Protein 7Y5I (pdb70)

Sequence (679 aa):
MTAIREIRLSEPESAQAALLALECAQRYAEPDSADFLADAAVLAHDLPRAVRREVERARLDDRLHALVVRGNDVDQDALGPTPPHWRQARTAASRRYGFLLVLYASLLGDVVGWATQQDGRVVTDVLPIEGQEDSLVSSSSSVELGWHTEDAFSPYRADYVGLFSLRNPDSVATTVAGLDPDLVGPAVVDVLFGERFHIRPDNSHLPTHNSGGRLSDYFAGIVEAVENPRAVSILRGHRDAPQLCVDSDFTTAVDGDAEAAGALDTLIKHLGGALYEVVLGPGDVAFLDNRNVVHGRRPFRARFDGTDRWLKRINVTADLRKSRAARRDAQARVLGEAHHHSSGLVPRGSHMTAIREIRLSEPESAQAALLALECAQRYAEPDSADFLADAAVLAHDLPRAVRREVERARLDDRLHALVVRGNDVDQDALGPTPPHWRQARTAASRRYGFLLVLYASLLGDVVGWATQQDGRVVTDVLPIEGQEDSLVSSSSSVELGWHTEDAFSPYRADYVGLFSLRNPDSVATTVAGLDPDLVGPAVVDVLFGERFHIRPDNSHSDYFAGIVEAVENPRAVSILRGHRDAPQLCVDSDFTTAVDGDAEAAGALDTLIKHLGGALYEVVLGPGDVAFLDNRNVVHGRRPFRARFDGTDRWLKRINVTADLRKSRAARRDAQARVLGEA

InterPro domains:
  IPR003819 TauD/TfdA-like domain [PF02668] (242-314)
  IPR014503 Clavaminate synthase-like [PIRSF019543] (3-334)
  IPR023966 Arginine beta-hydroxylase, Fe2/alpha-ketoglutarate-dependent [TIGR03946] (7-335)
  IPR042098 Glutarate 2-hydroxylase superfamily [G3DSA:3.60.130.10] (2-338)
  IPR053447 Alpha-ketoglutarate-dependent hydroxylase [NF041363] (5-335)

B-factor: mean 19.37, std 11.41, range [5.86, 78.71]

Solvent-accessible surface area: 25901 Å² total

Organism: Saccharothrix mutabilis subsp. capreolus (NCBI:txid66854)

Radius of gyration: 25.68 Å; Cα contacts (8 Å, |Δi|>4): 1544; chains: 2; bounding box: 81×54×58 Å

Structure (mmCIF, N/CA/C/O backbone):
data_7Y5I
#
_entry.id   7Y5I
#
_cell.length_a   93.223
_cell.length_b   127.172
_cell.length_c   139.588
_cell.angle_alpha   90.000
_cell.angle_beta   90.000
_cell.angle_gamma   90.000
#
_symmetry.space_group_name_H-M   'I 2 2 2'
#
loop_
_entity.id
_entity.type
_entity.pdbx_description
1 polymer CmnC
2 non-polymer 'FE (III) ION'
3 non-polymer ARGININE
4 non-polymer 'L(+)-TARTARIC ACID'
5 water water
#
loop_
_atom_site.group_PDB
_atom_site.id
_atom_site.type_symbol
_atom_site.label_atom_id
_atom_site.label_alt_id
_atom_site.label_comp_id
_atom_site.label_asym_id
_atom_site.label_entity_id
_atom_site.label_seq_id
_atom_site.pdbx_PDB_ins_code
_atom_site.Cartn_x
_atom_site.Cartn_y
_atom_site.Cartn_z
_atom_site.occupancy
_atom_site.B_iso_or_equiv
_atom_site.auth_seq_id
_atom_site.auth_comp_id
_atom_site.auth_asym_id
_atom_site.auth_atom_id
_atom_site.pdbx_PDB_model_num
ATOM 1 N N . MET A 1 21 ? -10.269 -40.092 -35.599 1.00 42.32 1 MET A N 1
ATOM 2 C CA . MET A 1 21 ? -11.461 -39.230 -35.362 1.00 42.44 1 MET A CA 1
ATOM 3 C C . MET A 1 21 ? -11.011 -37.766 -35.310 1.00 38.20 1 MET A C 1
ATOM 4 O O . MET A 1 21 ? -9.814 -37.510 -35.536 1.00 36.99 1 MET A O 1
ATOM 9 N N . THR A 1 22 ? -11.939 -36.848 -35.027 1.00 34.60 2 THR A N 1
ATOM 10 C CA . THR A 1 22 ? -11.734 -35.379 -35.128 1.00 32.30 2 THR A CA 1
ATOM 11 C C . THR A 1 22 ? -11.482 -34.763 -33.747 1.00 27.07 2 THR A C 1
ATOM 12 O O . THR A 1 22 ? -11.707 -33.553 -33.621 1.00 29.21 2 THR A O 1
ATOM 16 N N . ALA A 1 23 ? -10.996 -35.522 -32.758 1.00 21.94 3 ALA A N 1
ATOM 17 C CA . ALA A 1 23 ? -10.649 -34.951 -31.436 1.00 18.07 3 ALA A CA 1
ATOM 18 C C . ALA A 1 23 ? -9.592 -33.865 -31.633 1.00 16.62 3 ALA A C 1
ATOM 19 O O . ALA A 1 23 ? -9.664 -32.847 -30.938 1.00 13.89 3 ALA A O 1
ATOM 21 N N . ILE A 1 24 ? -8.628 -34.076 -32.534 1.00 14.81 4 ILE A N 1
ATOM 22 C CA . ILE A 1 24 ? -7.701 -33.007 -33.001 1.00 14.91 4 ILE A CA 1
ATOM 23 C C . ILE A 1 24 ? -8.190 -32.539 -34.369 1.00 15.80 4 ILE A C 1
ATOM 24 O O . ILE A 1 24 ? -8.145 -33.340 -35.336 1.00 18.30 4 ILE A O 1
ATOM 29 N N . ARG A 1 25 ? -8.712 -31.316 -34.432 1.00 15.32 5 ARG A N 1
ATOM 30 C CA . ARG A 1 25 ? -9.184 -30.683 -35.684 1.00 16.47 5 ARG A CA 1
ATOM 31 C C . ARG A 1 25 ? -8.091 -29.737 -36.158 1.00 17.43 5 ARG A C 1
ATOM 32 O O . ARG A 1 25 ? -7.807 -28.765 -35.431 1.00 17.90 5 ARG A O 1
ATOM 40 N N . GLU A 1 26 ? -7.502 -30.004 -37.320 1.00 17.50 6 GLU A N 1
ATOM 41 C CA . GLU A 1 26 ? -6.417 -29.154 -37.857 1.00 18.95 6 GLU A CA 1
ATOM 42 C C . GLU A 1 26 ? -6.899 -28.370 -39.074 1.00 19.34 6 GLU A C 1
ATOM 43 O O . GLU A 1 26 ? -7.580 -28.940 -39.953 1.00 19.80 6 GLU A O 1
ATOM 49 N N . ILE A 1 27 ? -6.543 -27.090 -39.091 1.00 19.33 7 ILE A N 1
ATOM 50 C CA . ILE A 1 27 ? -6.654 -26.171 -40.252 1.00 20.58 7 ILE A CA 1
ATOM 51 C C . ILE A 1 27 ? -5.220 -25.789 -40.615 1.00 19.83 7 ILE A C 1
ATOM 52 O O . ILE A 1 27 ? -4.582 -25.152 -39.769 1.00 19.08 7 ILE A O 1
ATOM 57 N N . ARG A 1 28 ? -4.714 -26.161 -41.794 1.00 19.29 8 ARG A N 1
ATOM 58 C CA . ARG A 1 28 ? -3.430 -25.601 -42.289 1.00 20.42 8 ARG A CA 1
ATOM 59 C C . ARG A 1 28 ? -3.761 -24.410 -43.183 1.00 18.27 8 ARG A C 1
ATOM 60 O O . ARG A 1 28 ? -4.388 -24.608 -44.238 1.00 18.89 8 ARG A O 1
ATOM 68 N N . LEU A 1 29 ? -3.368 -23.207 -42.774 1.00 16.51 9 LEU A N 1
ATOM 69 C CA . LEU A 1 29 ? -3.669 -21.982 -43.551 1.00 16.25 9 LEU A CA 1
ATOM 70 C C . LEU A 1 29 ? -2.943 -22.050 -44.896 1.00 16.36 9 LEU A C 1
ATOM 71 O O . LEU A 1 29 ? -1.754 -22.415 -44.900 1.00 16.47 9 LEU A O 1
ATOM 76 N N . SER A 1 30 ? -3.633 -21.677 -45.975 1.00 16.82 10 SER A N 1
ATOM 77 C CA . SER A 1 30 ? -3.004 -21.326 -47.274 1.00 17.84 10 SER A CA 1
ATOM 78 C C . SER A 1 30 ? -2.177 -20.047 -47.082 1.00 18.68 10 SER A C 1
ATOM 79 O O . SER A 1 30 ? -2.428 -19.320 -46.102 1.00 16.92 10 SER A O 1
ATOM 82 N N . GLU A 1 31 ? -1.253 -19.735 -47.996 1.00 19.71 11 GLU A N 1
ATOM 83 C CA . GLU A 1 31 ? -0.485 -18.462 -47.936 1.00 22.23 11 GLU A CA 1
ATOM 84 C C . GLU A 1 31 ? -1.460 -17.283 -47.900 1.00 20.10 11 GLU A C 1
ATOM 85 O O . GLU A 1 31 ? -1.323 -16.403 -47.054 1.00 19.19 11 GLU A O 1
ATOM 91 N N . PRO A 1 32 ? -2.468 -17.200 -48.799 1.00 20.38 12 PRO A N 1
ATOM 92 C CA . PRO A 1 32 ? -3.443 -16.107 -48.734 1.00 20.05 12 PRO A CA 1
ATOM 93 C C . PRO A 1 32 ? -4.161 -16.005 -47.377 1.00 18.26 12 PRO A C 1
ATOM 94 O O . PRO A 1 32 ? -4.338 -14.891 -46.877 1.00 18.60 12 PRO A O 1
ATOM 98 N N . GLU A 1 33 ? -4.573 -17.135 -46.802 1.00 16.43 13 GLU A N 1
ATOM 99 C CA . GLU A 1 33 ? -5.278 -17.127 -45.493 1.00 15.87 13 GLU A CA 1
ATOM 100 C C . GLU A 1 33 ? -4.318 -16.622 -44.416 1.00 15.19 13 GLU A C 1
ATOM 101 O O . GLU A 1 33 ? -4.765 -15.836 -43.573 1.00 14.69 13 GLU A O 1
ATOM 107 N N . SER A 1 34 ? -3.071 -17.095 -44.407 1.00 14.76 14 SER A N 1
ATOM 108 C CA . SER A 1 34 ? -2.038 -16.643 -43.442 1.00 15.66 14 SER A CA 1
ATOM 109 C C . SER A 1 34 ? -1.837 -15.131 -43.587 1.00 15.98 14 SER A C 1
ATOM 110 O O . SER A 1 34 ? -1.757 -14.428 -42.564 1.00 14.44 14 SER A O 1
ATOM 113 N N . ALA A 1 35 ? -1.721 -14.644 -44.824 1.00 16.29 15 ALA A N 1
ATOM 114 C CA . ALA A 1 35 ? -1.491 -13.216 -45.135 1.00 17.13 15 ALA A CA 1
ATOM 115 C C . ALA A 1 35 ? -2.698 -12.382 -44.682 1.00 17.01 15 ALA A C 1
ATOM 116 O O . ALA A 1 35 ? -2.483 -11.293 -44.134 1.00 17.27 15 ALA A O 1
ATOM 118 N N . GLN A 1 36 ? -3.919 -12.876 -44.911 1.00 16.70 16 GLN A N 1
ATOM 119 C CA . GLN A 1 36 ? -5.172 -12.171 -44.530 1.00 17.37 16 GLN A CA 1
ATOM 120 C C . GLN A 1 36 ? -5.204 -12.020 -43.003 1.00 15.48 16 GLN A C 1
ATOM 121 O O . GLN A 1 36 ? -5.515 -10.924 -42.507 1.00 14.53 16 GLN A O 1
ATOM 127 N N . ALA A 1 37 ? -4.923 -13.091 -42.264 1.00 14.70 17 ALA A N 1
ATOM 128 C CA . ALA A 1 37 ? -4.966 -13.053 -40.786 1.00 13.78 17 ALA A CA 1
ATOM 129 C C . ALA A 1 37 ? -3.874 -12.107 -40.274 1.00 13.63 17 ALA A C 1
ATOM 130 O O . ALA A 1 37 ? -4.143 -11.350 -39.332 1.00 13.42 17 ALA A O 1
ATOM 132 N N . ALA A 1 38 ? -2.689 -12.127 -40.886 1.00 13.69 18 ALA A N 1
ATOM 133 C CA . ALA A 1 38 ? -1.565 -11.239 -40.504 1.00 13.71 18 ALA A CA 1
ATOM 134 C C . ALA A 1 38 ? -1.949 -9.776 -40.741 1.00 13.88 18 ALA A C 1
ATOM 135 O O . ALA A 1 38 ? -1.733 -8.963 -39.841 1.00 13.51 18 ALA A O 1
ATOM 137 N N . LEU A 1 39 ? -2.527 -9.464 -41.901 1.00 14.65 19 LEU A N 1
ATOM 138 C CA . LEU A 1 39 ? -2.976 -8.094 -42.257 1.00 15.48 19 LEU A CA 1
ATOM 139 C C . LEU A 1 39 ? -3.967 -7.595 -41.199 1.00 14.16 19 LEU A C 1
ATOM 140 O O . LEU A 1 39 ? -3.827 -6.458 -40.737 1.00 14.10 19 LEU A O 1
ATOM 145 N N . LEU A 1 40 ? -4.934 -8.424 -40.815 1.00 13.49 20 LEU A N 1
ATOM 146 C CA . LEU A 1 40 ? -5.953 -8.051 -39.803 1.00 12.34 20 LEU A CA 1
ATOM 147 C C . LEU A 1 40 ? -5.279 -7.794 -38.448 1.00 12.20 20 LEU A C 1
ATOM 148 O O . LEU A 1 40 ? -5.603 -6.799 -37.796 1.00 12.08 20 LEU A O 1
ATOM 153 N N . ALA A 1 41 ? -4.389 -8.682 -38.019 1.00 11.75 21 ALA A N 1
ATOM 154 C CA . ALA A 1 41 ? -3.648 -8.525 -36.749 1.00 11.75 21 ALA A CA 1
ATOM 155 C C . ALA A 1 41 ? -2.830 -7.227 -36.790 1.00 12.88 21 ALA A C 1
ATOM 156 O O . ALA A 1 41 ? -2.836 -6.489 -35.799 1.00 12.17 21 ALA A O 1
ATOM 158 N N . LEU A 1 42 ? -2.172 -6.936 -37.912 1.00 14.38 22 LEU A N 1
ATOM 159 C CA . LEU A 1 42 ? -1.348 -5.702 -38.020 1.00 15.22 22 LEU A CA 1
ATOM 160 C C . LEU A 1 42 ? -2.271 -4.477 -38.027 1.00 15.73 22 LEU A C 1
ATOM 161 O O . LEU A 1 42 ? -1.877 -3.448 -37.449 1.00 16.02 22 LEU A O 1
ATOM 166 N N . GLU A 1 43 ? -3.468 -4.561 -38.611 1.00 16.50 23 GLU A N 1
ATOM 167 C CA . GLU A 1 43 ? -4.450 -3.447 -38.570 1.00 17.41 23 GLU A CA 1
ATOM 168 C C . GLU A 1 43 ? -4.848 -3.194 -37.112 1.00 15.79 23 GLU A C 1
ATOM 169 O O . GLU A 1 43 ? -4.939 -2.021 -36.702 1.00 15.83 23 GLU A O 1
ATOM 175 N N . CYS A 1 44 ? -5.037 -4.244 -36.315 1.00 13.62 24 CYS A N 1
ATOM 176 C CA . CYS A 1 44 ? -5.346 -4.092 -34.870 1.00 13.05 24 CYS A CA 1
ATOM 177 C C . CYS A 1 44 ? -4.158 -3.465 -34.131 1.00 13.52 24 CYS A C 1
ATOM 178 O O . CYS A 1 44 ? -4.398 -2.584 -33.289 1.00 12.18 24 CYS A O 1
ATOM 181 N N . ALA A 1 45 ? -2.931 -3.886 -34.427 1.00 12.92 25 ALA A N 1
ATOM 182 C CA . ALA A 1 45 ? -1.700 -3.322 -33.814 1.00 14.20 25 ALA A CA 1
ATOM 183 C C . ALA A 1 45 ? -1.587 -1.842 -34.181 1.00 15.69 25 ALA A C 1
ATOM 184 O O . ALA A 1 45 ? -1.152 -1.056 -33.330 1.00 15.46 25 ALA A O 1
ATOM 186 N N . GLN A 1 46 ? -2.014 -1.453 -35.379 1.00 17.68 26 GLN A N 1
ATOM 187 C CA . GLN A 1 46 ? -1.897 -0.022 -35.768 1.00 19.73 26 GLN A CA 1
ATOM 188 C C . GLN A 1 46 ? -2.941 0.814 -35.029 1.00 20.01 26 GLN A C 1
ATOM 189 O O . GLN A 1 46 ? -2.665 2.000 -34.762 1.00 20.18 26 GLN A O 1
ATOM 195 N N . ARG A 1 47 ? -4.102 0.239 -34.719 1.00 18.65 27 ARG A N 1
ATOM 196 C CA . ARG A 1 47 ? -5.223 0.978 -34.086 1.00 18.72 27 ARG A CA 1
ATOM 197 C C . ARG A 1 47 ? -5.049 1.059 -32.565 1.00 15.95 27 ARG A C 1
ATOM 198 O O . ARG A 1 47 ? -5.234 2.153 -32.030 1.00 17.72 27 ARG A O 1
ATOM 206 N N . TYR A 1 48 ? -4.751 -0.051 -31.889 1.00 13.02 28 TYR A N 1
ATOM 207 C CA . TYR A 1 48 ? -4.865 -0.201 -30.413 1.00 11.97 28 TYR A CA 1
ATOM 208 C C . TYR A 1 48 ? -3.483 -0.376 -29.770 1.00 11.17 28 TYR A C 1
ATOM 209 O O . TYR A 1 48 ? -2.561 -0.865 -30.436 1.00 12.24 28 TYR A O 1
ATOM 218 N N . ALA A 1 49 ? -3.344 -0.026 -28.486 1.00 11.01 29 ALA A N 1
ATOM 219 C CA . ALA A 1 49 ? -2.053 -0.101 -27.757 1.00 11.34 29 ALA A CA 1
ATOM 220 C C . ALA A 1 49 ? -1.670 -1.563 -27.481 1.00 12.36 29 ALA A C 1
ATOM 221 O O . ALA A 1 49 ? -0.615 -2.018 -27.957 1.00 12.66 29 ALA A O 1
ATOM 223 N N . GLU A 1 50 ? -2.516 -2.278 -26.743 1.00 13.30 30 GLU A N 1
ATOM 224 C CA . GLU A 1 50 ? -2.218 -3.629 -26.209 1.00 13.97 30 GLU A CA 1
ATOM 225 C C . GLU A 1 50 ? -3.243 -4.623 -26.739 1.00 13.99 30 GLU A C 1
ATOM 226 O O . GLU A 1 50 ? -4.397 -4.278 -26.959 1.00 12.72 30 GLU A O 1
ATOM 232 N N . PRO A 1 51 ? -2.867 -5.906 -26.905 1.00 14.51 31 PRO A N 1
ATOM 233 C CA . PRO A 1 51 ? -3.845 -6.926 -27.280 1.00 15.05 31 PRO A CA 1
ATOM 234 C C . PRO A 1 51 ? -4.927 -7.203 -26.232 1.00 15.09 31 PRO A C 1
ATOM 235 O O . PRO A 1 51 ? -5.850 -7.959 -26.536 1.00 16.78 31 PRO A O 1
ATOM 239 N N . ASP A 1 52 ? -4.848 -6.607 -25.045 1.00 14.35 32 ASP A N 1
ATOM 240 C CA . ASP A 1 52 ? -5.976 -6.654 -24.083 1.00 15.33 32 ASP A CA 1
ATOM 241 C C . ASP A 1 52 ? -6.368 -5.238 -23.662 1.00 14.94 32 ASP A C 1
ATOM 242 O O . ASP A 1 52 ? -6.966 -5.090 -22.579 1.00 16.13 32 ASP A O 1
ATOM 247 N N . SER A 1 53 ? -6.094 -4.240 -24.510 1.00 14.14 33 SER A N 1
ATOM 248 C CA . SER A 1 53 ? -6.687 -2.886 -24.379 1.00 13.79 33 SER A CA 1
ATOM 249 C C . SER A 1 53 ? -8.218 -3.045 -24.381 1.00 13.03 33 SER A C 1
ATOM 250 O O . SER A 1 53 ? -8.752 -3.816 -25.197 1.00 12.71 33 SER A O 1
ATOM 253 N N . ALA A 1 54 ? -8.902 -2.342 -23.485 1.00 13.04 34 ALA A N 1
ATOM 254 C CA . ALA A 1 54 ? -10.364 -2.445 -23.307 1.00 12.54 34 ALA A CA 1
ATOM 255 C C . ALA A 1 54 ? -11.064 -2.143 -24.635 1.00 12.92 34 ALA A C 1
ATOM 256 O O . ALA A 1 54 ? -11.997 -2.874 -24.974 1.00 12.61 34 ALA A O 1
ATOM 258 N N . ASP A 1 55 ? -10.633 -1.111 -25.365 1.00 13.89 35 ASP A N 1
ATOM 259 C CA . ASP A 1 55 ? -11.283 -0.705 -26.637 1.00 15.54 35 ASP A CA 1
ATOM 260 C C . ASP A 1 55 ? -11.155 -1.853 -27.644 1.00 14.59 35 ASP A C 1
ATOM 261 O O . ASP A 1 55 ? -12.162 -2.180 -28.296 1.00 17.05 35 ASP A O 1
ATOM 266 N N . PHE A 1 56 ? -9.990 -2.499 -27.703 1.00 13.51 36 PHE A N 1
ATOM 267 C CA . PHE A 1 56 ? -9.775 -3.647 -28.616 1.00 13.40 36 PHE A CA 1
ATOM 268 C C . PHE A 1 56 ? -10.709 -4.789 -28.220 1.00 13.05 36 PHE A C 1
ATOM 269 O O . PHE A 1 56 ? -11.369 -5.340 -29.097 1.00 13.96 36 PHE A O 1
ATOM 277 N N . LEU A 1 57 ? -10.759 -5.141 -26.939 1.00 12.16 37 LEU A N 1
ATOM 278 C CA . LEU A 1 57 ? -11.569 -6.303 -26.487 1.00 12.50 37 LEU A CA 1
ATOM 279 C C . LEU A 1 57 ? -13.063 -6.063 -26.732 1.00 13.32 37 LEU A C 1
ATOM 280 O O . LEU A 1 57 ? -13.772 -7.049 -27.018 1.00 12.96 37 LEU A O 1
ATOM 285 N N . ALA A 1 58 ? -13.548 -4.827 -26.618 1.00 14.54 38 ALA A N 1
ATOM 286 C CA . ALA A 1 58 ? -14.955 -4.493 -26.941 1.00 16.00 38 ALA A CA 1
ATOM 287 C C . ALA A 1 58 ? -15.223 -4.792 -28.423 1.00 17.03 38 ALA A C 1
ATOM 288 O O . ALA A 1 58 ? -16.343 -5.267 -28.734 1.00 19.63 38 ALA A O 1
ATOM 290 N N . ASP A 1 59 ? -14.213 -4.545 -29.270 1.00 17.78 39 ASP A N 1
ATOM 291 C CA . ASP A 1 59 ? -14.263 -4.587 -30.759 1.00 18.64 39 ASP A CA 1
ATOM 292 C C . ASP A 1 59 ? -13.887 -5.993 -31.263 1.00 18.44 39 ASP A C 1
ATOM 293 O O . ASP A 1 59 ? -14.111 -6.267 -32.456 1.00 18.63 39 ASP A O 1
ATOM 298 N N . ALA A 1 60 ? -13.366 -6.865 -30.397 1.00 16.90 40 ALA A N 1
ATOM 299 C CA . ALA A 1 60 ? -12.647 -8.094 -30.828 1.00 16.71 40 ALA A CA 1
ATOM 300 C C . ALA A 1 60 ? -13.595 -9.084 -31.510 1.00 16.21 40 ALA A C 1
ATOM 301 O O . ALA A 1 60 ? -13.190 -9.698 -32.534 1.00 15.06 40 ALA A O 1
ATOM 303 N N . ALA A 1 61 ? -14.787 -9.297 -30.957 1.00 16.61 41 ALA A N 1
ATOM 304 C CA . ALA A 1 61 ? -15.728 -10.319 -31.461 1.00 16.71 41 ALA A CA 1
ATOM 305 C C . ALA A 1 61 ? -16.045 -10.005 -32.927 1.00 17.19 41 ALA A C 1
ATOM 306 O O . ALA A 1 61 ? -16.065 -10.942 -33.737 1.00 20.09 41 ALA A O 1
ATOM 308 N N . VAL A 1 62 ? -16.277 -8.738 -33.266 1.00 15.13 42 VAL A N 1
ATOM 309 C CA . VAL A 1 62 ? -16.648 -8.334 -34.652 1.00 15.10 42 VAL A CA 1
ATOM 310 C C . VAL A 1 62 ? -15.398 -8.327 -35.533 1.00 15.25 42 VAL A C 1
ATOM 311 O O . VAL A 1 62 ? -15.488 -8.792 -36.670 1.00 15.60 42 VAL A O 1
ATOM 315 N N . LEU A 1 63 ? -14.263 -7.841 -35.039 1.00 14.81 43 LEU A N 1
ATOM 316 C CA . LEU A 1 63 ? -13.011 -7.888 -35.837 1.00 14.08 43 LEU A CA 1
ATOM 317 C C . LEU A 1 63 ? -12.667 -9.346 -36.175 1.00 13.91 43 LEU A C 1
ATOM 318 O O . LEU A 1 63 ? -12.178 -9.581 -37.288 1.00 13.86 43 LEU A O 1
ATOM 323 N N . ALA A 1 64 ? -12.915 -10.295 -35.269 1.00 12.96 44 ALA A N 1
ATOM 324 C CA . ALA A 1 64 ? -12.641 -11.738 -35.493 1.00 12.80 44 ALA A CA 1
ATOM 325 C C . ALA A 1 64 ? -13.385 -12.234 -36.743 1.00 13.18 44 ALA A C 1
ATOM 326 O O . ALA A 1 64 ? -12.852 -13.151 -37.396 1.00 12.59 44 ALA A O 1
ATOM 328 N N . HIS A 1 65 ? -14.555 -11.653 -37.058 1.00 13.74 45 HIS A N 1
ATOM 329 C CA . HIS A 1 65 ? -15.444 -12.004 -38.203 1.00 15.13 45 HIS A CA 1
ATOM 330 C C . HIS A 1 65 ? -14.748 -11.713 -39.535 1.00 14.11 45 HIS A C 1
ATOM 331 O O . HIS A 1 65 ? -15.249 -12.174 -40.566 1.00 14.12 45 HIS A O 1
ATOM 338 N N . ASP A 1 66 ? -13.658 -10.942 -39.512 1.00 13.79 46 ASP A N 1
ATOM 339 C CA . ASP A 1 66 ? -12.875 -10.554 -40.713 1.00 15.11 46 ASP A CA 1
ATOM 340 C C . ASP A 1 66 ? -11.773 -11.581 -41.002 1.00 13.92 46 ASP A C 1
ATOM 341 O O . ASP A 1 66 ? -11.089 -11.431 -42.027 1.00 13.76 46 ASP A O 1
ATOM 346 N N . LEU A 1 67 ? -11.574 -12.570 -40.134 1.00 12.88 47 LEU A N 1
ATOM 347 C CA . LEU A 1 67 ? -10.646 -13.696 -40.410 1.00 13.01 47 LEU A CA 1
ATOM 348 C C . LEU A 1 67 ? -11.175 -14.477 -41.611 1.00 13.63 47 LEU A C 1
ATOM 349 O O . LEU A 1 67 ? -12.348 -14.397 -41.949 1.00 13.92 47 LEU A O 1
ATOM 354 N N . PRO A 1 68 ? -10.310 -15.240 -42.317 1.00 15.29 48 PRO A N 1
ATOM 355 C CA . PRO A 1 68 ? -10.746 -15.961 -43.513 1.00 16.23 48 PRO A CA 1
ATOM 356 C C . PRO A 1 68 ? -11.964 -16.859 -43.248 1.00 16.63 48 PRO A C 1
ATOM 357 O O . PRO A 1 68 ? -11.990 -17.550 -42.241 1.00 15.99 48 PRO A O 1
ATOM 361 N N . ARG A 1 69 ? -12.932 -16.831 -44.160 1.00 18.33 49 ARG A N 1
ATOM 362 C CA . ARG A 1 69 ? -14.236 -17.528 -44.008 1.00 19.52 49 ARG A CA 1
ATOM 363 C C . ARG A 1 69 ? -14.014 -19.031 -43.818 1.00 19.81 49 ARG A C 1
ATOM 364 O O . ARG A 1 69 ? -14.624 -19.614 -42.903 1.00 17.47 49 ARG A O 1
ATOM 372 N N . ALA A 1 70 ? -13.199 -19.665 -44.662 1.00 20.56 50 ALA A N 1
ATOM 373 C CA . ALA A 1 70 ? -12.945 -21.122 -44.576 1.00 20.80 50 ALA A CA 1
ATOM 374 C C . ALA A 1 70 ? -12.394 -21.461 -43.185 1.00 19.57 50 ALA A C 1
ATOM 375 O O . ALA A 1 70 ? -12.743 -22.522 -42.638 1.00 21.29 50 ALA A O 1
ATOM 377 N N . VAL A 1 71 ? -11.595 -20.570 -42.597 1.00 19.01 51 VAL A N 1
ATOM 378 C CA . VAL A 1 71 ? -11.024 -20.748 -41.235 1.00 17.79 51 VAL A CA 1
ATOM 379 C C . VAL A 1 71 ? -12.140 -20.610 -40.188 1.00 15.72 51 VAL A C 1
ATOM 380 O O . VAL A 1 71 ? -12.233 -21.483 -39.302 1.00 15.42 51 VAL A O 1
ATOM 384 N N . ARG A 1 72 ? -12.947 -19.553 -40.266 1.00 14.32 52 ARG A N 1
ATOM 385 C CA . ARG A 1 72 ? -14.091 -19.348 -39.334 1.00 13.62 52 ARG A CA 1
ATOM 386 C C . ARG A 1 72 ? -15.024 -20.566 -39.372 1.00 13.17 52 ARG A C 1
ATOM 387 O O . ARG A 1 72 ? -15.530 -20.951 -38.315 1.00 11.70 52 ARG A O 1
ATOM 395 N N . ARG A 1 73 ? -15.234 -21.176 -40.540 1.00 13.93 53 ARG A N 1
ATOM 396 C CA . ARG A 1 73 ? -16.097 -22.380 -40.657 1.00 15.26 53 ARG A CA 1
ATOM 397 C C . ARG A 1 73 ? -15.517 -23.516 -39.809 1.00 14.58 53 ARG A C 1
ATOM 398 O O . ARG A 1 73 ? -16.276 -24.160 -39.064 1.00 14.18 53 ARG A O 1
ATOM 406 N N . GLU A 1 74 ? -14.218 -23.787 -39.924 1.00 14.69 54 GLU A N 1
ATOM 407 C CA . GLU A 1 74 ? -13.598 -24.917 -39.191 1.00 15.54 54 GLU A CA 1
ATOM 408 C C . GLU A 1 74 ? -13.534 -24.587 -37.695 1.00 13.26 54 GLU A C 1
ATOM 409 O O . GLU A 1 74 ? -13.711 -25.505 -36.876 1.00 12.56 54 GLU A O 1
ATOM 415 N N . VAL A 1 75 ? -13.313 -23.328 -37.311 1.00 12.05 55 VAL A N 1
ATOM 416 C CA . VAL A 1 75 ? -13.309 -22.966 -35.865 1.00 12.02 55 VAL A CA 1
ATOM 417 C C . VAL A 1 75 ? -14.713 -23.213 -35.295 1.00 10.93 55 VAL A C 1
ATOM 418 O O . VAL A 1 75 ? -14.830 -23.732 -34.185 1.00 10.79 55 VAL A O 1
ATOM 422 N N . GLU A 1 76 ? -15.763 -22.898 -36.049 1.00 11.08 56 GLU A N 1
ATOM 423 C CA . GLU A 1 76 ? -17.160 -23.066 -35.585 1.00 11.15 56 GLU A CA 1
ATOM 424 C C . GLU A 1 76 ? -17.476 -24.558 -35.440 1.00 11.62 56 GLU A C 1
ATOM 425 O O . GLU A 1 76 ? -18.142 -24.923 -34.456 1.00 12.11 56 GLU A O 1
ATOM 431 N N . ARG A 1 77 ? -17.008 -25.418 -36.351 1.00 11.94 57 ARG A N 1
ATOM 432 C CA . ARG A 1 77 ? -17.198 -26.885 -36.208 1.00 13.55 57 ARG A CA 1
ATOM 433 C C . ARG A 1 77 ? -16.533 -27.340 -34.909 1.00 11.94 57 ARG A C 1
ATOM 434 O O . ARG A 1 77 ? -17.120 -28.146 -34.190 1.00 13.00 57 ARG A O 1
ATOM 442 N N . ALA A 1 78 ? -15.330 -26.846 -34.616 1.00 10.52 58 ALA A N 1
ATOM 443 C CA . ALA A 1 78 ? -14.612 -27.212 -33.375 1.00 9.51 58 ALA A CA 1
ATOM 444 C C . ALA A 1 78 ? -15.400 -26.720 -32.148 1.00 9.02 58 ALA A C 1
ATOM 445 O O . ALA A 1 78 ? -15.485 -27.464 -31.157 1.00 8.65 58 ALA A O 1
ATOM 447 N N . ARG A 1 79 ? -15.963 -25.511 -32.216 1.00 9.18 59 ARG A N 1
ATOM 448 C CA . ARG A 1 79 ? -16.613 -24.861 -31.044 1.00 9.30 59 ARG A CA 1
ATOM 449 C C . ARG A 1 79 ? -17.794 -25.710 -30.569 1.00 9.34 59 ARG A C 1
ATOM 450 O O . ARG A 1 79 ? -18.028 -25.777 -29.330 1.00 9.11 59 ARG A O 1
ATOM 458 N N . LEU A 1 80 ? -18.490 -26.356 -31.506 1.00 9.56 60 LEU A N 1
ATOM 459 C CA . LEU A 1 80 ? -19.738 -27.102 -31.199 1.00 9.86 60 LEU A CA 1
ATOM 460 C C . LEU A 1 80 ? -19.448 -28.599 -31.085 1.00 9.93 60 LEU A C 1
ATOM 461 O O . LEU A 1 80 ? -20.399 -29.363 -30.831 1.00 9.43 60 LEU A O 1
ATOM 466 N N . ASP A 1 81 ? -18.187 -29.006 -31.227 1.00 10.34 61 ASP A N 1
ATOM 467 C CA . ASP A 1 81 ? -17.805 -30.435 -31.062 1.00 10.70 61 ASP A CA 1
ATOM 468 C C . ASP A 1 81 ? -17.522 -30.698 -29.581 1.00 10.13 61 ASP A C 1
ATOM 469 O O . ASP A 1 81 ? -16.446 -30.315 -29.093 1.00 9.78 61 ASP A O 1
ATOM 474 N N . ASP A 1 82 ? -18.466 -31.305 -28.857 1.00 9.93 62 ASP A N 1
ATOM 475 C CA . ASP A 1 82 ? -18.313 -31.515 -27.394 1.00 10.81 62 ASP A CA 1
ATOM 476 C C . ASP A 1 82 ? -17.377 -32.687 -27.079 1.00 10.82 62 ASP A C 1
ATOM 477 O O . ASP A 1 82 ? -17.231 -33.001 -25.876 1.00 11.38 62 ASP A O 1
ATOM 482 N N . ARG A 1 83 ? -16.748 -33.297 -28.087 1.00 11.61 63 ARG A N 1
ATOM 483 C CA . ARG A 1 83 ? -15.671 -34.299 -27.872 1.00 12.88 63 ARG A CA 1
ATOM 484 C C . ARG A 1 83 ? -14.333 -33.726 -28.324 1.00 11.86 63 ARG A C 1
ATOM 485 O O . ARG A 1 83 ? -13.354 -34.490 -28.336 1.00 12.12 63 ARG A O 1
ATOM 493 N N . LEU A 1 84 ? -14.269 -32.439 -28.666 1.00 10.73 64 LEU A N 1
ATOM 494 C CA . LEU A 1 84 ? -13.000 -31.810 -29.108 1.00 9.91 64 LEU A CA 1
ATOM 495 C C . LEU A 1 84 ? -11.934 -31.980 -28.028 1.00 9.46 64 LEU A C 1
ATOM 496 O O . LEU A 1 84 ? -12.206 -31.746 -26.847 1.00 9.39 64 LEU A O 1
ATOM 501 N N . HIS A 1 85 ? -10.716 -32.324 -28.433 1.00 8.88 65 HIS A N 1
ATOM 502 C CA . HIS A 1 85 ? -9.516 -32.175 -27.584 1.00 9.08 65 HIS A CA 1
ATOM 503 C C . HIS A 1 85 ? -8.836 -30.853 -27.914 1.00 9.12 65 HIS A C 1
ATOM 504 O O . HIS A 1 85 ? -8.653 -30.035 -26.999 1.00 9.07 65 HIS A O 1
ATOM 511 N N . ALA A 1 86 ? -8.493 -30.628 -29.173 1.00 9.52 66 ALA A N 1
ATOM 512 C CA . ALA A 1 86 ? -7.891 -29.345 -29.588 1.00 9.81 66 ALA A CA 1
ATOM 513 C C . ALA A 1 86 ? -8.182 -29.046 -31.045 1.00 10.32 66 ALA A C 1
ATOM 514 O O . ALA A 1 86 ? -8.206 -29.971 -31.868 1.00 10.57 66 ALA A O 1
ATOM 516 N N . LEU A 1 87 ? -8.405 -27.769 -31.314 1.00 10.19 67 LEU A N 1
ATOM 517 C CA . LEU A 1 87 ? -8.346 -27.144 -32.654 1.00 11.12 67 LEU A CA 1
ATOM 518 C C . LEU A 1 87 ? -6.918 -26.630 -32.836 1.00 11.30 67 LEU A C 1
ATOM 519 O O . LEU A 1 87 ? -6.428 -25.935 -31.921 1.00 10.53 67 LEU A O 1
ATOM 524 N N . VAL A 1 88 ? -6.253 -26.988 -33.933 1.00 10.98 68 VAL A N 1
ATOM 525 C CA . VAL A 1 88 ? -4.897 -26.458 -34.236 1.00 11.89 68 VAL A CA 1
ATOM 526 C C . VAL A 1 88 ? -4.956 -25.739 -35.576 1.00 12.42 68 VAL A C 1
ATOM 527 O O . VAL A 1 88 ? -5.311 -26.365 -36.582 1.00 12.99 68 VAL A O 1
ATOM 531 N N . VAL A 1 89 ? -4.619 -24.456 -35.573 1.00 11.77 69 VAL A N 1
ATOM 532 C CA . VAL A 1 89 ? -4.522 -23.631 -36.807 1.00 13.21 69 VAL A CA 1
ATOM 533 C C . VAL A 1 89 ? -3.030 -23.501 -37.104 1.00 13.55 69 VAL A C 1
ATOM 534 O O . VAL A 1 89 ? -2.322 -22.847 -36.314 1.00 14.43 69 VAL A O 1
ATOM 538 N N . ARG A 1 90 ? -2.564 -24.141 -38.176 1.00 14.12 70 ARG A N 1
ATOM 539 C CA . ARG A 1 90 ? -1.117 -24.194 -38.513 1.00 14.30 70 ARG A CA 1
ATOM 540 C C . ARG A 1 90 ? -0.801 -23.107 -39.531 1.00 14.08 70 ARG A C 1
ATOM 541 O O . ARG A 1 90 ? -1.638 -22.859 -40.411 1.00 14.75 70 ARG A O 1
ATOM 549 N N . GLY A 1 91 ? 0.395 -22.526 -39.431 1.00 14.47 71 GLY A N 1
ATOM 550 C CA . GLY A 1 91 ? 1.026 -21.780 -40.533 1.00 14.30 71 GLY A CA 1
ATOM 551 C C . GLY A 1 91 ? 0.694 -20.298 -40.548 1.00 14.30 71 GLY A C 1
ATOM 552 O O . GLY A 1 91 ? 0.761 -19.689 -41.627 1.00 14.13 71 GLY A O 1
ATOM 553 N N . ASN A 1 92 ? 0.408 -19.687 -39.399 1.00 14.15 72 ASN A N 1
ATOM 554 C CA . ASN A 1 92 ? 0.366 -18.208 -39.313 1.00 13.51 72 ASN A CA 1
ATOM 555 C C . ASN A 1 92 ? 1.766 -17.646 -39.579 1.00 13.87 72 ASN A C 1
ATOM 556 O O . ASN A 1 92 ? 2.749 -18.312 -39.247 1.00 14.22 72 ASN A O 1
ATOM 561 N N . ASP A 1 93 ? 1.817 -16.455 -40.160 1.00 14.96 73 ASP A N 1
ATOM 562 C CA . ASP A 1 93 ? 3.078 -15.715 -40.434 1.00 16.54 73 ASP A CA 1
ATOM 563 C C . ASP A 1 93 ? 3.716 -15.317 -39.097 1.00 16.52 73 ASP A C 1
ATOM 564 O O . ASP A 1 93 ? 3.046 -14.635 -38.303 1.00 16.75 73 ASP A O 1
ATOM 569 N N . VAL A 1 94 ? 4.950 -15.751 -38.845 1.00 16.64 74 VAL A N 1
ATOM 570 C CA . VAL A 1 94 ? 5.788 -15.220 -37.731 1.00 16.70 74 VAL A CA 1
ATOM 571 C C . VAL A 1 94 ? 7.152 -14.816 -38.305 1.00 18.08 74 VAL A C 1
ATOM 572 O O . VAL A 1 94 ? 7.873 -15.712 -38.774 1.00 19.27 74 VAL A O 1
ATOM 576 N N . ASP A 1 95 ? 7.452 -13.519 -38.253 1.00 19.99 75 ASP A N 1
ATOM 577 C CA . ASP A 1 95 ? 8.735 -12.915 -38.706 1.00 21.30 75 ASP A CA 1
ATOM 578 C C . ASP A 1 95 ? 9.741 -13.078 -37.560 1.00 20.15 75 ASP A C 1
ATOM 579 O O . ASP A 1 95 ? 9.706 -12.246 -36.643 1.00 20.26 75 ASP A O 1
ATOM 584 N N . GLN A 1 96 ? 10.564 -14.131 -37.595 1.00 20.69 76 GLN A N 1
ATOM 585 C CA . GLN A 1 96 ? 11.510 -14.487 -36.499 1.00 22.47 76 GLN A CA 1
ATOM 586 C C . GLN A 1 96 ? 12.525 -13.356 -36.287 1.00 23.31 76 GLN A C 1
ATOM 587 O O . GLN A 1 96 ? 12.797 -13.036 -35.122 1.00 21.99 76 GLN A O 1
ATOM 593 N N . ASP A 1 97 ? 13.047 -12.774 -37.371 1.00 25.53 77 ASP A N 1
ATOM 594 C CA . ASP A 1 97 ? 14.060 -11.682 -37.326 1.00 26.76 77 ASP A CA 1
ATOM 595 C C . ASP A 1 97 ? 13.448 -10.455 -36.644 1.00 26.23 77 ASP A C 1
ATOM 596 O O . ASP A 1 97 ? 14.085 -9.910 -35.721 1.00 26.44 77 ASP A O 1
ATOM 601 N N . ALA A 1 98 ? 12.242 -10.050 -37.055 1.00 23.69 78 ALA A N 1
ATOM 602 C CA .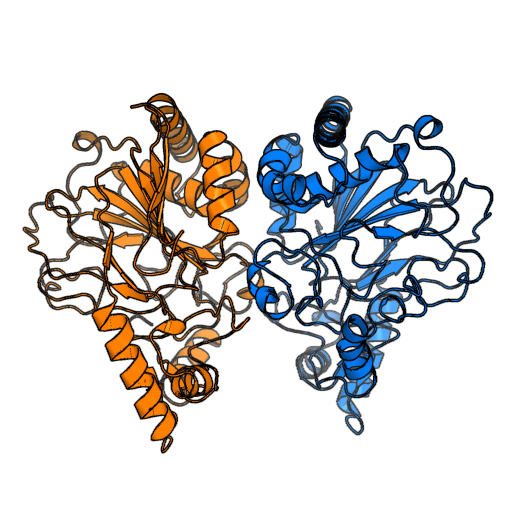 ALA A 1 98 ? 11.542 -8.857 -36.526 1.00 22.39 78 ALA A CA 1
ATOM 603 C C . ALA A 1 98 ? 11.157 -9.094 -35.062 1.00 20.26 78 ALA A C 1
ATOM 604 O O . ALA A 1 98 ? 11.166 -8.124 -34.294 1.00 20.53 78 ALA A O 1
ATOM 606 N N . LEU A 1 99 ? 10.853 -10.337 -34.683 1.00 20.34 79 LEU A N 1
ATOM 607 C CA . LEU A 1 99 ? 10.365 -10.672 -33.315 1.00 19.33 79 LEU A CA 1
ATOM 608 C C . LEU A 1 99 ? 11.474 -10.409 -32.290 1.00 19.52 79 LEU A C 1
ATOM 609 O O . LEU A 1 99 ? 11.172 -9.964 -31.162 1.00 19.23 79 LEU A O 1
ATOM 614 N N . GLY A 1 100 ? 12.725 -10.667 -32.664 1.00 20.36 80 GLY A N 1
ATOM 615 C CA . GLY A 1 100 ? 13.876 -10.494 -31.763 1.00 19.65 80 GLY A CA 1
ATOM 616 C C . GLY A 1 100 ? 13.977 -11.619 -30.739 1.00 19.36 80 GLY A C 1
ATOM 617 O O . GLY A 1 100 ? 13.362 -12.676 -30.897 1.00 18.54 80 GLY A O 1
ATOM 618 N N . PRO A 1 101 ? 14.780 -11.437 -29.668 1.00 18.15 81 PRO A N 1
ATOM 619 C CA . PRO A 1 101 ? 15.077 -12.516 -28.729 1.00 18.13 81 PRO A CA 1
ATOM 620 C C . PRO A 1 101 ? 13.902 -12.866 -27.807 1.00 16.50 81 PRO A C 1
ATOM 621 O O . PRO A 1 101 ? 13.097 -11.999 -27.519 1.00 16.58 81 PRO A O 1
ATOM 625 N N . THR A 1 102 ? 13.831 -14.125 -27.387 1.00 15.62 82 THR A N 1
ATOM 626 C CA . THR A 1 102 ? 12.857 -14.587 -26.372 1.00 15.20 82 THR A CA 1
ATOM 627 C C . THR A 1 102 ? 13.178 -13.861 -25.075 1.00 15.83 82 THR A C 1
ATOM 628 O O . THR A 1 102 ? 14.305 -13.941 -24.588 1.00 16.48 82 THR A O 1
ATOM 632 N N . PRO A 1 103 ? 12.249 -13.060 -24.521 1.00 15.96 83 PRO A N 1
ATOM 633 C CA . PRO A 1 103 ? 12.495 -12.390 -23.247 1.00 15.77 83 PRO A CA 1
ATOM 634 C C . PRO A 1 103 ? 12.824 -13.383 -22.142 1.00 15.10 83 PRO A C 1
ATOM 635 O O . PRO A 1 103 ? 12.360 -14.524 -22.151 1.00 15.37 83 PRO A O 1
ATOM 639 N N . PRO A 1 104 ? 13.650 -12.975 -21.156 1.00 15.09 84 PRO A N 1
ATOM 640 C CA . PRO A 1 104 ? 14.033 -13.863 -20.054 1.00 14.67 84 PRO A CA 1
ATOM 641 C C . PRO A 1 104 ? 12.992 -14.059 -18.938 1.00 14.73 84 PRO A C 1
ATOM 642 O O . PRO A 1 104 ? 13.222 -14.821 -18.027 1.00 15.34 84 PRO A O 1
ATOM 646 N N . HIS A 1 105 ? 11.870 -13.346 -19.016 1.00 14.20 85 HIS A N 1
ATOM 647 C CA . HIS A 1 105 ? 10.798 -13.369 -17.991 1.00 14.32 85 HIS A CA 1
ATOM 648 C C . HIS A 1 105 ? 9.504 -12.871 -18.635 1.00 13.27 85 HIS A C 1
ATOM 649 O O . HIS A 1 105 ? 9.584 -12.027 -19.532 1.00 13.33 85 HIS A O 1
ATOM 656 N N . TRP A 1 106 ? 8.355 -13.415 -18.228 1.00 14.55 86 TRP A N 1
ATOM 657 C CA . TRP A 1 106 ? 7.043 -12.985 -18.772 1.00 14.64 86 TRP A CA 1
ATOM 658 C C . TRP A 1 106 ? 6.837 -11.490 -18.487 1.00 15.19 86 TRP A C 1
ATOM 659 O O . TRP A 1 106 ? 6.206 -10.807 -19.322 1.00 14.39 86 TRP A O 1
ATOM 670 N N . ARG A 1 107 ? 7.393 -10.966 -17.392 1.00 16.79 87 ARG A N 1
ATOM 671 C CA . ARG A 1 107 ? 7.238 -9.527 -17.055 1.00 18.81 87 ARG A CA 1
ATOM 672 C C . ARG A 1 107 ? 7.777 -8.665 -18.206 1.00 18.17 87 ARG A C 1
ATOM 673 O O . ARG A 1 107 ? 7.203 -7.595 -18.452 1.00 19.83 87 ARG A O 1
ATOM 681 N N . GLN A 1 108 ? 8.812 -9.137 -18.907 1.00 16.53 88 GLN A N 1
ATOM 682 C CA . GLN A 1 108 ? 9.481 -8.402 -20.010 1.00 17.45 88 GLN A CA 1
ATOM 683 C C . GLN A 1 108 ? 8.939 -8.832 -21.372 1.00 15.36 88 GLN A C 1
ATOM 684 O O . GLN A 1 108 ? 9.513 -8.397 -22.385 1.00 15.29 88 GLN A O 1
ATOM 690 N N . ALA A 1 109 ? 7.877 -9.644 -21.419 1.00 14.46 89 ALA A N 1
ATOM 691 C CA . ALA A 1 109 ? 7.465 -10.320 -22.670 1.00 14.44 89 ALA A CA 1
ATOM 692 C C . ALA A 1 109 ? 6.388 -9.532 -23.430 1.00 14.96 89 ALA A C 1
ATOM 693 O O . ALA A 1 109 ? 6.031 -9.973 -24.533 1.00 15.34 89 ALA A O 1
ATOM 695 N N . ARG A 1 110 ? 5.946 -8.386 -22.913 1.00 15.99 90 ARG A N 1
ATOM 696 C CA . ARG A 1 110 ? 5.018 -7.461 -23.617 1.00 17.34 90 ARG A CA 1
ATOM 697 C C . ARG A 1 110 ? 5.835 -6.575 -24.561 1.00 17.78 90 ARG A C 1
ATOM 698 O O . ARG A 1 110 ? 5.827 -5.350 -24.376 1.00 18.15 90 ARG A O 1
ATOM 706 N N . THR A 1 111 ? 6.534 -7.180 -25.520 1.00 17.35 91 THR A N 1
ATOM 707 C CA . THR A 1 111 ? 7.478 -6.480 -26.427 1.00 17.45 91 THR A CA 1
ATOM 708 C C . THR A 1 111 ? 6.681 -5.842 -27.560 1.00 17.55 91 THR A C 1
ATOM 709 O O . THR A 1 111 ? 5.639 -6.402 -27.934 1.00 16.69 91 THR A O 1
ATOM 713 N N . ALA A 1 112 ? 7.149 -4.711 -28.082 1.00 15.92 92 ALA A N 1
ATOM 714 C CA . ALA A 1 112 ? 6.594 -4.073 -29.295 1.00 16.00 92 ALA A CA 1
ATOM 715 C C . ALA A 1 112 ? 6.440 -5.121 -30.398 1.00 15.67 92 ALA A C 1
ATOM 716 O O . ALA A 1 112 ? 5.325 -5.256 -30.905 1.00 15.92 92 ALA A O 1
ATOM 718 N N . ALA A 1 113 ? 7.501 -5.862 -30.718 1.00 15.30 93 ALA A N 1
ATOM 719 C CA . ALA A 1 113 ? 7.573 -6.781 -31.876 1.00 15.51 93 ALA A CA 1
ATOM 720 C C . ALA A 1 113 ? 6.558 -7.927 -31.747 1.00 14.05 93 ALA A C 1
ATOM 721 O O . ALA A 1 113 ? 6.205 -8.489 -32.791 1.00 15.09 93 ALA A O 1
ATOM 723 N N . SER A 1 114 ? 6.169 -8.313 -30.532 1.00 13.65 94 SER A N 1
ATOM 724 C CA . SER A 1 114 ? 5.268 -9.479 -30.303 1.00 13.04 94 SER A CA 1
ATOM 725 C C . SER A 1 114 ? 3.801 -9.044 -30.201 1.00 12.84 94 SER A C 1
ATOM 726 O O . SER A 1 114 ? 2.938 -9.933 -30.153 1.00 12.00 94 SER A O 1
ATOM 729 N N . ARG A 1 115 ? 3.490 -7.741 -30.185 1.00 12.37 95 ARG A N 1
ATOM 730 C CA . ARG A 1 115 ? 2.091 -7.251 -30.069 1.00 12.30 95 ARG A CA 1
ATOM 731 C C . ARG A 1 115 ? 1.214 -7.946 -31.117 1.00 11.39 95 ARG A C 1
ATOM 732 O O . ARG A 1 115 ? 0.126 -8.422 -30.754 1.00 11.41 95 ARG A O 1
ATOM 740 N N . ARG A 1 116 ? 1.650 -7.977 -32.377 1.00 11.27 96 ARG A N 1
ATOM 741 C CA . ARG A 1 116 ? 0.833 -8.478 -33.511 1.00 11.37 96 ARG A CA 1
ATOM 742 C C . ARG A 1 116 ? 0.375 -9.914 -33.227 1.00 10.98 96 ARG A C 1
ATOM 743 O O . ARG A 1 116 ? -0.729 -10.267 -33.683 1.00 10.91 96 ARG A O 1
ATOM 751 N N . TYR A 1 117 ? 1.165 -10.715 -32.503 1.00 10.97 97 TYR A N 1
ATOM 752 C CA . TYR A 1 117 ? 0.824 -12.139 -32.237 1.00 11.07 97 TYR A CA 1
ATOM 753 C C . TYR A 1 117 ? -0.195 -12.210 -31.103 1.00 10.76 97 TYR A C 1
ATOM 754 O O . TYR A 1 117 ? -1.084 -13.084 -31.151 1.00 10.96 97 TYR A O 1
ATOM 763 N N . GLY A 1 118 ? -0.087 -11.322 -30.122 1.00 10.14 98 GLY A N 1
ATOM 764 C CA . GLY A 1 118 ? -1.121 -11.166 -29.081 1.00 10.16 98 GLY A CA 1
ATOM 765 C C . GLY A 1 118 ? -2.452 -10.766 -29.701 1.00 9.58 98 GLY A C 1
ATOM 766 O O . GLY A 1 118 ? -3.495 -11.351 -29.357 1.00 9.17 98 GLY A O 1
ATOM 767 N N . PHE A 1 119 ? -2.469 -9.777 -30.595 1.00 9.68 99 PHE A N 1
ATOM 768 C CA . PHE A 1 119 ? -3.721 -9.348 -31.268 1.00 9.72 99 PHE A CA 1
ATOM 769 C C . PHE A 1 119 ? -4.295 -10.544 -32.038 1.00 9.61 99 PHE A C 1
ATOM 770 O O . PHE A 1 119 ? -5.502 -10.809 -31.973 1.00 9.89 99 PHE A O 1
ATOM 778 N N . LEU A 1 120 ? -3.454 -11.267 -32.770 1.00 9.23 100 LEU A N 1
ATOM 779 C CA . LEU A 1 120 ? -3.974 -12.366 -33.629 1.00 9.26 100 LEU A CA 1
ATOM 780 C C . LEU A 1 120 ? -4.531 -13.470 -32.726 1.00 9.08 100 LEU A C 1
ATOM 781 O O . LEU A 1 120 ? -5.584 -14.037 -33.054 1.00 8.68 100 LEU A O 1
ATOM 786 N N . LEU A 1 121 ? -3.868 -13.779 -31.616 1.00 8.74 101 LEU A N 1
ATOM 787 C CA . LEU A 1 121 ? -4.380 -14.813 -30.676 1.00 8.75 101 LEU A CA 1
ATOM 788 C C . LEU A 1 121 ? -5.775 -14.411 -30.187 1.00 8.43 101 LEU A C 1
ATOM 789 O O . LEU A 1 121 ? -6.678 -15.255 -30.167 1.00 8.29 101 LEU A O 1
ATOM 794 N N . VAL A 1 122 ? -5.959 -13.166 -29.773 1.00 8.38 102 VAL A N 1
ATOM 795 C CA . VAL A 1 122 ? -7.286 -12.682 -29.300 1.00 8.72 102 VAL A CA 1
ATOM 796 C C . VAL A 1 122 ? -8.306 -12.780 -30.438 1.00 8.29 102 VAL A C 1
ATOM 797 O O . VAL A 1 122 ? -9.446 -13.164 -30.150 1.00 7.60 102 VAL A O 1
ATOM 801 N N . LEU A 1 123 ? -7.955 -12.436 -31.683 1.00 8.84 103 LEU A N 1
ATOM 802 C CA . LEU A 1 123 ? -8.910 -12.514 -32.818 1.00 8.92 103 LEU A CA 1
ATOM 803 C C . LEU A 1 123 ? -9.369 -13.968 -32.993 1.00 8.68 103 LEU A C 1
ATOM 804 O O . LEU A 1 123 ? -10.586 -14.195 -33.057 1.00 8.70 103 LEU A O 1
ATOM 809 N N . TYR A 1 124 ? -8.457 -14.939 -33.047 1.00 8.71 104 TYR A N 1
ATOM 810 C CA . TYR A 1 124 ? -8.863 -16.362 -33.182 1.00 8.99 104 TYR A CA 1
ATOM 811 C C . TYR A 1 124 ? -9.713 -16.751 -31.969 1.00 8.51 104 TYR A C 1
ATOM 812 O O . TYR A 1 124 ? -10.778 -17.395 -32.126 1.00 7.78 104 TYR A O 1
ATOM 821 N N . ALA A 1 125 ? -9.274 -16.374 -30.769 1.00 7.85 105 ALA A N 1
ATOM 822 C CA . ALA A 1 125 ? -9.931 -16.777 -29.508 1.00 8.04 105 ALA A CA 1
ATOM 823 C C . ALA A 1 125 ? -11.371 -16.252 -29.488 1.00 8.03 105 ALA A C 1
ATOM 824 O O . ALA A 1 125 ? -12.277 -16.940 -28.944 1.00 8.02 105 ALA A O 1
ATOM 826 N N . SER A 1 126 ? -11.615 -15.081 -30.063 1.00 8.04 106 SER A N 1
ATOM 827 C CA . SER A 1 126 ? -12.924 -14.389 -29.944 1.00 8.33 106 SER A CA 1
ATOM 828 C C . SER A 1 126 ? -13.980 -15.044 -30.852 1.00 8.37 106 SER A C 1
ATOM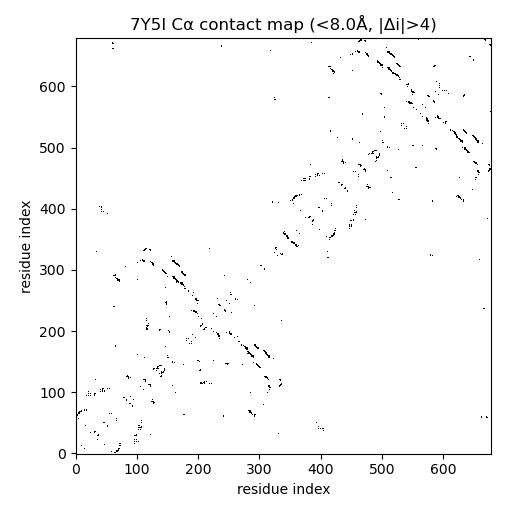 829 O O . SER A 1 126 ? -15.178 -14.722 -30.729 1.00 9.34 106 SER A O 1
ATOM 832 N N . LEU A 1 127 ? -13.559 -15.979 -31.713 1.00 8.13 107 LEU A N 1
ATOM 833 C CA . LEU A 1 127 ? -14.498 -16.857 -32.451 1.00 7.98 107 LEU A CA 1
ATOM 834 C C . LEU A 1 127 ? -15.092 -17.909 -31.514 1.00 7.88 107 LEU A C 1
ATOM 835 O O . LEU A 1 127 ? -16.150 -18.481 -31.880 1.00 8.70 107 LEU A O 1
ATOM 840 N N . LEU A 1 128 ? -14.410 -18.237 -30.418 1.00 7.71 108 LEU A N 1
ATOM 841 C CA . LEU A 1 128 ? -14.798 -19.365 -29.537 1.00 8.04 108 LEU A CA 1
ATOM 842 C C . LEU A 1 128 ? -15.541 -18.868 -28.300 1.00 8.30 108 LEU A C 1
ATOM 843 O O . LEU A 1 128 ? -16.185 -19.687 -27.626 1.00 8.90 108 LEU A O 1
ATOM 848 N N . GLY A 1 129 ? -15.404 -17.597 -27.971 1.00 8.05 109 GLY A N 1
ATOM 849 C CA . GLY A 1 129 ? -15.971 -17.056 -26.728 1.00 7.91 109 GLY A CA 1
ATOM 850 C C . GLY A 1 129 ? -15.316 -15.736 -26.412 1.00 7.80 109 GLY A C 1
ATOM 851 O O . GLY A 1 129 ? -14.787 -15.102 -27.338 1.00 7.90 109 GLY A O 1
ATOM 852 N N . ASP A 1 130 ? -15.336 -15.347 -25.146 1.00 7.38 110 ASP A N 1
ATOM 853 C CA . ASP A 1 130 ? -14.766 -14.060 -24.695 1.00 7.87 110 ASP A CA 1
ATOM 854 C C . ASP A 1 130 ? -13.501 -14.315 -23.887 1.00 7.30 110 ASP A C 1
ATOM 855 O O . ASP A 1 130 ? -13.478 -15.221 -23.039 1.00 7.10 110 ASP A O 1
ATOM 860 N N . VAL A 1 131 ? -12.485 -13.487 -24.101 1.00 7.43 111 VAL A N 1
ATOM 861 C CA . VAL A 1 131 ? -11.190 -13.706 -23.413 1.00 7.58 111 VAL A CA 1
ATOM 862 C C . VAL A 1 131 ? -11.250 -13.162 -21.985 1.00 7.65 111 VAL A C 1
ATOM 863 O O . VAL A 1 131 ? -11.921 -12.138 -21.743 1.00 7.75 111 VAL A O 1
ATOM 867 N N . VAL A 1 132 ? -10.581 -13.870 -21.081 1.00 7.79 112 VAL A N 1
ATOM 868 C CA . VAL A 1 132 ? -10.482 -13.528 -19.643 1.00 8.23 112 VAL A CA 1
ATOM 869 C C . VAL A 1 132 ? -9.047 -13.764 -19.189 1.00 8.55 112 VAL A C 1
ATOM 870 O O . VAL A 1 132 ? -8.324 -14.569 -19.812 1.00 8.65 112 VAL A O 1
ATOM 874 N N . GLY A 1 133 ? -8.658 -13.071 -18.133 1.00 8.37 113 GLY A N 1
ATOM 875 C CA . GLY A 1 133 ? -7.425 -13.363 -17.392 1.00 8.68 113 GLY A CA 1
ATOM 876 C C . GLY A 1 133 ? -7.720 -13.478 -15.911 1.00 8.91 113 GLY A C 1
ATOM 877 O O . GLY A 1 133 ? -8.912 -13.555 -15.513 1.00 8.19 113 GLY A O 1
ATOM 878 N N . TRP A 1 134 ? -6.664 -13.478 -15.101 1.00 9.35 114 TRP A N 1
ATOM 879 C CA . TRP A 1 134 ? -6.754 -13.716 -13.640 1.00 10.22 114 TRP A CA 1
ATOM 880 C C . TRP A 1 134 ? -5.984 -12.609 -12.921 1.00 10.43 114 TRP A C 1
ATOM 881 O O . TRP A 1 134 ? -4.853 -12.340 -13.317 1.00 10.77 114 TRP A O 1
ATOM 892 N N . ALA A 1 135 ? -6.575 -12.007 -11.889 1.00 11.15 115 ALA A N 1
ATOM 893 C CA . ALA A 1 135 ? -5.916 -10.955 -11.091 1.00 11.77 115 ALA A CA 1
ATOM 894 C C . ALA A 1 135 ? -4.629 -11.509 -10.471 1.00 11.99 115 ALA A C 1
ATOM 895 O O . ALA A 1 135 ? -3.739 -10.701 -10.196 1.00 12.46 115 ALA A O 1
ATOM 897 N N . THR A 1 136 ? -4.537 -12.829 -10.297 1.00 12.29 116 THR A N 1
ATOM 898 C CA . THR A 1 136 ? -3.487 -13.523 -9.515 1.00 12.74 116 THR A CA 1
ATOM 899 C C . THR A 1 136 ? -2.501 -14.236 -10.442 1.00 13.09 116 THR A C 1
ATOM 900 O O . THR A 1 136 ? -1.643 -14.956 -9.913 1.00 13.77 116 THR A O 1
ATOM 904 N N . GLN A 1 137 ? -2.576 -14.024 -11.762 1.00 13.09 117 GLN A N 1
ATOM 905 C CA . GLN A 1 137 ? -1.636 -14.667 -12.717 1.00 13.03 117 GLN A CA 1
ATOM 906 C C . GLN A 1 137 ? -1.055 -13.629 -13.683 1.00 12.02 117 GLN A C 1
ATOM 907 O O . GLN A 1 137 ? -1.814 -12.861 -14.296 1.00 10.79 117 GLN A O 1
ATOM 913 N N . GLN A 1 138 ? 0.271 -13.601 -13.789 1.00 11.41 118 GLN A N 1
ATOM 914 C CA . GLN A 1 138 ? 1.032 -12.654 -14.640 1.00 11.56 118 GLN A CA 1
ATOM 915 C C . GLN A 1 138 ? 0.397 -11.263 -14.554 1.00 11.85 118 GLN A C 1
ATOM 916 O O . GLN A 1 138 ? 0.116 -10.674 -15.595 1.00 11.24 118 GLN A O 1
ATOM 922 N N . ASP A 1 139 ? 0.210 -10.757 -13.335 1.00 12.76 119 ASP A N 1
ATOM 923 C CA . ASP A 1 139 ? -0.147 -9.337 -13.081 1.00 13.16 119 ASP A CA 1
ATOM 924 C C . ASP A 1 139 ? -1.491 -9.008 -13.748 1.00 13.50 119 ASP A C 1
ATOM 925 O O . ASP A 1 139 ? -1.705 -7.839 -14.094 1.00 14.91 119 ASP A O 1
ATOM 930 N N . GLY A 1 140 ? -2.377 -9.996 -13.894 1.00 13.16 120 GLY A N 1
ATOM 931 C CA . GLY A 1 140 ? -3.741 -9.792 -14.418 1.00 12.68 120 GLY A CA 1
ATOM 932 C C . GLY A 1 140 ? -3.766 -9.514 -15.910 1.00 12.26 120 GLY A C 1
ATOM 933 O O . GLY A 1 140 ? -4.792 -9.020 -16.414 1.00 13.31 120 GLY A O 1
ATOM 934 N N . ARG A 1 141 ? -2.715 -9.861 -16.637 1.00 11.09 121 ARG A N 1
ATOM 935 C CA . ARG A 1 141 ? -2.704 -9.738 -18.113 1.00 11.24 121 ARG A CA 1
ATOM 936 C C . ARG A 1 141 ? -3.706 -10.733 -18.703 1.00 10.97 121 ARG A C 1
ATOM 937 O O . ARG A 1 141 ? -3.766 -11.897 -18.239 1.00 11.72 121 ARG A O 1
ATOM 945 N N . VAL A 1 142 ? -4.367 -10.353 -19.782 1.00 11.41 122 VAL A N 1
ATOM 946 C CA . VAL A 1 142 ? -5.263 -11.314 -20.479 1.00 11.83 122 VAL A CA 1
ATOM 947 C C . VAL A 1 142 ? -4.437 -12.168 -21.451 1.00 13.21 122 VAL A C 1
ATOM 948 O O . VAL A 1 142 ? -4.571 -13.404 -21.437 1.00 14.87 122 VAL A O 1
ATOM 952 N N . VAL A 1 143 ? -3.574 -11.553 -22.242 1.00 12.70 123 VAL A N 1
ATOM 953 C CA . VAL A 1 143 ? -2.605 -12.316 -23.081 1.00 12.04 123 VAL A CA 1
ATOM 954 C C . VAL A 1 143 ? -1.375 -12.555 -22.212 1.00 11.41 123 VAL A C 1
ATOM 955 O O . VAL A 1 143 ? -0.755 -11.559 -21.782 1.00 11.80 123 VAL A O 1
ATOM 959 N N . THR A 1 144 ? -1.067 -13.816 -21.929 1.00 10.70 124 THR A N 1
ATOM 960 C CA . THR A 1 144 ? 0.053 -14.207 -21.038 1.00 10.45 124 THR A CA 1
ATOM 961 C C . THR A 1 144 ? 1.141 -14.867 -21.877 1.00 10.26 124 THR A C 1
ATOM 962 O O . THR A 1 144 ? 0.954 -15.074 -23.081 1.00 9.94 124 THR A O 1
ATOM 966 N N . ASP A 1 145 ? 2.285 -15.094 -21.251 1.00 10.53 125 ASP A N 1
ATOM 967 C CA . ASP A 1 145 ? 3.490 -15.597 -21.940 1.00 10.61 125 ASP A CA 1
ATOM 968 C C . ASP A 1 145 ? 3.945 -16.885 -21.274 1.00 10.89 125 ASP A C 1
ATOM 969 O O . ASP A 1 145 ? 4.046 -16.925 -20.036 1.00 11.62 125 ASP A O 1
ATOM 974 N N . VAL A 1 146 ? 4.282 -17.860 -22.110 1.00 11.10 126 VAL A N 1
ATOM 975 C CA . VAL A 1 146 ? 4.816 -19.180 -21.704 1.00 11.43 126 VAL A CA 1
ATOM 976 C C . VAL A 1 146 ? 6.236 -19.273 -22.263 1.00 11.86 126 VAL A C 1
ATOM 977 O O . VAL A 1 146 ? 6.391 -19.388 -23.487 1.00 12.59 126 VAL A O 1
ATOM 981 N N . LEU A 1 147 ? 7.228 -19.102 -21.407 1.00 12.16 127 LEU A N 1
ATOM 982 C CA . LEU A 1 147 ? 8.653 -19.135 -21.821 1.00 12.34 127 LEU A CA 1
ATOM 983 C C . LEU A 1 147 ? 9.458 -19.563 -20.608 1.00 12.58 127 LEU A C 1
ATOM 984 O O . LEU A 1 147 ? 9.012 -19.406 -19.475 1.00 11.95 127 LEU A O 1
ATOM 989 N N . PRO A 1 148 ? 10.615 -20.230 -20.821 1.00 12.91 128 PRO A N 1
ATOM 990 C CA . PRO A 1 148 ? 11.383 -20.748 -19.702 1.00 13.50 128 PRO A CA 1
ATOM 991 C C . PRO A 1 148 ? 12.097 -19.609 -18.969 1.00 13.27 128 PRO A C 1
ATOM 992 O O . PRO A 1 148 ? 12.644 -18.729 -19.616 1.00 14.28 128 PRO A O 1
ATOM 996 N N . ILE A 1 149 ? 12.048 -19.655 -17.644 1.00 14.29 129 ILE A N 1
ATOM 997 C CA . ILE A 1 149 ? 12.711 -18.641 -16.782 1.00 15.62 129 ILE A CA 1
ATOM 998 C C . ILE A 1 149 ? 13.825 -19.339 -16.000 1.00 16.44 129 ILE A C 1
ATOM 999 O O . ILE A 1 149 ? 13.595 -20.404 -15.381 1.00 15.95 129 ILE A O 1
ATOM 1004 N N . GLU A 1 150 ? 15.012 -18.739 -16.047 1.00 18.07 130 GLU A N 1
ATOM 1005 C CA . GLU A 1 150 ? 16.188 -19.224 -15.294 1.00 20.77 130 GLU A CA 1
ATOM 1006 C C . GLU A 1 150 ? 15.835 -19.154 -13.806 1.00 20.97 130 GLU A C 1
ATOM 1007 O O . GLU A 1 150 ? 15.369 -18.085 -13.354 1.00 22.06 130 GLU A O 1
ATOM 1013 N N . GLY A 1 151 ? 15.981 -20.271 -13.096 1.00 20.71 131 GLY A N 1
ATOM 1014 C CA . GLY A 1 151 ? 15.616 -20.413 -11.675 1.00 21.93 131 GLY A CA 1
ATOM 1015 C C . GLY A 1 151 ? 14.273 -21.100 -11.484 1.00 21.71 131 GLY A C 1
ATOM 1016 O O . GLY A 1 151 ? 14.004 -21.511 -10.354 1.00 22.63 131 GLY A O 1
ATOM 1017 N N . GLN A 1 152 ? 13.456 -21.224 -12.542 1.00 21.06 132 GLN A N 1
ATOM 1018 C CA . GLN A 1 152 ? 12.123 -21.891 -12.499 1.00 20.65 132 GLN A CA 1
ATOM 1019 C C . GLN A 1 152 ? 12.166 -23.233 -13.239 1.00 19.12 132 GLN A C 1
ATOM 1020 O O . GLN A 1 152 ? 11.086 -23.814 -13.460 1.00 17.54 132 GLN A O 1
ATOM 1026 N N . GLU A 1 153 ? 13.354 -23.748 -13.577 1.00 18.62 133 GLU A N 1
ATOM 1027 C CA . GLU A 1 153 ? 13.479 -24.994 -14.387 1.00 19.37 133 GLU A CA 1
ATOM 1028 C C . GLU A 1 153 ? 12.662 -26.132 -13.756 1.00 18.47 133 GLU A C 1
ATOM 1029 O O . GLU A 1 153 ? 12.031 -26.891 -14.515 1.00 17.53 133 GLU A O 1
ATOM 1035 N N . ASP A 1 154 ? 12.695 -26.264 -12.425 1.00 18.89 134 ASP A N 1
ATOM 1036 C CA . ASP A 1 154 ? 12.130 -27.417 -11.674 1.00 20.05 134 ASP A CA 1
ATOM 1037 C C . ASP A 1 154 ? 10.841 -27.001 -10.951 1.00 18.85 134 ASP A C 1
ATOM 1038 O O . ASP A 1 154 ? 10.360 -27.777 -10.112 1.00 18.78 134 ASP A O 1
ATOM 1043 N N . SER A 1 155 ? 10.283 -25.840 -11.294 1.00 17.76 135 SER A N 1
ATOM 1044 C CA . SER A 1 155 ? 8.994 -25.337 -10.748 1.00 17.09 135 SER A CA 1
ATOM 1045 C C . SER A 1 155 ? 7.829 -26.122 -11.358 1.00 16.89 135 SER A C 1
ATOM 1046 O O . SER A 1 155 ? 8.038 -26.885 -12.340 1.00 16.13 135 SER A O 1
ATOM 1049 N N . LEU A 1 156 ? 6.628 -25.886 -10.833 1.00 16.35 136 LEU A N 1
ATOM 1050 C CA . LEU A 1 156 ? 5.375 -26.502 -11.343 1.00 16.85 136 LEU A CA 1
ATOM 1051 C C . LEU A 1 156 ? 4.604 -25.482 -12.192 1.00 16.22 136 LEU A C 1
ATOM 1052 O O . LEU A 1 156 ? 3.410 -25.715 -12.473 1.00 17.17 136 LEU A O 1
ATOM 1057 N N . VAL A 1 157 ? 5.242 -24.392 -12.610 1.00 15.13 137 VAL A N 1
ATOM 1058 C CA . VAL A 1 157 ? 4.553 -23.317 -13.380 1.00 15.04 137 VAL A CA 1
ATOM 1059 C C . VAL A 1 157 ? 4.981 -23.399 -14.849 1.00 14.45 137 VAL A C 1
ATOM 1060 O O . VAL A 1 157 ? 5.939 -24.125 -15.173 1.00 13.23 137 VAL A O 1
ATOM 1064 N N . SER A 1 158 ? 4.277 -22.663 -15.708 1.00 14.00 138 SER A N 1
ATOM 1065 C CA . SER A 1 158 ? 4.413 -22.723 -17.185 1.00 14.37 138 SER A CA 1
ATOM 1066 C C . SER A 1 158 ? 5.810 -22.281 -17.638 1.00 13.62 138 SER A C 1
ATOM 1067 O O . SER A 1 158 ? 6.181 -22.591 -18.778 1.00 12.84 138 SER A O 1
ATOM 1070 N N . SER A 1 159 ? 6.558 -21.570 -16.790 1.00 13.40 139 SER A N 1
ATOM 1071 C CA . SER A 1 159 ? 7.943 -21.109 -17.083 1.00 14.46 139 SER A CA 1
ATOM 1072 C C . SER A 1 159 ? 8.986 -22.198 -16.781 1.00 14.30 139 SER A C 1
ATOM 1073 O O . SER A 1 159 ? 10.187 -21.876 -16.873 1.00 14.11 139 SER A O 1
ATOM 1076 N N . SER A 1 160 ? 8.560 -23.403 -16.405 1.00 13.47 140 SER A N 1
ATOM 1077 C CA . SER A 1 160 ? 9.455 -24.556 -16.121 1.00 13.77 140 SER A CA 1
ATOM 1078 C C . SER A 1 160 ? 10.057 -25.057 -17.430 1.00 13.79 140 SER A C 1
ATOM 1079 O O . SER A 1 160 ? 9.667 -24.573 -18.513 1.00 13.64 140 SER A O 1
ATOM 1082 N N . SER A 1 161 ? 11.026 -25.962 -17.328 1.00 14.59 141 SER A N 1
ATOM 1083 C CA . SER A 1 161 ? 11.703 -26.541 -18.507 1.00 15.32 141 SER A CA 1
ATOM 1084 C C . SER A 1 161 ? 12.163 -27.957 -18.162 1.00 15.91 141 SER A C 1
ATOM 1085 O O . SER A 1 161 ? 11.545 -28.906 -18.669 1.00 14.98 141 SER A O 1
ATOM 1088 N N . SER A 1 162 ? 13.161 -28.090 -17.285 1.00 17.88 142 SER A N 1
ATOM 1089 C CA . SER A 1 162 ? 13.760 -29.397 -16.901 1.00 18.94 142 SER A CA 1
ATOM 1090 C C . SER A 1 162 ? 12.696 -30.365 -16.378 1.00 19.52 142 SER A C 1
ATOM 1091 O O . SER A 1 162 ? 12.778 -31.567 -16.710 1.00 19.45 142 SER A O 1
ATOM 1094 N N . VAL A 1 163 ? 11.764 -29.881 -15.553 1.00 18.57 143 VAL A N 1
ATOM 1095 C CA . VAL A 1 163 ? 10.684 -30.729 -14.965 1.00 18.36 143 VAL A CA 1
ATOM 1096 C C . VAL A 1 163 ? 9.442 -30.592 -15.853 1.00 17.66 143 VAL A C 1
ATOM 1097 O O . VAL A 1 163 ? 9.017 -29.452 -16.112 1.00 17.97 143 VAL A O 1
ATOM 1101 N N . GLU A 1 164 ? 8.931 -31.727 -16.335 1.00 17.43 144 GLU A N 1
ATOM 1102 C CA . GLU A 1 164 ? 7.701 -31.816 -17.163 1.00 16.75 144 GLU A CA 1
ATOM 1103 C C . GLU A 1 164 ? 6.611 -30.979 -16.493 1.00 15.67 144 GLU A C 1
ATOM 1104 O O . GLU A 1 164 ? 6.476 -31.071 -15.260 1.00 16.49 144 GLU A O 1
ATOM 1110 N N . LEU A 1 165 ? 5.869 -30.189 -17.267 1.00 13.99 145 LEU A N 1
ATOM 1111 C CA . LEU A 1 165 ? 4.676 -29.495 -16.716 1.00 13.48 145 LEU A CA 1
ATOM 1112 C C . LEU A 1 165 ? 3.590 -30.551 -16.542 1.00 13.02 145 LEU A C 1
ATOM 1113 O O . LEU A 1 165 ? 3.138 -31.103 -17.562 1.00 12.41 145 LEU A O 1
ATOM 1118 N N . GLY A 1 166 ? 3.238 -30.841 -15.291 1.00 12.74 146 GLY A N 1
ATOM 1119 C CA . GLY A 1 166 ? 2.250 -31.867 -14.932 1.00 12.67 146 GLY A CA 1
ATOM 1120 C C . GLY A 1 166 ? 0.920 -31.589 -15.603 1.00 12.87 146 GLY A C 1
ATOM 1121 O O . GLY A 1 166 ? 0.553 -30.408 -15.721 1.00 13.17 146 GLY A O 1
ATOM 1122 N N . TRP A 1 167 ? 0.243 -32.625 -16.086 1.00 12.92 147 TRP A N 1
ATOM 1123 C CA . TRP A 1 167 ? -1.036 -32.439 -16.814 1.00 12.60 147 TRP A CA 1
ATOM 1124 C C . TRP A 1 167 ? -2.088 -31.860 -15.859 1.00 11.81 147 TRP A C 1
ATOM 1125 O O . TRP A 1 167 ? -2.095 -32.156 -14.648 1.00 11.60 147 TRP A O 1
ATOM 1136 N N . HIS A 1 168 ? -2.950 -31.022 -16.407 1.00 11.06 148 HIS A N 1
ATOM 1137 C CA . HIS A 1 168 ? -3.962 -30.287 -15.620 1.00 10.42 148 HIS A CA 1
ATOM 1138 C C . HIS A 1 168 ? -5.053 -29.761 -16.539 1.00 9.64 148 HIS A C 1
ATOM 1139 O O . HIS A 1 168 ? -4.772 -29.397 -17.685 1.00 9.19 148 HIS A O 1
ATOM 1146 N N . THR A 1 169 ? -6.245 -29.664 -15.978 1.00 9.29 149 THR A N 1
ATOM 1147 C CA . THR A 1 169 ? -7.274 -28.682 -16.367 1.00 9.65 149 THR A CA 1
ATOM 1148 C C . THR A 1 169 ? -6.764 -27.291 -15.977 1.00 9.23 149 THR A C 1
ATOM 1149 O O . THR A 1 169 ? -6.357 -27.113 -14.820 1.00 9.56 149 THR A O 1
ATOM 1153 N N . GLU A 1 170 ? -6.802 -26.319 -16.889 1.00 9.04 150 GLU A N 1
ATOM 1154 C CA . GLU A 1 170 ? -6.380 -24.933 -16.561 1.00 8.96 150 GLU A CA 1
ATOM 1155 C C . GLU A 1 170 ? -7.277 -24.404 -15.439 1.00 9.37 150 GLU A C 1
ATOM 1156 O O . GLU A 1 170 ? -8.511 -24.495 -15.550 1.00 9.42 150 GLU A O 1
ATOM 1162 N N . ASP A 1 171 ? -6.655 -23.889 -14.382 1.00 9.58 151 ASP A N 1
ATOM 1163 C CA . ASP A 1 171 ? -7.361 -23.207 -13.266 1.00 9.96 151 ASP A CA 1
ATOM 1164 C C . ASP A 1 171 ? -8.454 -24.136 -12.728 1.00 10.22 151 ASP A C 1
ATOM 1165 O O . ASP A 1 171 ? -9.571 -23.664 -12.430 1.00 10.45 151 ASP A O 1
ATOM 1170 N N . ALA A 1 172 ? -8.133 -25.420 -12.580 1.00 10.68 152 ALA A N 1
ATOM 1171 C CA . ALA A 1 172 ? -9.064 -26.499 -12.180 1.00 11.03 152 ALA A CA 1
ATOM 1172 C C . ALA A 1 172 ? -9.793 -26.138 -10.878 1.00 11.29 152 ALA A C 1
ATOM 1173 O O . ALA A 1 172 ? -10.936 -26.550 -10.710 1.00 12.28 152 ALA A O 1
ATOM 1175 N N . PHE A 1 173 ? -9.159 -25.375 -9.990 1.00 11.96 153 PHE A N 1
ATOM 1176 C CA . PHE A 1 173 ? -9.734 -25.009 -8.670 1.00 12.34 153 PHE A CA 1
ATOM 1177 C C . PHE A 1 173 ? -10.965 -24.108 -8.805 1.00 12.09 153 PHE A C 1
ATOM 1178 O O . PHE A 1 173 ? -11.704 -24.006 -7.819 1.00 12.32 153 PHE A O 1
ATOM 1186 N N . SER A 1 174 ? -11.138 -23.411 -9.930 1.00 11.47 154 SER A N 1
ATOM 1187 C CA . SER A 1 174 ? -12.078 -22.268 -10.023 1.00 11.14 154 SER A CA 1
ATOM 1188 C C . SER A 1 174 ? -13.343 -22.654 -10.777 1.00 11.17 154 SER A C 1
ATOM 1189 O O . SER A 1 174 ? -13.270 -23.236 -11.852 1.00 10.68 154 SER A O 1
ATOM 1192 N N . PRO A 1 175 ? -14.536 -22.222 -10.322 1.00 11.56 155 PRO A N 1
ATOM 1193 C CA . PRO A 1 175 ? -15.737 -22.353 -11.147 1.00 11.20 155 PRO A CA 1
ATOM 1194 C C . PRO A 1 175 ? -15.708 -21.482 -12.412 1.00 10.61 155 PRO A C 1
ATOM 1195 O O . PRO A 1 175 ? -16.512 -21.725 -13.301 1.00 11.46 155 PRO A O 1
ATOM 1199 N N . TYR A 1 176 ? -14.755 -20.548 -12.503 1.00 10.18 156 TYR A N 1
ATOM 1200 C CA . TYR A 1 176 ? -14.619 -19.605 -13.642 1.00 10.28 156 TYR A CA 1
ATOM 1201 C C . TYR A 1 176 ? -13.469 -20.032 -14.558 1.00 9.67 156 TYR A C 1
ATOM 1202 O O . TYR A 1 176 ? -13.069 -19.258 -15.435 1.00 9.31 156 TYR A O 1
ATOM 1211 N N . ARG A 1 177 ? -12.973 -21.251 -14.381 1.00 9.49 157 ARG A N 1
ATOM 1212 C CA . ARG A 1 177 ? -11.923 -21.807 -15.264 1.00 9.21 157 ARG A CA 1
ATOM 1213 C C . ARG A 1 177 ? -12.385 -21.694 -16.720 1.00 8.95 157 ARG A C 1
ATOM 1214 O O . ARG A 1 177 ? -13.608 -21.750 -17.005 1.00 8.77 157 ARG A O 1
ATOM 1222 N N . ALA A 1 178 ? -11.431 -21.558 -17.626 1.00 8.26 158 ALA A N 1
ATOM 1223 C CA . ALA A 1 178 ? -11.705 -21.349 -19.058 1.00 8.18 158 ALA A CA 1
ATOM 1224 C C . ALA A 1 178 ? -12.425 -22.562 -19.648 1.00 7.54 158 ALA A C 1
ATOM 1225 O O . ALA A 1 178 ? -12.242 -23.700 -19.189 1.00 7.68 158 ALA A O 1
ATOM 1227 N N . ASP A 1 179 ? -13.182 -22.299 -20.696 1.00 7.27 159 ASP A N 1
ATOM 1228 C CA . ASP A 1 179 ? -13.684 -23.345 -21.615 1.00 7.39 159 ASP A CA 1
ATOM 1229 C C . ASP A 1 179 ? -12.598 -23.701 -22.628 1.00 7.41 159 ASP A C 1
ATOM 1230 O O . ASP A 1 179 ? -12.525 -24.878 -22.999 1.00 7.34 159 ASP A O 1
ATOM 1235 N N . TYR A 1 180 ? -11.804 -22.734 -23.084 1.00 7.32 160 TYR A N 1
ATOM 1236 C CA . TYR A 1 180 ? -10.677 -23.021 -24.004 1.00 7.50 160 TYR A CA 1
ATOM 1237 C C . TYR A 1 180 ? -9.418 -22.357 -23.482 1.00 7.96 160 TYR A C 1
ATOM 1238 O O . TYR A 1 180 ? -9.486 -21.233 -22.969 1.00 7.84 160 TYR A O 1
ATOM 1247 N N . VAL A 1 181 ? -8.292 -23.037 -23.674 1.00 7.86 161 VAL A N 1
ATOM 1248 C CA . VAL A 1 181 ? -6.957 -22.421 -23.498 1.00 8.27 161 VAL A CA 1
ATOM 1249 C C . VAL A 1 181 ? -6.351 -22.285 -24.888 1.00 8.27 161 VAL A C 1
ATOM 1250 O O . VAL A 1 181 ? -6.264 -23.311 -25.580 1.00 8.09 161 VAL A O 1
ATOM 1254 N N . GLY A 1 182 ? -5.998 -21.068 -25.266 1.00 8.37 162 GLY A N 1
ATOM 1255 C CA . GLY A 1 182 ? -5.363 -20.747 -26.552 1.00 9.13 162 GLY A CA 1
ATOM 1256 C C . GLY A 1 182 ? -3.861 -20.642 -26.369 1.00 9.89 162 GLY A C 1
ATOM 1257 O O . GLY A 1 182 ? -3.428 -19.979 -25.406 1.00 9.83 162 GLY A O 1
ATOM 1258 N N . LEU A 1 183 ? -3.091 -21.328 -27.215 1.00 10.70 163 LEU A N 1
ATOM 1259 C CA . LEU A 1 183 ? -1.607 -21.274 -27.208 1.00 11.60 163 LEU A CA 1
ATOM 1260 C C . LEU A 1 183 ? -1.140 -20.893 -28.612 1.00 12.59 163 LEU A C 1
ATOM 1261 O O . LEU A 1 183 ? -1.428 -21.663 -29.548 1.00 14.61 163 LEU A O 1
ATOM 1266 N N . PHE A 1 184 ? -0.480 -19.746 -28.762 1.00 12.50 164 PHE A N 1
ATOM 1267 C CA . PHE A 1 184 ? 0.089 -19.286 -30.048 1.00 12.75 164 PHE A CA 1
ATOM 1268 C C . PHE A 1 184 ? 1.599 -19.468 -29.942 1.00 12.12 164 PHE A C 1
ATOM 1269 O O . PHE A 1 184 ? 2.243 -18.727 -29.180 1.00 12.21 164 PHE A O 1
ATOM 1277 N N . SER A 1 185 ? 2.148 -20.431 -30.682 1.00 11.81 165 SER A N 1
ATOM 1278 C CA . SER A 1 185 ? 3.608 -20.691 -30.674 1.00 11.87 165 SER A CA 1
ATOM 1279 C C . SER A 1 185 ? 4.308 -19.648 -31.549 1.00 11.62 165 SER A C 1
ATOM 1280 O O . SER A 1 185 ? 3.993 -19.538 -32.746 1.00 12.37 165 SER A O 1
ATOM 1283 N N . LEU A 1 186 ? 5.193 -18.850 -30.947 1.00 12.22 166 LEU A N 1
ATOM 1284 C CA . LEU A 1 186 ? 6.031 -17.860 -31.668 1.00 12.76 166 LEU A CA 1
ATOM 1285 C C . LEU A 1 186 ? 7.324 -18.535 -32.111 1.00 13.67 166 LEU A C 1
ATOM 1286 O O . LEU A 1 186 ? 7.862 -18.158 -33.156 1.00 15.01 166 LEU A O 1
ATOM 1291 N N . ARG A 1 187 ? 7.781 -19.486 -31.311 1.00 13.99 167 ARG A N 1
ATOM 1292 C CA . ARG A 1 187 ? 9.149 -20.053 -31.384 1.00 14.94 167 ARG A CA 1
ATOM 1293 C C . ARG A 1 187 ? 9.140 -21.394 -30.654 1.00 13.88 167 ARG A C 1
ATOM 1294 O O . ARG A 1 187 ? 8.651 -21.461 -29.522 1.00 13.20 167 ARG A O 1
ATOM 1302 N N . ASN A 1 188 ? 9.686 -22.436 -31.274 1.00 13.71 168 ASN A N 1
ATOM 1303 C CA . ASN A 1 188 ? 9.804 -23.765 -30.634 1.00 13.80 168 ASN A CA 1
ATOM 1304 C C . ASN A 1 188 ? 10.888 -24.549 -31.370 1.00 15.10 168 ASN A C 1
ATOM 1305 O O . ASN A 1 188 ? 10.593 -25.539 -32.038 1.00 14.62 168 ASN A O 1
ATOM 1310 N N . PRO A 1 189 ? 12.162 -24.102 -31.291 1.00 15.96 169 PRO A N 1
ATOM 1311 C CA . PRO A 1 189 ? 13.212 -24.630 -32.166 1.00 17.41 169 PRO A CA 1
ATOM 1312 C C . PRO A 1 189 ? 13.497 -26.127 -31.973 1.00 17.90 169 PRO A C 1
ATOM 1313 O O . PRO A 1 189 ? 13.901 -26.761 -32.947 1.00 19.17 169 PRO A O 1
ATOM 1317 N N . ASP A 1 190 ? 13.259 -26.664 -30.773 1.00 17.04 170 ASP A N 1
ATOM 1318 C CA . ASP A 1 190 ? 13.531 -28.085 -30.415 1.00 18.72 170 ASP A CA 1
ATOM 1319 C C . ASP A 1 190 ? 12.240 -28.915 -30.451 1.00 17.15 170 ASP A C 1
ATOM 1320 O O . ASP A 1 190 ? 12.259 -30.058 -29.963 1.00 16.92 170 ASP A O 1
ATOM 1325 N N . SER A 1 191 ? 11.148 -28.365 -30.988 1.00 15.85 171 SER A N 1
ATOM 1326 C CA . SER A 1 191 ? 9.879 -29.114 -31.201 1.00 15.24 171 SER A CA 1
ATOM 1327 C C . SER A 1 191 ? 9.398 -29.723 -29.881 1.00 14.08 171 SER A C 1
ATOM 1328 O O . SER A 1 191 ? 9.017 -30.901 -29.859 1.00 15.21 171 SER A O 1
ATOM 1331 N N . VAL A 1 192 ? 9.403 -28.938 -28.805 1.00 13.11 172 VAL A N 1
ATOM 1332 C CA . VAL A 1 192 ? 8.907 -29.386 -27.475 1.00 12.71 172 VAL A CA 1
ATOM 1333 C C . VAL A 1 192 ? 7.392 -29.597 -27.584 1.00 12.39 172 VAL A C 1
ATOM 1334 O O . VAL A 1 192 ? 6.677 -28.689 -28.085 1.00 12.91 172 VAL A O 1
ATOM 1338 N N . ALA A 1 193 ? 6.921 -30.759 -27.151 1.00 11.91 173 ALA A N 1
ATOM 1339 C CA . ALA A 1 193 ? 5.510 -31.172 -27.281 1.00 12.12 173 ALA A CA 1
ATOM 1340 C C . ALA A 1 193 ? 4.676 -30.632 -26.115 1.00 11.68 173 ALA A C 1
ATOM 1341 O O . ALA A 1 193 ? 5.102 -30.729 -24.952 1.00 11.29 173 ALA A O 1
ATOM 1343 N N . THR A 1 194 ? 3.492 -30.139 -26.448 1.00 11.69 174 THR A N 1
ATOM 1344 C CA . THR A 1 194 ? 2.354 -29.974 -25.520 1.00 11.63 174 THR A CA 1
ATOM 1345 C C . THR A 1 194 ? 1.751 -31.361 -25.326 1.00 12.06 174 THR A C 1
ATOM 1346 O O . THR A 1 194 ? 1.710 -32.131 -26.304 1.00 12.80 174 THR A O 1
ATOM 1350 N N . THR A 1 195 ? 1.385 -31.713 -24.104 1.00 11.08 175 THR A N 1
ATOM 1351 C CA . THR A 1 195 ? 0.779 -33.024 -23.787 1.00 11.16 175 THR A CA 1
ATOM 1352 C C . THR A 1 195 ? -0.720 -32.827 -23.593 1.00 10.98 175 THR A C 1
ATOM 1353 O O . THR A 1 195 ? -1.117 -31.779 -23.058 1.00 10.33 175 THR A O 1
ATOM 1357 N N . VAL A 1 196 ? -1.494 -33.826 -23.994 1.00 10.62 176 VAL A N 1
ATOM 1358 C CA . VAL A 1 196 ? -2.986 -33.771 -23.994 1.00 10.77 176 VAL A CA 1
ATOM 1359 C C . VAL A 1 196 ? -3.539 -35.126 -23.581 1.00 11.31 176 VAL A C 1
ATOM 1360 O O . VAL A 1 196 ? -3.062 -36.133 -24.116 1.00 11.33 176 VAL A O 1
ATOM 1364 N N . ALA A 1 197 ? -4.566 -35.175 -22.734 1.00 11.03 177 ALA A N 1
ATOM 1365 C CA . ALA A 1 197 ? -5.355 -36.412 -22.542 1.00 11.32 177 ALA A CA 1
ATOM 1366 C C . ALA A 1 197 ? -6.819 -36.098 -22.250 1.00 11.60 177 ALA A C 1
ATOM 1367 O O . ALA A 1 197 ? -7.090 -35.173 -21.461 1.00 11.07 177 ALA A O 1
ATOM 1369 N N . GLY A 1 198 ? -7.704 -36.899 -22.830 1.00 12.59 178 GLY A N 1
ATOM 1370 C CA . GLY A 1 198 ? -9.131 -36.957 -22.469 1.00 13.13 178 GLY A CA 1
ATOM 1371 C C . GLY A 1 198 ? -9.416 -38.166 -21.600 1.00 15.50 178 GLY A C 1
ATOM 1372 O O . GLY A 1 198 ? -8.501 -39.010 -21.411 1.00 16.86 178 GLY A O 1
ATOM 1373 N N . LEU A 1 199 ? -10.637 -38.243 -21.064 1.00 17.62 179 LEU A N 1
ATOM 1374 C CA . LEU A 1 199 ? -11.114 -39.410 -20.281 1.00 21.42 179 LEU A CA 1
ATOM 1375 C C . LEU A 1 199 ? -12.054 -40.253 -21.145 1.00 23.37 179 LEU A C 1
ATOM 1376 O O . LEU A 1 199 ? -13.038 -39.703 -21.660 1.00 24.12 179 LEU A O 1
ATOM 1381 N N . ASP A 1 200 ? -11.773 -41.551 -21.237 1.00 26.64 180 ASP A N 1
ATOM 1382 C CA . ASP A 1 200 ? -12.716 -42.562 -21.780 1.00 29.58 180 ASP A CA 1
ATOM 1383 C C . ASP A 1 200 ? -13.465 -43.180 -20.603 1.00 29.93 180 ASP A C 1
ATOM 1384 O O . ASP A 1 200 ? -12.887 -43.954 -19.844 1.00 30.33 180 ASP A O 1
ATOM 1389 N N . PRO A 1 201 ? -14.758 -42.835 -20.399 1.00 31.49 181 PRO A N 1
ATOM 1390 C CA . PRO A 1 201 ? -15.516 -43.334 -19.252 1.00 34.80 181 PRO A CA 1
ATOM 1391 C C . PRO A 1 201 ? -15.612 -44.868 -19.256 1.00 38.44 181 PRO A C 1
ATOM 1392 O O . PRO A 1 201 ? -15.562 -45.459 -18.190 1.00 40.87 181 PRO A O 1
ATOM 1396 N N . ASP A 1 202 ? -15.742 -45.459 -20.448 1.00 42.71 182 ASP A N 1
ATOM 1397 C CA . ASP A 1 202 ? -15.854 -46.927 -20.668 1.00 46.76 182 ASP A CA 1
ATOM 1398 C C . ASP A 1 202 ? -14.575 -47.622 -20.186 1.00 49.31 182 ASP A C 1
ATOM 1399 O O . ASP A 1 202 ? -14.670 -48.779 -19.737 1.00 52.20 182 ASP A O 1
ATOM 1404 N N . LEU A 1 203 ? -13.432 -46.934 -20.263 1.00 50.08 183 LEU A N 1
ATOM 1405 C CA . LEU A 1 203 ? -12.079 -47.540 -20.146 1.00 50.97 183 LEU A CA 1
ATOM 1406 C C . LEU A 1 203 ? -11.547 -47.425 -18.713 1.00 52.24 183 LEU A C 1
ATOM 1407 O O . LEU A 1 203 ? -10.443 -47.946 -18.461 1.00 52.74 183 LEU A O 1
ATOM 1412 N N . VAL A 1 204 ? -12.289 -46.761 -17.820 1.00 52.27 184 VAL A N 1
ATOM 1413 C CA . VAL A 1 204 ? -11.938 -46.631 -16.374 1.00 54.14 184 VAL A CA 1
ATOM 1414 C C . VAL A 1 204 ? -12.954 -47.418 -15.531 1.00 54.45 184 VAL A C 1
ATOM 1415 O O . VAL A 1 204 ? -12.566 -47.897 -14.448 1.00 52.93 184 VAL A O 1
ATOM 1419 N N . GLY A 1 205 ? -14.200 -47.533 -16.008 1.00 55.50 185 GLY A N 1
ATOM 1420 C CA . GLY A 1 205 ? -15.278 -48.330 -15.390 1.00 56.37 185 GLY A CA 1
ATOM 1421 C C . GLY A 1 205 ? -16.469 -47.455 -15.005 1.00 56.55 185 GLY A C 1
ATOM 1422 O O . GLY A 1 205 ? -16.280 -46.335 -14.534 1.00 56.55 185 GLY A O 1
ATOM 1423 N N . PRO A 1 206 ? -17.727 -47.924 -15.185 1.00 55.54 186 PRO A N 1
ATOM 1424 C CA . PRO A 1 206 ? -18.895 -47.171 -14.724 1.00 54.53 186 PRO A CA 1
ATOM 1425 C C . PRO A 1 206 ? -18.841 -46.908 -13.209 1.00 52.76 186 PRO A C 1
ATOM 1426 O O . PRO A 1 206 ? -19.432 -45.933 -12.764 1.00 51.08 186 PRO A O 1
ATOM 1430 N N . ALA A 1 207 ? -18.130 -47.769 -12.471 1.00 50.20 187 ALA A N 1
ATOM 1431 C CA . ALA A 1 207 ? -17.887 -47.675 -11.011 1.00 48.93 187 ALA A CA 1
ATOM 1432 C C . ALA A 1 207 ? -17.107 -46.396 -10.684 1.00 48.23 187 ALA A C 1
ATOM 1433 O O . ALA A 1 207 ? -17.605 -45.593 -9.871 1.00 46.64 187 ALA A O 1
ATOM 1435 N N . VAL A 1 208 ? -15.925 -46.231 -11.287 1.00 48.13 188 VAL A N 1
ATOM 1436 C CA . VAL A 1 208 ? -14.970 -45.116 -10.997 1.00 46.75 188 VAL A CA 1
ATOM 1437 C C . VAL A 1 208 ? -15.623 -43.786 -11.404 1.00 44.47 188 VAL A C 1
ATOM 1438 O O . VAL A 1 208 ? -15.477 -42.807 -10.649 1.00 43.84 188 VAL A O 1
ATOM 1442 N N . VAL A 1 209 ? -16.344 -43.766 -12.530 1.00 41.29 189 VAL A N 1
ATOM 1443 C CA . VAL A 1 209 ? -17.072 -42.571 -13.060 1.00 40.41 189 VAL A CA 1
ATOM 1444 C C . VAL A 1 209 ? -18.053 -42.065 -11.993 1.00 40.15 189 VAL A C 1
ATOM 1445 O O . VAL A 1 209 ? -18.046 -40.852 -11.716 1.00 39.16 189 VAL A O 1
ATOM 1449 N N . ASP A 1 210 ? -18.866 -42.956 -11.417 1.00 39.15 190 ASP A N 1
ATOM 1450 C CA . ASP A 1 210 ? -19.863 -42.615 -10.364 1.00 38.73 190 ASP A CA 1
ATOM 1451 C C . ASP A 1 210 ? -19.162 -41.894 -9.209 1.00 34.33 190 ASP A C 1
ATOM 1452 O O . ASP A 1 210 ? -19.723 -40.902 -8.704 1.00 33.91 190 ASP A O 1
ATOM 1457 N N . VAL A 1 211 ? -17.985 -42.380 -8.812 1.00 32.03 191 VAL A N 1
ATOM 1458 C CA . VAL A 1 211 ? -17.173 -41.803 -7.701 1.00 32.07 191 VAL A CA 1
ATOM 1459 C C . VAL A 1 211 ? -16.712 -40.400 -8.128 1.00 29.92 191 VAL A C 1
ATOM 1460 O O . VAL A 1 211 ? -16.937 -39.447 -7.358 1.00 30.76 191 VAL A O 1
ATOM 1464 N N . LEU A 1 212 ? -16.144 -40.281 -9.331 1.00 29.73 192 LEU A N 1
ATOM 1465 C CA . LEU A 1 212 ? -15.557 -39.016 -9.863 1.00 28.50 192 LEU A CA 1
ATOM 1466 C C . LEU A 1 212 ? -16.642 -37.936 -10.018 1.00 27.43 192 LEU A C 1
ATOM 1467 O O . LEU A 1 212 ? -16.289 -36.738 -9.959 1.00 24.77 192 LEU A O 1
ATOM 1472 N N . PHE A 1 213 ? -17.908 -38.327 -10.218 1.00 25.86 193 PHE A N 1
ATOM 1473 C CA . PHE A 1 213 ? -19.073 -37.413 -10.354 1.00 26.12 193 PHE A CA 1
ATOM 1474 C C . PHE A 1 213 ? -19.451 -36.840 -8.983 1.00 25.13 193 PHE A C 1
ATOM 1475 O O . PHE A 1 213 ? -20.150 -35.812 -8.931 1.00 25.50 193 PHE A O 1
ATOM 1483 N N . GLY A 1 214 ? -19.016 -37.501 -7.908 1.00 25.98 194 GLY A N 1
ATOM 1484 C CA . GLY A 1 214 ? -19.284 -37.080 -6.524 1.00 26.32 194 GLY A CA 1
ATOM 1485 C C . GLY A 1 214 ? -18.417 -35.899 -6.128 1.00 26.79 194 GLY A C 1
ATOM 1486 O O . GLY A 1 214 ? -17.262 -35.813 -6.609 1.00 26.10 194 GLY A O 1
ATOM 1487 N N . GLU A 1 215 ? -18.944 -35.033 -5.263 1.00 28.16 195 GLU A N 1
ATOM 1488 C CA . GLU A 1 215 ? -18.214 -33.872 -4.694 1.00 29.08 195 GLU A CA 1
ATOM 1489 C C . GLU A 1 215 ? -17.337 -34.379 -3.544 1.00 28.13 195 GLU A C 1
ATOM 1490 O O . GLU A 1 215 ? -17.647 -34.092 -2.372 1.00 28.63 195 GLU A O 1
ATOM 1496 N N . ARG A 1 216 ? -16.271 -35.104 -3.888 1.00 27.98 196 ARG A N 1
ATOM 1497 C CA . ARG A 1 216 ? -15.447 -35.889 -2.935 1.00 27.88 196 ARG A CA 1
ATOM 1498 C C . ARG A 1 216 ? -13.960 -35.566 -3.123 1.00 27.67 196 ARG A C 1
ATOM 1499 O O . ARG A 1 216 ? -13.122 -36.382 -2.695 1.00 26.43 196 ARG A O 1
ATOM 1507 N N . PHE A 1 217 ? -13.636 -34.410 -3.717 1.00 26.48 197 PHE A N 1
ATOM 1508 C CA . PHE A 1 217 ? -12.244 -34.038 -4.081 1.00 24.57 197 PHE A CA 1
ATOM 1509 C C . PHE A 1 217 ? -11.951 -32.586 -3.702 1.00 22.99 197 PHE A C 1
ATOM 1510 O O . PHE A 1 217 ? -12.868 -31.746 -3.630 1.00 22.11 197 PHE A O 1
ATOM 1518 N N . HIS A 1 218 ? -10.671 -32.326 -3.439 1.00 21.13 198 HIS A N 1
ATOM 1519 C CA . HIS A 1 218 ? -10.105 -30.984 -3.176 1.00 20.41 198 HIS A CA 1
ATOM 1520 C C . HIS A 1 218 ? -9.185 -30.628 -4.338 1.00 19.20 198 HIS A C 1
ATOM 1521 O O . HIS A 1 218 ? -8.227 -31.379 -4.588 1.00 19.68 198 HIS A O 1
ATOM 1528 N N . ILE A 1 219 ? -9.470 -29.518 -5.008 1.00 17.65 199 ILE A N 1
ATOM 1529 C CA . ILE A 1 219 ? -8.610 -28.996 -6.101 1.00 16.76 199 ILE A CA 1
ATOM 1530 C C . ILE A 1 219 ? -8.113 -27.618 -5.681 1.00 16.96 199 ILE A C 1
ATOM 1531 O O . ILE A 1 219 ? -8.923 -26.699 -5.582 1.00 16.03 199 ILE A O 1
ATOM 1536 N N . ARG A 1 220 ? -6.809 -27.496 -5.457 1.00 16.31 200 ARG A N 1
ATOM 1537 C CA . ARG A 1 220 ? -6.170 -26.244 -4.994 1.00 16.42 200 ARG A CA 1
ATOM 1538 C C . ARG A 1 220 ? -5.672 -25.434 -6.187 1.00 15.48 200 ARG A C 1
ATOM 1539 O O . ARG A 1 220 ? -5.323 -25.998 -7.230 1.00 15.26 200 ARG A O 1
ATOM 1547 N N . PRO A 1 221 ? -5.616 -24.091 -6.049 1.00 15.59 201 PRO A N 1
ATOM 1548 C CA . PRO A 1 221 ? -4.973 -23.231 -7.037 1.00 15.55 201 PRO A CA 1
ATOM 1549 C C . PRO A 1 221 ? -3.516 -23.655 -7.235 1.00 15.76 201 PRO A C 1
ATOM 1550 O O . PRO A 1 221 ? -2.834 -23.963 -6.262 1.00 15.68 201 PRO A O 1
ATOM 1554 N N . ASP A 1 222 ? -3.062 -23.648 -8.481 1.00 14.90 202 ASP A N 1
ATOM 1555 C CA . ASP A 1 222 ? -1.653 -23.995 -8.783 1.00 14.79 202 ASP A CA 1
ATOM 1556 C C . ASP A 1 222 ? -0.753 -22.820 -8.385 1.00 14.31 202 ASP A C 1
ATOM 1557 O O . ASP A 1 222 ? -1.250 -21.719 -8.078 1.00 13.98 202 ASP A O 1
ATOM 1562 N N . ASN A 1 223 ? 0.554 -23.065 -8.389 1.00 14.71 203 ASN A N 1
ATOM 1563 C CA . ASN A 1 223 ? 1.563 -22.121 -7.854 1.00 14.72 203 ASN A CA 1
ATOM 1564 C C . ASN A 1 223 ? 1.623 -20.826 -8.678 1.00 14.05 203 ASN A C 1
ATOM 1565 O O . ASN A 1 223 ? 2.125 -19.825 -8.140 1.00 14.00 203 ASN A O 1
ATOM 1570 N N . SER A 1 224 ? 1.141 -20.792 -9.927 1.00 13.60 204 SER A N 1
ATOM 1571 C CA . SER A 1 224 ? 1.209 -19.566 -10.760 1.00 13.47 204 SER A CA 1
ATOM 1572 C C . SER A 1 224 ? 0.299 -18.476 -10.170 1.00 12.70 204 SER A C 1
ATOM 1573 O O . SER A 1 224 ? 0.474 -17.321 -10.540 1.00 13.16 204 SER A O 1
ATOM 1576 N N . HIS A 1 225 ? -0.655 -18.837 -9.300 1.00 12.15 205 HIS A N 1
ATOM 1577 C CA . HIS A 1 225 ? -1.607 -17.871 -8.688 1.00 12.52 205 HIS A CA 1
ATOM 1578 C C . HIS A 1 225 ? -1.034 -17.291 -7.391 1.00 13.37 205 HIS A C 1
ATOM 1579 O O . HIS A 1 225 ? -1.708 -16.457 -6.781 1.00 13.13 205 HIS A O 1
ATOM 1586 N N . LEU A 1 226 ? 0.163 -17.719 -6.984 1.00 14.36 206 LEU A N 1
ATOM 1587 C CA . LEU A 1 226 ? 0.786 -17.223 -5.734 1.00 15.41 206 LEU A CA 1
ATOM 1588 C C . LEU A 1 226 ? 1.502 -15.902 -6.000 1.00 15.55 206 LEU A C 1
ATOM 1589 O O . LEU A 1 226 ? 1.946 -15.619 -7.115 1.00 15.15 206 LEU A O 1
ATOM 1594 N N . PRO A 1 227 ? 1.623 -15.029 -4.976 1.00 15.91 207 PRO A N 1
ATOM 1595 C CA . PRO A 1 227 ? 2.296 -13.744 -5.145 1.00 17.43 207 PRO A CA 1
ATOM 1596 C C . PRO A 1 227 ? 3.768 -13.895 -5.561 1.00 17.98 207 PRO A C 1
ATOM 1597 O O . PRO A 1 227 ? 4.305 -12.954 -6.099 1.00 19.59 207 PRO A O 1
ATOM 1601 N N . THR A 1 228 ? 4.361 -15.068 -5.334 1.00 18.24 208 THR A N 1
ATOM 1602 C CA . THR A 1 228 ? 5.749 -15.421 -5.744 1.00 19.56 208 THR A CA 1
ATOM 1603 C C . THR A 1 228 ? 5.891 -15.457 -7.270 1.00 18.70 208 THR A C 1
ATOM 1604 O O . THR A 1 228 ? 7.027 -15.354 -7.745 1.00 19.50 208 THR A O 1
ATOM 1608 N N . HIS A 1 229 ? 4.793 -15.596 -8.017 1.00 17.53 209 HIS A N 1
ATOM 1609 C CA . HIS A 1 229 ? 4.803 -15.618 -9.505 1.00 15.98 209 HIS A CA 1
ATOM 1610 C C . HIS A 1 229 ? 4.091 -14.378 -10.066 1.00 15.72 209 HIS A C 1
ATOM 1611 O O . HIS A 1 229 ? 3.653 -14.422 -11.229 1.00 15.59 209 HIS A O 1
ATOM 1618 N N . ASN A 1 230 ? 4.005 -13.303 -9.281 1.00 15.54 210 ASN A N 1
ATOM 1619 C CA . ASN A 1 230 ? 3.446 -11.994 -9.706 1.00 15.27 210 ASN A CA 1
ATOM 1620 C C . ASN A 1 230 ? 4.381 -10.879 -9.221 1.00 16.27 210 ASN A C 1
ATOM 1621 O O . ASN A 1 230 ? 5.225 -11.144 -8.320 1.00 17.60 210 ASN A O 1
ATOM 1626 N N . SER A 1 231 ? 4.257 -9.689 -9.797 1.00 17.41 211 SER A N 1
ATOM 1627 C CA . SER A 1 231 ? 5.084 -8.512 -9.418 1.00 18.59 211 SER A CA 1
ATOM 1628 C C . SER A 1 231 ? 4.825 -8.192 -7.940 1.00 21.37 211 SER A C 1
ATOM 1629 O O . SER A 1 231 ? 3.689 -8.409 -7.472 1.00 21.00 211 SER A O 1
ATOM 1632 N N . GLY A 1 232 ? 5.867 -7.766 -7.217 1.00 24.45 212 GLY A N 1
ATOM 1633 C CA . GLY A 1 232 ? 5.826 -7.546 -5.757 1.00 26.64 212 GLY A CA 1
ATOM 1634 C C . GLY A 1 232 ? 4.748 -6.557 -5.347 1.00 28.33 212 GLY A C 1
ATOM 1635 O O . GLY A 1 232 ? 4.163 -6.743 -4.258 1.00 31.51 212 GLY A O 1
ATOM 1636 N N . GLY A 1 233 ? 4.484 -5.547 -6.180 1.00 28.71 213 GLY A N 1
ATOM 1637 C CA . GLY A 1 233 ? 3.553 -4.443 -5.877 1.00 30.38 213 GLY A CA 1
ATOM 1638 C C . GLY A 1 233 ? 2.084 -4.854 -5.924 1.00 31.46 213 GLY A C 1
ATOM 1639 O O . GLY A 1 233 ? 1.257 -4.120 -5.344 1.00 33.20 213 GLY A O 1
ATOM 1640 N N . ARG A 1 234 ? 1.751 -5.964 -6.598 1.00 30.13 214 ARG A N 1
ATOM 1641 C CA . ARG A 1 234 ? 0.348 -6.403 -6.847 1.00 28.82 214 ARG A CA 1
ATOM 1642 C C . ARG A 1 234 ? -0.401 -6.500 -5.510 1.00 29.21 214 ARG A C 1
ATOM 1643 O O . ARG A 1 234 ? 0.164 -7.055 -4.548 1.00 27.45 214 ARG A O 1
ATOM 1651 N N . LEU A 1 235 ? -1.621 -5.956 -5.464 1.00 29.44 215 LEU A N 1
ATOM 1652 C CA . LEU A 1 235 ? -2.452 -5.826 -4.233 1.00 31.23 215 LEU A CA 1
ATOM 1653 C C . LEU A 1 235 ? -2.580 -7.189 -3.538 1.00 31.13 215 LEU A C 1
ATOM 1654 O O . LEU A 1 235 ? -2.930 -8.186 -4.217 1.00 29.11 215 LEU A O 1
ATOM 1659 N N . SER A 1 236 ? -2.325 -7.217 -2.226 1.00 29.67 216 SER A N 1
ATOM 1660 C CA . SER A 1 236 ? -2.498 -8.394 -1.337 1.00 31.29 216 SER A CA 1
ATOM 1661 C C . SER A 1 236 ? -3.940 -8.918 -1.441 1.00 31.10 216 SER A C 1
ATOM 1662 O O . SER A 1 236 ? -4.130 -10.149 -1.417 1.00 33.78 216 SER A O 1
ATOM 1665 N N . ASP A 1 237 ? -4.921 -8.023 -1.595 1.00 31.05 217 ASP A N 1
ATOM 1666 C CA . ASP A 1 237 ? -6.364 -8.380 -1.645 1.00 30.65 217 ASP A CA 1
ATOM 1667 C C . ASP A 1 237 ? -6.623 -9.362 -2.799 1.00 27.97 217 ASP A C 1
ATOM 1668 O O . ASP A 1 237 ? -7.473 -10.248 -2.618 1.00 26.91 217 ASP A O 1
ATOM 1673 N N . TYR A 1 238 ? -5.902 -9.255 -3.924 1.00 25.80 218 TYR A N 1
ATOM 1674 C CA . TYR A 1 238 ? -6.062 -10.190 -5.074 1.00 23.76 218 TYR A CA 1
ATOM 1675 C C . TYR A 1 238 ? -5.820 -11.628 -4.607 1.00 22.49 218 TYR A C 1
ATOM 1676 O O . TYR A 1 238 ? -6.528 -12.546 -5.072 1.00 22.59 218 TYR A O 1
ATOM 1685 N N . PHE A 1 239 ? -4.851 -11.833 -3.713 1.00 22.65 219 PHE A N 1
ATOM 1686 C CA . PHE A 1 239 ? -4.340 -13.179 -3.341 1.00 20.77 219 PHE A CA 1
ATOM 1687 C C . PHE A 1 239 ? -5.141 -13.791 -2.183 1.00 20.05 219 PHE A C 1
ATOM 1688 O O . PHE A 1 239 ? -5.030 -15.002 -2.001 1.00 19.31 219 PHE A O 1
ATOM 1696 N N . ALA A 1 240 ? -5.930 -13.004 -1.444 1.00 20.25 220 ALA A N 1
ATOM 1697 C CA . ALA A 1 240 ? -6.753 -13.496 -0.312 1.00 21.09 220 ALA A CA 1
ATOM 1698 C C . ALA A 1 240 ? -7.570 -14.724 -0.751 1.00 20.00 220 ALA A C 1
ATOM 1699 O O . ALA A 1 240 ? -7.506 -15.759 -0.074 1.00 20.90 220 ALA A O 1
ATOM 1701 N N . GLY A 1 241 ? -8.306 -14.619 -1.861 1.00 19.51 221 GLY A N 1
ATOM 1702 C CA . GLY A 1 241 ? -9.168 -15.700 -2.378 1.00 18.83 221 GLY A CA 1
ATOM 1703 C C . GLY A 1 241 ? -8.366 -16.939 -2.746 1.00 17.58 221 GLY A C 1
ATOM 1704 O O . GLY A 1 241 ? -8.833 -18.058 -2.475 1.00 17.94 221 GLY A O 1
ATOM 1705 N N . ILE A 1 242 ? -7.186 -16.744 -3.338 1.00 17.49 222 ILE A N 1
ATOM 1706 C CA . ILE A 1 242 ? -6.283 -17.861 -3.737 1.00 16.98 222 ILE A CA 1
ATOM 1707 C C . ILE A 1 242 ? -5.790 -18.566 -2.465 1.00 17.08 222 ILE A C 1
ATOM 1708 O O . ILE A 1 242 ? -5.873 -19.794 -2.391 1.00 17.48 222 ILE A O 1
ATOM 1713 N N . VAL A 1 243 ? -5.324 -17.800 -1.487 1.00 17.34 223 VAL A N 1
ATOM 1714 C CA . VAL A 1 243 ? -4.772 -18.391 -0.233 1.00 17.90 223 VAL A CA 1
ATOM 1715 C C . VAL A 1 243 ? -5.902 -19.156 0.467 1.00 17.45 223 VAL A C 1
ATOM 1716 O O . VAL A 1 243 ? -5.673 -20.286 0.895 1.00 17.86 223 VAL A O 1
ATOM 1720 N N . GLU A 1 244 ? -7.114 -18.598 0.500 1.00 18.23 224 GLU A N 1
ATOM 1721 C CA . GLU A 1 244 ? -8.302 -19.290 1.065 1.00 18.85 224 GLU A CA 1
ATOM 1722 C C . GLU A 1 244 ? -8.567 -20.605 0.314 1.00 18.44 224 GLU A C 1
ATOM 1723 O O . GLU A 1 244 ? -8.855 -21.610 0.971 1.00 18.70 224 GLU A O 1
ATOM 1729 N N . ALA A 1 245 ? -8.472 -20.619 -1.019 1.00 17.55 225 ALA A N 1
ATOM 1730 C CA . ALA A 1 245 ? -8.730 -21.823 -1.842 1.00 17.42 225 ALA A CA 1
ATOM 1731 C C . ALA A 1 245 ? -7.625 -22.877 -1.634 1.00 17.57 225 ALA A C 1
ATOM 1732 O O . ALA A 1 245 ? -7.901 -24.068 -1.848 1.00 17.78 225 ALA A O 1
ATOM 1734 N N . VAL A 1 246 ? -6.417 -22.462 -1.229 1.00 17.94 226 VAL A N 1
ATOM 1735 C CA . VAL A 1 246 ? -5.297 -23.391 -0.884 1.00 19.09 226 VAL A CA 1
ATOM 1736 C C . VAL A 1 246 ? -5.575 -23.990 0.497 1.00 19.35 226 VAL A C 1
ATOM 1737 O O . VAL A 1 246 ? -5.493 -25.221 0.654 1.00 20.59 226 VAL A O 1
ATOM 1741 N N . GLU A 1 247 ? -5.906 -23.135 1.464 1.00 19.73 227 GLU A N 1
ATOM 1742 C CA . GLU A 1 247 ? -6.093 -23.559 2.873 1.00 20.50 227 GLU A CA 1
ATOM 1743 C C . GLU A 1 247 ? -7.361 -24.405 3.006 1.00 21.50 227 GLU A C 1
ATOM 1744 O O . GLU A 1 247 ? -7.297 -25.462 3.652 1.00 22.33 227 GLU A O 1
ATOM 1750 N N . ASN A 1 248 ? -8.472 -23.940 2.430 1.00 22.10 228 ASN A N 1
ATOM 1751 C CA . ASN A 1 248 ? -9.833 -24.481 2.681 1.00 22.91 228 ASN A CA 1
ATOM 1752 C C . ASN A 1 248 ? -10.529 -24.748 1.356 1.00 23.05 228 ASN A C 1
ATOM 1753 O O . ASN A 1 248 ? -11.544 -24.126 1.049 1.00 22.16 228 ASN A O 1
ATOM 1758 N N . PRO A 1 249 ? -10.002 -25.690 0.546 1.00 22.47 229 PRO A N 1
ATOM 1759 C CA . PRO A 1 249 ? -10.617 -26.022 -0.735 1.00 23.39 229 PRO A CA 1
ATOM 1760 C C . PRO A 1 249 ? -12.023 -26.590 -0.501 1.00 23.71 229 PRO A C 1
ATOM 1761 O O . PRO A 1 249 ? -12.222 -27.322 0.459 1.00 22.75 229 PRO A O 1
ATOM 1765 N N . ARG A 1 250 ? -12.961 -26.226 -1.372 1.00 23.95 230 ARG A N 1
ATOM 1766 C CA . ARG A 1 250 ? -14.344 -26.763 -1.362 1.00 26.30 230 ARG A CA 1
ATOM 1767 C C . ARG A 1 250 ? -14.294 -28.218 -1.837 1.00 24.43 230 ARG A C 1
ATOM 1768 O O . ARG A 1 250 ? -13.437 -28.538 -2.679 1.00 23.78 230 ARG A O 1
ATOM 1776 N N . ALA A 1 251 ? -15.162 -29.074 -1.295 1.00 24.05 231 ALA A N 1
ATOM 1777 C CA . ALA A 1 251 ? -15.439 -30.429 -1.818 1.00 23.33 231 ALA A CA 1
ATOM 1778 C C . ALA A 1 251 ? -16.086 -30.280 -3.202 1.00 23.05 231 ALA A C 1
ATOM 1779 O O . ALA A 1 251 ? -17.144 -29.625 -3.276 1.00 23.20 231 ALA A O 1
ATOM 1781 N N . VAL A 1 252 ? -15.449 -30.812 -4.257 1.00 21.15 232 VAL A N 1
ATOM 1782 C CA . VAL A 1 252 ? -15.916 -30.673 -5.669 1.00 20.21 232 VAL A CA 1
ATOM 1783 C C . VAL A 1 252 ? -15.806 -32.021 -6.390 1.00 20.50 232 VAL A C 1
ATOM 1784 O O . VAL A 1 252 ? -15.053 -32.905 -5.925 1.00 20.54 232 VAL A O 1
ATOM 1788 N N . SER A 1 253 ? -16.538 -32.159 -7.500 1.00 21.77 233 SER A N 1
ATOM 1789 C CA . SER A 1 253 ? -16.448 -33.306 -8.434 1.00 22.39 233 SER A CA 1
ATOM 1790 C C . SER A 1 253 ? -15.265 -33.117 -9.384 1.00 22.43 233 SER A C 1
ATOM 1791 O O . SER A 1 253 ? -14.774 -31.970 -9.517 1.00 22.52 233 SER A O 1
ATOM 1794 N N . ILE A 1 254 ? -14.848 -34.211 -10.022 1.00 21.35 234 ILE A N 1
ATOM 1795 C CA . ILE A 1 254 ? -13.874 -34.223 -11.152 1.00 21.04 234 ILE A CA 1
ATOM 1796 C C . ILE A 1 254 ? -14.636 -34.354 -12.481 1.00 21.23 234 ILE A C 1
ATOM 1797 O O . ILE A 1 254 ? -14.162 -33.796 -13.484 1.00 20.32 234 ILE A O 1
ATOM 1802 N N . LEU A 1 255 ? -15.761 -35.082 -12.507 1.00 21.35 235 LEU A N 1
ATOM 1803 C CA . LEU A 1 255 ? -16.616 -35.229 -13.717 1.00 22.34 235 LEU A CA 1
ATOM 1804 C C . LEU A 1 255 ? -17.962 -34.535 -13.485 1.00 22.50 235 LEU A C 1
ATOM 1805 O O . LEU A 1 255 ? -18.452 -34.533 -12.334 1.00 21.40 235 LEU A O 1
ATOM 1810 N N . ARG A 1 256 ? -18.536 -33.957 -14.542 1.00 22.05 236 ARG A N 1
ATOM 1811 C CA . ARG A 1 256 ? -19.896 -33.364 -14.518 1.00 23.80 236 ARG A CA 1
ATOM 1812 C C . ARG A 1 256 ? -20.518 -33.475 -15.911 1.00 22.07 236 ARG A C 1
ATOM 1813 O O . ARG A 1 256 ? -19.793 -33.766 -16.878 1.00 21.06 236 ARG A O 1
ATOM 1821 N N . GLY A 1 257 ? -21.834 -33.274 -15.984 1.00 22.28 237 GLY A N 1
ATOM 1822 C CA . GLY A 1 257 ? -22.577 -33.186 -17.250 1.00 22.14 237 GLY A CA 1
ATOM 1823 C C . GLY A 1 257 ? -23.175 -34.528 -17.619 1.00 22.09 237 GLY A C 1
ATOM 1824 O O . GLY A 1 257 ? -23.511 -35.302 -16.699 1.00 23.51 237 GLY A O 1
ATOM 1825 N N . HIS A 1 258 ? -23.298 -34.789 -18.920 1.00 21.31 238 HIS A N 1
ATOM 1826 C CA . HIS A 1 258 ? -23.891 -36.029 -19.487 1.00 21.19 238 HIS A CA 1
ATOM 1827 C C . HIS A 1 258 ? -22.906 -37.196 -19.333 1.00 22.44 238 HIS A C 1
ATOM 1828 O O . HIS A 1 258 ? -21.704 -36.978 -19.512 1.00 20.01 238 HIS A O 1
ATOM 1835 N N . ARG A 1 259 ? -23.398 -38.402 -19.042 1.00 25.10 239 ARG A N 1
ATOM 1836 C CA . ARG A 1 259 ? -22.550 -39.626 -18.931 1.00 27.57 239 ARG A CA 1
ATOM 1837 C C . ARG A 1 259 ? -21.872 -39.958 -20.272 1.00 27.10 239 ARG A C 1
ATOM 1838 O O . ARG A 1 259 ? -20.736 -40.466 -20.233 1.00 29.06 239 ARG A O 1
ATOM 1846 N N . ASP A 1 260 ? -22.554 -39.735 -21.400 1.00 27.82 240 ASP A N 1
ATOM 1847 C CA . ASP A 1 260 ? -22.061 -39.970 -22.790 1.00 28.20 240 ASP A CA 1
ATOM 1848 C C . ASP A 1 260 ? -20.942 -38.986 -23.168 1.00 27.00 240 ASP A C 1
ATOM 1849 O O . ASP A 1 260 ? -20.186 -39.319 -24.101 1.00 28.46 240 ASP A O 1
ATOM 1854 N N . ALA A 1 261 ? -20.851 -37.810 -22.526 1.00 24.85 241 ALA A N 1
ATOM 1855 C CA . ALA A 1 261 ? -19.879 -36.745 -22.884 1.00 22.00 241 ALA A CA 1
ATOM 1856 C C . ALA A 1 261 ? -19.515 -35.921 -21.649 1.00 19.94 241 ALA A C 1
ATOM 1857 O O . ALA A 1 261 ? -19.728 -34.708 -21.611 1.00 20.04 241 ALA A O 1
ATOM 1859 N N . PRO A 1 262 ? -18.979 -36.548 -20.584 1.00 17.60 242 PRO A N 1
ATOM 1860 C CA . PRO A 1 262 ? -18.741 -35.837 -19.333 1.00 17.94 242 PRO A CA 1
ATOM 1861 C C . PRO A 1 262 ? -17.554 -34.877 -19.429 1.00 17.92 242 PRO A C 1
ATOM 1862 O O . PRO A 1 262 ? -16.557 -35.193 -20.084 1.00 19.45 242 PRO A O 1
ATOM 1866 N N . GLN A 1 263 ? -17.670 -33.761 -18.721 1.00 16.93 243 GLN A N 1
ATOM 1867 C CA . GLN A 1 263 ? -16.565 -32.786 -18.592 1.00 16.30 243 GLN A CA 1
ATOM 1868 C C . GLN A 1 263 ? -15.588 -33.282 -17.535 1.00 16.05 243 GLN A C 1
ATOM 1869 O O . GLN A 1 263 ? -16.004 -34.028 -16.625 1.00 15.78 243 GLN A O 1
ATOM 1875 N N . LEU A 1 264 ? -14.344 -32.835 -17.655 1.00 14.29 244 LEU A N 1
ATOM 1876 C CA . LEU A 1 264 ? -13.201 -33.268 -16.824 1.00 14.53 244 LEU A CA 1
ATOM 1877 C C . LEU A 1 264 ? -12.619 -32.031 -16.130 1.00 13.16 244 LEU A C 1
ATOM 1878 O O . LEU A 1 264 ? -12.451 -30.996 -16.801 1.00 12.33 244 LEU A O 1
ATOM 1883 N N . CYS A 1 265 ? -12.369 -32.123 -14.830 1.00 12.65 245 CYS A N 1
ATOM 1884 C CA . CYS A 1 265 ? -11.754 -31.033 -14.033 1.00 12.70 245 CYS A CA 1
ATOM 1885 C C . CYS A 1 265 ? -10.827 -31.636 -12.979 1.00 13.25 245 CYS A C 1
ATOM 1886 O O . CYS A 1 265 ? -11.322 -32.131 -11.946 1.00 13.28 245 CYS A O 1
ATOM 1889 N N . VAL A 1 266 ? -9.523 -31.606 -13.245 1.00 13.05 246 VAL A N 1
ATOM 1890 C CA . VAL A 1 266 ? -8.508 -32.254 -12.369 1.00 13.26 246 VAL A CA 1
ATOM 1891 C C . VAL A 1 266 ? -7.127 -31.669 -12.679 1.00 13.05 246 VAL A C 1
ATOM 1892 O O . VAL A 1 266 ? -6.829 -31.399 -13.850 1.00 13.50 246 VAL A O 1
ATOM 1896 N N . ASP A 1 267 ? -6.313 -31.498 -11.643 1.00 13.87 247 ASP A N 1
ATOM 1897 C CA . ASP A 1 267 ? -4.899 -31.068 -11.770 1.00 13.69 247 ASP A CA 1
ATOM 1898 C C . ASP A 1 267 ? -4.041 -32.147 -11.097 1.00 14.90 247 ASP A C 1
ATOM 1899 O O . ASP A 1 267 ? -4.198 -32.330 -9.873 1.00 16.04 247 ASP A O 1
ATOM 1904 N N . SER A 1 268 ? -3.168 -32.811 -11.863 1.00 14.90 248 SER A N 1
ATOM 1905 C CA . SER A 1 268 ? -2.371 -33.983 -11.401 1.00 15.95 248 SER A CA 1
ATOM 1906 C C . SER A 1 268 ? -1.574 -33.647 -10.133 1.00 17.04 248 SER A C 1
ATOM 1907 O O . SER A 1 268 ? -1.369 -34.568 -9.323 1.00 18.05 248 SER A O 1
ATOM 1910 N N . ASP A 1 269 ? -1.174 -32.387 -9.939 1.00 17.31 249 ASP A N 1
ATOM 1911 C CA . ASP A 1 269 ? -0.286 -31.974 -8.818 1.00 18.15 249 ASP A CA 1
ATOM 1912 C C . ASP A 1 269 ? -1.046 -31.236 -7.708 1.00 18.48 249 ASP A C 1
ATOM 1913 O O . ASP A 1 269 ? -0.420 -30.986 -6.661 1.00 19.86 249 ASP A O 1
ATOM 1918 N N . PHE A 1 270 ? -2.319 -30.859 -7.900 1.00 16.88 250 PHE A N 1
ATOM 1919 C CA . PHE A 1 270 ? -3.039 -29.995 -6.925 1.00 17.11 250 PHE A CA 1
ATOM 1920 C C . PHE A 1 270 ? -4.412 -30.583 -6.581 1.00 17.73 250 PHE A C 1
ATOM 1921 O O . PHE A 1 270 ? -5.261 -29.814 -6.098 1.00 18.08 250 PHE A O 1
ATOM 1929 N N . THR A 1 271 ? -4.609 -31.889 -6.790 1.00 18.47 251 THR A N 1
ATOM 1930 C CA . THR A 1 271 ? -5.888 -32.597 -6.527 1.00 19.65 251 THR A CA 1
ATOM 1931 C C . THR A 1 271 ? -5.665 -33.729 -5.524 1.00 21.32 251 THR A C 1
ATOM 1932 O O . THR A 1 271 ? -4.750 -34.550 -5.746 1.00 21.45 251 THR A O 1
ATOM 1936 N N . THR A 1 272 ? -6.494 -33.760 -4.480 1.00 23.04 252 THR A N 1
ATOM 1937 C CA . THR A 1 272 ? -6.536 -34.827 -3.446 1.00 25.27 252 THR A CA 1
ATOM 1938 C C . THR A 1 272 ? -7.995 -35.252 -3.243 1.00 27.30 252 THR A C 1
ATOM 1939 O O . THR A 1 272 ? -8.896 -34.431 -3.516 1.00 25.21 252 THR A O 1
ATOM 1943 N N . ALA A 1 273 ? -8.225 -36.489 -2.799 1.00 29.33 253 ALA A N 1
ATOM 1944 C CA . ALA A 1 273 ? -9.543 -36.949 -2.303 1.00 30.83 253 ALA A CA 1
ATOM 1945 C C . ALA A 1 273 ? -9.773 -36.334 -0.917 1.00 31.87 253 ALA A C 1
ATOM 1946 O O . ALA A 1 273 ? -8.772 -36.040 -0.229 1.00 32.34 253 ALA A O 1
ATOM 1948 N N . VAL A 1 274 ? -11.037 -36.105 -0.544 1.00 32.21 254 VAL A N 1
ATOM 1949 C CA . VAL A 1 274 ? -11.431 -35.593 0.804 1.00 34.62 254 VAL A CA 1
ATOM 1950 C C . VAL A 1 274 ? -10.963 -36.625 1.839 1.00 36.24 254 VAL A C 1
ATOM 1951 O O . VAL A 1 274 ? -11.078 -37.828 1.548 1.00 35.80 254 VAL A O 1
ATOM 1955 N N . ASP A 1 275 ? -10.434 -36.167 2.978 1.00 38.79 255 ASP A N 1
ATOM 1956 C CA . ASP A 1 275 ? -9.877 -37.028 4.059 1.00 40.81 255 ASP A CA 1
ATOM 1957 C C . ASP A 1 275 ? -10.909 -38.093 4.453 1.00 40.71 255 ASP A C 1
A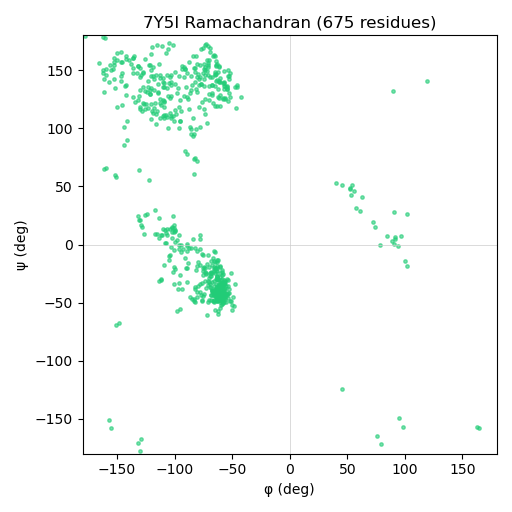TOM 1958 O O . ASP A 1 275 ? -12.061 -37.719 4.745 1.00 39.38 255 ASP A O 1
ATOM 1963 N N . GLY A 1 276 ? -10.505 -39.368 4.432 1.00 41.89 256 GLY A N 1
ATOM 1964 C CA . GLY A 1 276 ? -11.314 -40.516 4.891 1.00 43.74 256 GLY A CA 1
ATOM 1965 C C . GLY A 1 276 ? -11.947 -41.297 3.748 1.00 45.28 256 GLY A C 1
ATOM 1966 O O . GLY A 1 276 ? -12.335 -42.455 3.987 1.00 47.82 256 GLY A O 1
ATOM 1967 N N . ASP A 1 277 ? -12.047 -40.707 2.551 1.00 43.57 257 ASP A N 1
ATOM 1968 C CA . ASP A 1 277 ? -12.803 -41.273 1.400 1.00 43.05 257 ASP A CA 1
ATOM 1969 C C . ASP A 1 277 ? -11.871 -42.171 0.572 1.00 43.78 257 ASP A C 1
ATOM 1970 O O . ASP A 1 277 ? -11.413 -41.732 -0.505 1.00 42.25 257 ASP A O 1
ATOM 1975 N N . ALA A 1 278 ? -11.613 -43.392 1.057 1.00 42.14 258 ALA A N 1
ATOM 1976 C CA . ALA A 1 278 ? -10.744 -44.410 0.416 1.00 42.01 258 ALA A CA 1
ATOM 1977 C C . ALA A 1 278 ? -11.230 -44.700 -1.009 1.00 39.99 258 ALA A C 1
ATOM 1978 O O . ALA A 1 278 ? -10.381 -44.888 -1.894 1.00 41.43 258 ALA A O 1
ATOM 1980 N N . GLU A 1 279 ? -12.549 -44.750 -1.209 1.00 41.09 259 GLU A N 1
ATOM 1981 C CA . GLU A 1 279 ? -13.187 -45.018 -2.527 1.00 41.43 259 GLU A CA 1
ATOM 1982 C C . GLU A 1 279 ? -12.784 -43.906 -3.508 1.00 39.62 259 GLU A C 1
ATOM 1983 O O . GLU A 1 279 ? -12.424 -44.230 -4.660 1.00 39.90 259 GLU A O 1
ATOM 1989 N N . ALA A 1 280 ? -12.828 -42.649 -3.055 1.00 39.07 260 ALA A N 1
ATOM 1990 C CA . ALA A 1 280 ? -12.466 -41.444 -3.843 1.00 38.90 260 ALA A CA 1
ATOM 1991 C C . ALA A 1 280 ? -10.957 -41.429 -4.123 1.00 38.29 260 ALA A C 1
ATOM 1992 O O . ALA A 1 280 ? -10.580 -41.198 -5.290 1.00 37.65 260 ALA A O 1
ATOM 1994 N N . ALA A 1 281 ? -10.127 -41.663 -3.101 1.00 36.91 261 ALA A N 1
ATOM 1995 C CA . ALA A 1 281 ? -8.651 -41.751 -3.224 1.00 37.05 261 ALA A CA 1
ATOM 1996 C C . ALA A 1 281 ? -8.292 -42.778 -4.306 1.00 37.23 261 ALA A C 1
ATOM 1997 O O . ALA A 1 281 ? -7.386 -42.493 -5.113 1.00 36.41 261 ALA A O 1
ATOM 1999 N N . GLY A 1 282 ? -8.995 -43.917 -4.328 1.00 37.03 262 GLY A N 1
ATOM 2000 C CA . GLY A 1 282 ? -8.794 -45.004 -5.306 1.00 36.56 262 GLY A CA 1
ATOM 2001 C C . GLY A 1 282 ? -9.225 -44.589 -6.700 1.00 35.71 262 GLY A C 1
ATOM 2002 O O . GLY A 1 282 ? -8.505 -44.910 -7.666 1.00 36.71 262 GLY A O 1
ATOM 2003 N N . ALA A 1 283 ? -10.370 -43.915 -6.805 1.00 35.83 263 ALA A N 1
ATOM 2004 C CA . ALA A 1 283 ? -10.910 -43.376 -8.073 1.00 36.29 263 ALA A CA 1
ATOM 2005 C C . ALA A 1 283 ? -9.893 -42.396 -8.672 1.00 35.01 263 ALA A C 1
ATOM 2006 O O . ALA A 1 283 ? -9.635 -42.492 -9.883 1.00 35.86 263 ALA A O 1
ATOM 2008 N N . LEU A 1 284 ? -9.303 -41.529 -7.843 1.00 35.42 264 LEU A N 1
ATOM 2009 C CA . LEU A 1 284 ? -8.342 -40.481 -8.289 1.00 35.80 264 LEU A CA 1
ATOM 2010 C C . LEU A 1 284 ? -7.056 -41.135 -8.816 1.00 38.00 264 LEU A C 1
ATOM 2011 O O . LEU A 1 284 ? -6.628 -40.759 -9.915 1.00 36.90 264 LEU A O 1
ATOM 2016 N N . ASP A 1 285 ? -6.458 -42.086 -8.088 1.00 42.11 265 ASP A N 1
ATOM 2017 C CA . ASP A 1 285 ? -5.168 -42.703 -8.514 1.00 44.93 265 ASP A CA 1
ATOM 2018 C C . ASP A 1 285 ? -5.408 -43.594 -9.742 1.00 42.31 265 ASP A C 1
ATOM 2019 O O . ASP A 1 285 ? -4.475 -43.704 -10.556 1.00 43.71 265 ASP A O 1
ATOM 2024 N N . THR A 1 286 ? -6.606 -44.175 -9.895 1.00 41.55 266 THR A N 1
ATOM 2025 C CA . THR A 1 286 ? -7.040 -44.882 -11.134 1.00 40.49 266 THR A CA 1
ATOM 2026 C C . THR A 1 286 ? -7.074 -43.876 -12.290 1.00 39.08 266 THR A C 1
ATOM 2027 O O . THR A 1 286 ? -6.524 -44.194 -13.361 1.00 38.11 266 THR A O 1
ATOM 2031 N N . LEU A 1 287 ? -7.688 -42.707 -12.071 1.00 37.93 267 LEU A N 1
ATOM 2032 C CA . LEU A 1 287 ? -7.791 -41.618 -13.082 1.00 35.74 267 LEU A CA 1
ATOM 2033 C C . LEU A 1 287 ? -6.388 -41.119 -13.441 1.00 33.41 267 LEU A C 1
ATOM 2034 O O . LEU A 1 287 ? -6.114 -40.976 -14.646 1.00 33.56 267 LEU A O 1
ATOM 2039 N N . ILE A 1 288 ? -5.539 -40.874 -12.437 1.00 34.35 268 ILE A N 1
ATOM 2040 C CA . ILE A 1 288 ? -4.153 -40.348 -12.623 1.00 35.82 268 ILE A CA 1
ATOM 2041 C C . ILE A 1 288 ? -3.357 -41.338 -13.491 1.00 38.73 268 ILE A C 1
ATOM 2042 O O . ILE A 1 288 ? -2.594 -40.864 -14.357 1.00 36.52 268 ILE A O 1
ATOM 2047 N N . LYS A 1 289 ? -3.566 -42.651 -13.323 1.00 40.64 269 LYS A N 1
ATOM 2048 C CA . LYS A 1 289 ? -2.856 -43.691 -14.118 1.00 41.91 269 LYS A CA 1
ATOM 2049 C C . LYS A 1 289 ? -3.440 -43.734 -15.538 1.00 38.27 269 LYS A C 1
ATOM 2050 O O . LYS A 1 289 ? -2.640 -43.826 -16.489 1.00 43.18 269 LYS A O 1
ATOM 2056 N N . HIS A 1 290 ? -4.766 -43.656 -15.687 1.00 37.47 270 HIS A N 1
ATOM 2057 C CA . HIS A 1 290 ? -5.467 -43.667 -17.002 1.00 36.63 270 HIS A CA 1
ATOM 2058 C C . HIS A 1 290 ? -5.018 -42.466 -17.850 1.00 34.97 270 HIS A C 1
ATOM 2059 O O . HIS A 1 290 ? -4.774 -42.654 -19.059 1.00 35.02 270 HIS A O 1
ATOM 2066 N N . LEU A 1 291 ? -4.933 -41.273 -17.252 1.00 33.33 271 LEU A N 1
ATOM 2067 C CA . LEU A 1 291 ? -4.615 -40.022 -17.997 1.00 30.25 271 LEU A CA 1
ATOM 2068 C C . LEU A 1 291 ? -3.109 -39.976 -18.301 1.00 28.42 271 LEU A C 1
ATOM 2069 O O . LEU A 1 291 ? -2.758 -39.668 -19.454 1.00 27.27 271 LEU A O 1
ATOM 2074 N N . GLY A 1 292 ? -2.263 -40.324 -17.327 1.00 28.90 272 GLY A N 1
ATOM 2075 C CA . GLY A 1 292 ? -0.792 -40.381 -17.460 1.00 28.17 272 GLY A CA 1
ATOM 2076 C C . GLY A 1 292 ? -0.314 -41.148 -18.691 1.00 27.58 272 GLY A C 1
ATOM 2077 O O . GLY A 1 292 ? 0.615 -40.652 -19.358 1.00 28.66 272 GLY A O 1
ATOM 2078 N N . GLY A 1 293 ? -0.892 -42.322 -18.972 1.00 29.78 273 GLY A N 1
ATOM 2079 C CA . GLY A 1 293 ? -0.468 -43.207 -20.081 1.00 28.92 273 GLY A CA 1
ATOM 2080 C C . GLY A 1 293 ? -1.033 -42.759 -21.418 1.00 28.50 273 GLY A C 1
ATOM 2081 O O . GLY A 1 293 ? -0.271 -42.784 -22.437 1.00 25.42 273 GLY A O 1
ATOM 2082 N N . ALA A 1 294 ? -2.310 -42.340 -21.402 1.00 27.79 274 ALA A N 1
ATOM 2083 C CA . ALA A 1 294 ? -3.088 -41.804 -22.545 1.00 25.31 274 ALA A CA 1
ATOM 2084 C C . ALA A 1 294 ? -2.488 -40.476 -23.029 1.00 21.42 274 ALA A C 1
ATOM 2085 O O . ALA A 1 294 ? -2.658 -40.149 -24.211 1.00 20.87 274 ALA A O 1
ATOM 2087 N N . LEU A 1 295 ? -1.779 -39.755 -22.159 1.00 18.15 275 LEU A N 1
ATOM 2088 C CA . LEU A 1 295 ? -1.164 -38.441 -22.493 1.00 16.85 275 LEU A CA 1
ATOM 2089 C C . LEU A 1 295 ? -0.440 -38.525 -23.840 1.00 15.54 275 LEU A C 1
ATOM 2090 O O . LEU A 1 295 ? 0.537 -39.280 -23.930 1.00 17.14 275 LEU A O 1
ATOM 2095 N N . TYR A 1 296 ? -0.861 -37.758 -24.834 1.00 13.55 276 TYR A N 1
ATOM 2096 C CA . TYR A 1 296 ? -0.274 -37.761 -26.196 1.00 12.24 276 TYR A CA 1
ATOM 2097 C C . TYR A 1 296 ? 0.253 -36.369 -26.544 1.00 12.94 276 TYR A C 1
ATOM 2098 O O . TYR A 1 296 ? -0.094 -35.346 -25.884 1.00 12.72 276 TYR A O 1
ATOM 2107 N N . GLU A 1 297 ? 1.091 -36.310 -27.575 1.00 12.89 277 GLU A N 1
ATOM 2108 C CA . GLU A 1 297 ? 1.875 -35.105 -27.902 1.00 13.38 277 GLU A CA 1
ATOM 2109 C C . GLU A 1 297 ? 1.287 -34.355 -29.088 1.00 13.65 277 GLU A C 1
ATOM 2110 O O . GLU A 1 297 ? 0.894 -34.984 -30.104 1.00 13.17 277 GLU A O 1
ATOM 2116 N N . VAL A 1 298 ? 1.249 -33.036 -28.946 1.00 12.81 278 VAL A N 1
ATOM 2117 C CA . VAL A 1 298 ? 0.960 -32.086 -30.041 1.00 13.10 278 VAL A CA 1
ATOM 2118 C C . VAL A 1 298 ? 2.113 -31.096 -30.032 1.00 13.03 278 VAL A C 1
ATOM 2119 O O . VAL A 1 298 ? 2.310 -30.460 -28.987 1.00 12.93 278 VAL A O 1
ATOM 2123 N N . VAL A 1 299 ? 2.841 -30.985 -31.137 1.00 12.55 279 VAL A N 1
ATOM 2124 C CA . VAL A 1 299 ? 3.985 -30.042 -31.235 1.00 12.90 279 VAL A CA 1
ATOM 2125 C C . VAL A 1 299 ? 3.495 -28.765 -31.901 1.00 13.04 279 VAL A C 1
ATOM 2126 O O . VAL A 1 299 ? 3.068 -28.823 -33.062 1.00 14.23 279 VAL A O 1
ATOM 2130 N N . LEU A 1 300 ? 3.562 -27.644 -31.191 1.00 12.29 280 LEU A N 1
ATOM 2131 C CA . LEU A 1 300 ? 3.177 -26.349 -31.781 1.00 12.21 280 LEU A CA 1
ATOM 2132 C C . LEU A 1 300 ? 4.438 -25.665 -32.314 1.00 12.06 280 LEU A C 1
ATOM 2133 O O . LEU A 1 300 ? 5.266 -25.174 -31.509 1.00 12.26 280 LEU A O 1
ATOM 2138 N N . GLY A 1 301 ? 4.562 -25.656 -33.635 1.00 12.44 281 GLY A N 1
ATOM 2139 C CA . GLY A 1 301 ? 5.635 -24.943 -34.342 1.00 12.86 281 GLY A CA 1
ATOM 2140 C C . GLY A 1 301 ? 5.347 -23.448 -34.400 1.00 14.02 281 GLY A C 1
ATOM 2141 O O . GLY A 1 301 ? 4.228 -23.003 -34.142 1.00 13.18 281 GLY A O 1
ATOM 2142 N N . PRO A 1 302 ? 6.333 -22.616 -34.787 1.00 14.29 282 PRO A N 1
ATOM 2143 C CA . PRO A 1 302 ? 6.117 -21.182 -34.914 1.00 14.64 282 PRO A CA 1
ATOM 2144 C C . PRO A 1 302 ? 4.958 -20.907 -35.880 1.00 14.31 282 PRO A C 1
ATOM 2145 O O . PRO A 1 302 ? 4.961 -21.423 -36.979 1.00 15.87 282 PRO A O 1
ATOM 2149 N N . GLY A 1 303 ? 3.962 -20.152 -35.415 1.00 13.92 283 GLY A N 1
ATOM 2150 C CA . GLY A 1 303 ? 2.785 -19.762 -36.205 1.00 13.42 283 GLY A CA 1
ATOM 2151 C C . GLY A 1 303 ? 1.622 -20.716 -36.006 1.00 12.93 283 GLY A C 1
ATOM 2152 O O . GLY A 1 303 ? 0.562 -20.461 -36.602 1.00 14.24 283 GLY A O 1
ATOM 2153 N N . ASP A 1 304 ? 1.803 -21.765 -35.196 1.00 12.27 284 ASP A N 1
ATOM 2154 C CA . ASP A 1 304 ? 0.712 -22.713 -34.855 1.00 12.68 284 ASP A CA 1
ATOM 2155 C C . ASP A 1 304 ? -0.056 -22.161 -33.648 1.00 13.28 284 ASP A C 1
ATOM 2156 O O . ASP A 1 304 ? 0.586 -21.804 -32.645 1.00 12.93 284 ASP A O 1
ATOM 2161 N N . VAL A 1 305 ? -1.385 -22.115 -33.757 1.00 13.55 285 VAL A N 1
ATOM 2162 C CA . VAL A 1 305 ? -2.304 -21.690 -32.663 1.00 14.53 285 VAL A CA 1
ATOM 2163 C C . VAL A 1 305 ? -3.181 -22.890 -32.303 1.00 13.57 285 VAL A C 1
ATOM 2164 O O . VAL A 1 305 ? -3.886 -23.371 -33.203 1.00 15.25 285 VAL A O 1
ATOM 2168 N N . ALA A 1 306 ? -3.154 -23.338 -31.048 1.00 11.78 286 ALA A N 1
ATOM 2169 C CA . ALA A 1 306 ? -4.034 -24.416 -30.550 1.00 11.21 286 ALA A CA 1
ATOM 2170 C C . ALA A 1 306 ? -5.054 -23.823 -29.584 1.00 9.88 286 ALA A C 1
ATOM 2171 O O . ALA A 1 306 ? -4.683 -22.927 -28.804 1.00 9.89 286 ALA A O 1
ATOM 2173 N N . PHE A 1 307 ? -6.273 -24.351 -29.634 1.00 9.37 287 PHE A N 1
ATOM 2174 C CA . PHE A 1 307 ? -7.316 -24.120 -28.610 1.00 9.13 287 PHE A CA 1
ATOM 2175 C C . PHE A 1 307 ? -7.689 -25.470 -28.031 1.00 8.73 287 PHE A C 1
ATOM 2176 O O . PHE A 1 307 ? -8.265 -26.291 -28.746 1.00 9.38 287 PHE A O 1
ATOM 2184 N N . LEU A 1 308 ? -7.273 -25.703 -26.794 1.00 8.56 288 LEU A N 1
ATOM 2185 C CA . LEU A 1 308 ? -7.595 -26.913 -26.014 1.00 9.13 288 LEU A CA 1
ATOM 2186 C C . LEU A 1 308 ? -8.985 -26.727 -25.437 1.00 8.73 288 LEU A C 1
ATOM 2187 O O . LEU A 1 308 ? -9.250 -25.654 -24.879 1.00 8.86 288 LEU A O 1
ATOM 2192 N N . ASP A 1 309 ? -9.852 -27.718 -25.595 1.00 8.13 289 ASP A N 1
ATOM 2193 C CA . ASP A 1 309 ? -11.165 -27.705 -24.913 1.00 8.03 289 ASP A CA 1
ATOM 2194 C C . ASP A 1 309 ? -10.926 -28.110 -23.462 1.00 7.83 289 ASP A C 1
ATOM 2195 O O . ASP A 1 309 ? -10.733 -29.299 -23.152 1.00 8.02 289 ASP A O 1
ATOM 2200 N N . ASN A 1 310 ? -10.896 -27.114 -22.583 1.00 7.73 290 ASN A N 1
ATOM 2201 C CA . ASN A 1 310 ? -10.525 -27.292 -21.165 1.00 8.02 290 ASN A CA 1
ATOM 2202 C C . ASN A 1 310 ? -11.612 -28.042 -20.395 1.00 8.28 290 ASN A C 1
ATOM 2203 O O . ASN A 1 310 ? -11.354 -28.398 -19.227 1.00 8.34 290 ASN A O 1
ATOM 2208 N N . ARG A 1 311 ? -12.782 -28.259 -20.996 1.00 8.35 291 ARG A N 1
ATOM 2209 C CA . ARG A 1 311 ? -13.857 -29.094 -20.411 1.00 8.34 291 ARG A CA 1
ATOM 2210 C C . ARG A 1 311 ? -13.580 -30.579 -20.681 1.00 8.66 291 ARG A C 1
ATOM 2211 O O . ARG A 1 311 ? -14.122 -31.414 -19.962 1.00 8.96 291 ARG A O 1
ATOM 2219 N N . ASN A 1 312 ? -12.784 -30.891 -21.700 1.00 8.64 292 ASN A N 1
ATOM 2220 C CA . ASN A 1 312 ? -12.623 -32.286 -22.193 1.00 8.97 292 ASN A CA 1
ATOM 2221 C C . ASN A 1 312 ? -11.227 -32.844 -21.928 1.00 9.28 292 ASN A C 1
ATOM 2222 O O . ASN A 1 312 ? -11.121 -34.068 -21.825 1.00 10.03 292 ASN A O 1
ATOM 2227 N N . VAL A 1 313 ? -10.192 -32.016 -21.902 1.00 9.28 293 VAL A N 1
ATOM 2228 C CA . VAL A 1 313 ? -8.803 -32.545 -21.811 1.00 9.27 293 VAL A CA 1
ATOM 2229 C C . VAL A 1 313 ? -8.037 -31.845 -20.696 1.00 9.35 293 VAL A C 1
ATOM 2230 O O . VAL A 1 313 ? -8.333 -30.687 -20.351 1.00 9.56 293 VAL A O 1
ATOM 2234 N N . VAL A 1 314 ? -7.076 -32.579 -20.149 1.00 9.12 294 VAL A N 1
ATOM 2235 C CA . VAL A 1 314 ? -5.962 -32.044 -19.327 1.00 9.70 294 VAL A CA 1
ATOM 2236 C C . VAL A 1 314 ? -4.809 -31.829 -20.293 1.00 9.84 294 VAL A C 1
ATOM 2237 O O . VAL A 1 314 ? -4.768 -32.501 -21.336 1.00 10.09 294 VAL A O 1
ATOM 2241 N N . HIS A 1 315 ? -3.916 -30.903 -19.988 1.00 10.06 295 HIS A N 1
ATOM 2242 C CA . HIS A 1 315 ? -2.735 -30.692 -20.852 1.00 10.35 295 HIS A CA 1
ATOM 2243 C C . HIS A 1 315 ? -1.534 -30.394 -19.978 1.00 10.93 295 HIS A C 1
ATOM 2244 O O . HIS A 1 315 ? -1.701 -30.059 -18.795 1.00 10.68 295 HIS A O 1
ATOM 2251 N N . GLY A 1 316 ? -0.371 -30.560 -20.583 1.00 10.99 296 GLY A N 1
ATOM 2252 C CA . GLY A 1 316 ? 0.930 -30.293 -19.960 1.00 11.26 296 GLY A CA 1
ATOM 2253 C C . GLY A 1 316 ? 1.972 -29.992 -21.006 1.00 10.78 296 GLY A C 1
ATOM 2254 O O . GLY A 1 316 ? 1.622 -29.614 -22.150 1.00 10.98 296 GLY A O 1
ATOM 2255 N N . ARG A 1 317 ? 3.232 -30.183 -20.643 1.00 10.84 297 ARG A N 1
ATOM 2256 C CA . ARG A 1 317 ? 4.356 -29.882 -21.554 1.00 11.24 297 ARG A CA 1
ATOM 2257 C C . ARG A 1 317 ? 5.518 -30.802 -21.200 1.00 11.71 297 ARG A C 1
ATOM 2258 O O . ARG A 1 317 ? 5.816 -30.965 -20.022 1.00 11.62 297 ARG A O 1
ATOM 2266 N N . ARG A 1 318 ? 6.133 -31.386 -22.216 1.00 12.43 298 ARG A N 1
ATOM 2267 C CA . ARG A 1 318 ? 7.272 -32.309 -22.019 1.00 13.57 298 ARG A CA 1
ATOM 2268 C C . ARG A 1 318 ? 8.442 -31.547 -21.408 1.00 14.39 298 ARG A C 1
ATOM 2269 O O . ARG A 1 318 ? 8.600 -30.334 -21.583 1.00 13.79 298 ARG A O 1
ATOM 2277 N N . PRO A 1 319 ? 9.323 -32.267 -20.687 1.00 14.79 299 PRO A N 1
ATOM 2278 C CA . PRO A 1 319 ? 10.549 -31.670 -20.170 1.00 15.48 299 PRO A CA 1
ATOM 2279 C C . PRO A 1 319 ? 11.439 -31.258 -21.350 1.00 16.20 299 PRO A C 1
ATOM 2280 O O . PRO A 1 319 ? 11.402 -31.909 -22.375 1.00 17.97 299 PRO A O 1
ATOM 2284 N N . PHE A 1 320 ? 12.190 -30.174 -21.197 1.00 16.68 300 PHE A N 1
ATOM 2285 C CA . PHE A 1 320 ? 13.147 -29.698 -22.222 1.00 17.05 300 PHE A CA 1
ATOM 2286 C C . PHE A 1 320 ? 14.275 -28.933 -21.543 1.00 17.96 300 PHE A C 1
ATOM 2287 O O . PHE A 1 320 ? 14.118 -28.511 -20.381 1.00 16.60 300 PHE A O 1
ATOM 2295 N N . ARG A 1 321 ? 15.389 -28.793 -22.259 1.00 20.75 301 ARG A N 1
ATOM 2296 C CA . ARG A 1 321 ? 16.565 -28.017 -21.801 1.00 22.28 301 ARG A CA 1
ATOM 2297 C C . ARG A 1 321 ? 16.495 -26.640 -22.456 1.00 20.63 301 ARG A C 1
ATOM 2298 O O . ARG A 1 321 ? 16.607 -26.557 -23.687 1.00 21.54 301 ARG A O 1
ATOM 2306 N N . ALA A 1 322 ? 16.272 -25.606 -21.651 1.00 19.46 302 ALA A N 1
ATOM 2307 C CA . ALA A 1 322 ? 16.318 -24.195 -22.080 1.00 20.07 302 ALA A CA 1
ATOM 2308 C C . ALA A 1 322 ? 17.782 -23.754 -22.199 1.00 20.96 302 ALA A C 1
ATOM 2309 O O . ALA A 1 322 ? 18.620 -24.236 -21.396 1.00 21.70 302 ALA A O 1
ATOM 2311 N N . ARG A 1 323 ? 18.077 -22.909 -23.185 1.00 21.51 303 ARG A N 1
ATOM 2312 C CA . ARG A 1 323 ? 19.446 -22.399 -23.474 1.00 23.34 303 ARG A CA 1
ATOM 2313 C C . ARG A 1 323 ? 19.665 -21.044 -22.796 1.00 23.17 303 ARG A C 1
ATOM 2314 O O . ARG A 1 323 ? 20.839 -20.699 -22.534 1.00 24.05 303 ARG A O 1
ATOM 2322 N N . PHE A 1 324 ? 18.589 -20.289 -22.559 1.00 22.35 304 PHE A N 1
ATOM 2323 C CA . PHE A 1 324 ? 18.613 -18.932 -21.957 1.00 22.72 304 PHE A CA 1
ATOM 2324 C C . PHE A 1 324 ? 19.588 -18.035 -22.722 1.00 22.73 304 PHE A C 1
ATOM 2325 O O . PHE A 1 324 ? 20.426 -17.364 -22.088 1.00 24.55 304 PHE A O 1
ATOM 2333 N N . ASP A 1 325 ? 19.483 -18.027 -24.052 1.00 23.22 305 ASP A N 1
ATOM 2334 C CA . ASP A 1 325 ? 20.368 -17.254 -24.965 1.00 23.64 305 ASP A CA 1
ATOM 2335 C C . ASP A 1 325 ? 19.526 -16.383 -25.903 1.00 23.16 305 ASP A C 1
ATOM 2336 O O . ASP A 1 325 ? 20.100 -15.824 -26.849 1.00 25.12 305 ASP A O 1
ATOM 2341 N N . GLY A 1 326 ? 18.210 -16.298 -25.665 1.00 21.34 306 GLY A N 1
ATOM 2342 C CA . GLY A 1 326 ? 17.261 -15.505 -26.467 1.00 20.66 306 GLY A CA 1
ATOM 2343 C C . GLY A 1 326 ? 16.638 -16.302 -27.605 1.00 19.11 306 GLY A C 1
ATOM 2344 O O . GLY A 1 326 ? 15.913 -15.685 -28.404 1.00 19.32 306 GLY A O 1
ATOM 2345 N N . THR A 1 327 ? 16.894 -17.613 -27.690 1.00 18.52 307 THR A N 1
ATOM 2346 C CA . THR A 1 327 ? 16.384 -18.480 -28.789 1.00 18.49 307 THR A CA 1
ATOM 2347 C C . THR A 1 327 ? 15.286 -19.413 -28.269 1.00 17.87 307 THR A C 1
ATOM 2348 O O . THR A 1 327 ? 14.797 -20.226 -29.065 1.00 17.30 307 THR A O 1
ATOM 2352 N N . ASP A 1 328 ? 14.925 -19.332 -26.988 1.00 15.99 308 ASP A N 1
ATOM 2353 C CA . ASP A 1 328 ? 14.077 -20.368 -26.345 1.00 15.41 308 ASP A CA 1
ATOM 2354 C C . ASP A 1 328 ? 12.623 -20.297 -26.832 1.00 13.68 308 ASP A C 1
ATOM 2355 O O . ASP A 1 328 ? 12.155 -19.266 -27.363 1.00 13.43 308 ASP A O 1
ATOM 2360 N N . ARG A 1 329 ? 11.964 -21.429 -26.648 1.00 12.97 309 ARG A N 1
ATOM 2361 C CA . ARG A 1 329 ? 10.515 -21.636 -26.866 1.00 12.55 309 ARG A CA 1
ATOM 2362 C C . ARG A 1 329 ? 9.718 -20.493 -26.243 1.00 12.26 309 ARG A C 1
ATOM 2363 O O . ARG A 1 329 ? 10.024 -20.066 -25.125 1.00 12.72 309 ARG A O 1
ATOM 2371 N N . TRP A 1 330 ? 8.711 -20.021 -26.964 1.00 11.34 310 TRP A N 1
ATOM 2372 C CA . TRP A 1 330 ? 7.895 -18.869 -26.527 1.00 11.56 310 TRP A CA 1
ATOM 2373 C C . TRP A 1 330 ? 6.493 -19.042 -27.103 1.00 10.94 310 TRP A C 1
ATOM 2374 O O . TRP A 1 330 ? 6.359 -19.107 -28.329 1.00 11.03 310 TRP A O 1
ATOM 2385 N N . LEU A 1 331 ? 5.504 -19.162 -26.221 1.00 12.01 311 LEU A N 1
ATOM 2386 C CA . LEU A 1 331 ? 4.070 -19.166 -26.609 1.00 12.42 311 LEU A CA 1
ATOM 2387 C C . LEU A 1 331 ? 3.399 -17.939 -25.999 1.00 11.56 311 LEU A C 1
ATOM 2388 O O . LEU A 1 331 ? 3.744 -17.576 -24.859 1.00 10.67 311 LEU A O 1
ATOM 2393 N N . LYS A 1 332 ? 2.434 -17.381 -26.722 1.00 11.05 312 LYS A N 1
ATOM 2394 C CA . LYS A 1 332 ? 1.413 -16.473 -26.143 1.00 10.90 312 LYS A CA 1
ATOM 2395 C C . LYS A 1 332 ? 0.229 -17.354 -25.736 1.00 10.92 312 LYS A C 1
ATOM 2396 O O . LYS A 1 332 ? -0.046 -18.335 -26.424 1.00 10.57 312 LYS A O 1
ATOM 2402 N N . ARG A 1 333 ? -0.434 -17.020 -24.632 1.00 10.90 313 ARG A N 1
ATOM 2403 C CA . ARG A 1 333 ? -1.529 -17.849 -24.081 1.00 10.60 313 ARG A CA 1
ATOM 2404 C C . ARG A 1 333 ? -2.733 -16.966 -23.737 1.00 10.06 313 ARG A C 1
ATOM 2405 O O . ARG A 1 333 ? -2.567 -15.796 -23.327 1.00 9.93 313 ARG A O 1
ATOM 2413 N N . ILE A 1 334 ? -3.919 -17.545 -23.879 1.00 9.39 314 ILE A N 1
ATOM 2414 C CA . ILE A 1 334 ? -5.181 -16.842 -23.538 1.00 9.37 314 ILE A CA 1
ATOM 2415 C C . ILE A 1 334 ? -6.177 -17.849 -22.980 1.00 9.08 314 ILE A C 1
ATOM 2416 O O . ILE A 1 334 ? -6.158 -19.014 -23.383 1.00 9.57 314 ILE A O 1
ATOM 2421 N N . ASN A 1 335 ? -7.005 -17.377 -22.059 1.00 8.53 315 ASN A N 1
ATOM 2422 C CA . ASN A 1 335 ? -8.176 -18.115 -21.531 1.00 8.60 315 ASN A CA 1
ATOM 2423 C C . ASN A 1 335 ? -9.420 -17.591 -22.242 1.00 8.38 315 ASN A C 1
ATOM 2424 O O . ASN A 1 335 ? -9.549 -16.365 -22.440 1.00 7.77 315 ASN A O 1
ATOM 2429 N N . VAL A 1 336 ? -10.308 -18.500 -22.621 1.00 7.68 316 VAL A N 1
ATOM 2430 C CA . VAL A 1 336 ? -11.568 -18.150 -23.320 1.00 7.69 316 VAL A CA 1
ATOM 2431 C C . VAL A 1 336 ? -12.730 -18.750 -22.543 1.00 7.48 316 VAL A C 1
ATOM 2432 O O . VAL A 1 336 ? -12.684 -19.940 -22.209 1.00 7.34 316 VAL A O 1
ATOM 2436 N N . THR A 1 337 ? -13.757 -17.955 -22.288 1.00 7.32 317 THR A N 1
ATOM 2437 C CA . THR A 1 337 ? -15.019 -18.441 -21.680 1.00 7.27 317 THR A CA 1
ATOM 2438 C C . THR A 1 337 ? -16.138 -18.398 -22.723 1.00 7.46 317 THR A C 1
ATOM 2439 O O . THR A 1 337 ? -16.236 -17.435 -23.475 1.00 7.45 317 THR A O 1
ATOM 2443 N N . ALA A 1 338 ? -16.982 -19.419 -22.739 1.00 8.32 318 ALA A N 1
ATOM 2444 C CA . ALA A 1 338 ? -18.218 -19.415 -23.546 1.00 9.16 318 ALA A CA 1
ATOM 2445 C C . ALA A 1 338 ? -19.196 -18.382 -22.984 1.00 9.93 318 ALA A C 1
ATOM 2446 O O . ALA A 1 338 ? -20.084 -17.942 -23.734 1.00 12.36 318 ALA A O 1
ATOM 2448 N N . ASP A 1 339 ? -19.086 -18.043 -21.696 1.00 9.12 319 ASP A N 1
ATOM 2449 C CA . ASP A 1 339 ? -20.133 -17.258 -20.991 1.00 8.86 319 ASP A CA 1
ATOM 2450 C C . ASP A 1 339 ? -19.462 -16.263 -20.043 1.00 8.12 319 ASP A C 1
ATOM 2451 O O . ASP A 1 339 ? -19.280 -16.604 -18.875 1.00 8.01 319 ASP A O 1
ATOM 2456 N N . LEU A 1 340 ? -19.171 -15.059 -20.523 1.00 7.41 320 LEU A N 1
ATOM 2457 C CA . LEU A 1 340 ? -18.499 -14.041 -19.684 1.00 7.11 320 LEU A CA 1
ATOM 2458 C C . LEU A 1 340 ? -19.448 -13.637 -18.553 1.00 6.92 320 LEU A C 1
ATOM 2459 O O . LEU A 1 340 ? -18.985 -13.414 -17.411 1.00 6.90 320 LEU A O 1
ATOM 2464 N N . ARG A 1 341 ? -20.741 -13.522 -18.851 1.00 7.10 321 ARG A N 1
ATOM 2465 C CA . ARG A 1 341 ? -21.738 -13.054 -17.854 1.00 7.26 321 ARG A CA 1
ATOM 2466 C C . ARG A 1 341 ? -21.667 -13.885 -16.568 1.00 7.56 321 ARG A C 1
ATOM 2467 O O . ARG A 1 341 ? -21.835 -13.317 -15.482 1.00 8.32 321 ARG A O 1
ATOM 2475 N N . LYS A 1 342 ? -21.401 -15.186 -16.655 1.00 7.64 322 LYS A N 1
ATOM 2476 C CA . LYS A 1 342 ? -21.494 -16.073 -15.468 1.00 8.10 322 LYS A CA 1
ATOM 2477 C C . LYS A 1 342 ? -20.462 -15.693 -14.397 1.00 8.42 322 LYS A C 1
ATOM 2478 O O . LYS A 1 342 ? -20.682 -16.039 -13.225 1.00 9.21 322 LYS A O 1
ATOM 2484 N N . SER A 1 343 ? -19.375 -15.019 -14.761 1.00 8.04 323 SER A N 1
ATOM 2485 C CA . SER A 1 343 ? -18.283 -14.677 -13.818 1.00 8.14 323 SER A CA 1
ATOM 2486 C C . SER A 1 343 ? -18.389 -13.232 -13.333 1.00 8.33 323 SER A C 1
ATOM 2487 O O . SER A 1 343 ? -17.435 -12.754 -12.705 1.00 8.95 323 SER A O 1
ATOM 2490 N N . ARG A 1 344 ? -19.507 -12.547 -13.571 1.00 8.72 324 ARG A N 1
ATOM 2491 C CA . ARG A 1 344 ? -19.615 -11.106 -13.226 1.00 8.83 324 ARG A CA 1
ATOM 2492 C C . ARG A 1 344 ? -19.348 -10.879 -11.734 1.00 8.89 324 ARG A C 1
ATOM 2493 O O . ARG A 1 344 ? -18.767 -9.841 -11.418 1.00 8.69 324 ARG A O 1
ATOM 2501 N N . ALA A 1 345 ? -19.730 -11.806 -10.854 1.00 9.90 325 ALA A N 1
ATOM 2502 C CA . ALA A 1 345 ? -19.467 -11.675 -9.395 1.00 10.56 325 ALA A CA 1
ATOM 2503 C C . ALA A 1 345 ? -17.958 -11.554 -9.119 1.00 11.11 325 ALA A C 1
ATOM 2504 O O . ALA A 1 345 ? -17.574 -10.937 -8.081 1.00 12.24 325 ALA A O 1
ATOM 2506 N N . ALA A 1 346 ? -17.117 -12.089 -10.008 1.00 10.31 326 ALA A N 1
ATOM 2507 C CA . ALA A 1 346 ? -15.647 -12.122 -9.838 1.00 10.24 326 ALA A CA 1
ATOM 2508 C C . ALA A 1 346 ? -14.943 -11.049 -10.682 1.00 10.12 326 ALA A C 1
ATOM 2509 O O . ALA A 1 346 ? -13.706 -11.037 -10.681 1.00 10.72 326 ALA A O 1
ATOM 2511 N N . ARG A 1 347 ? -15.669 -10.155 -11.356 1.00 9.59 327 ARG A N 1
ATOM 2512 C CA . ARG A 1 347 ? -15.081 -9.117 -12.232 1.00 9.61 327 ARG A CA 1
ATOM 2513 C C . ARG A 1 347 ? -15.457 -7.728 -11.701 1.00 10.72 327 ARG A C 1
ATOM 2514 O O . ARG A 1 347 ? -16.519 -7.566 -11.062 1.00 11.05 327 ARG A O 1
ATOM 2522 N N . ARG A 1 348 ? -14.602 -6.755 -11.984 1.00 12.45 328 ARG A N 1
ATOM 2523 C CA . ARG A 1 348 ? -14.679 -5.405 -11.373 1.00 15.18 328 ARG A CA 1
ATOM 2524 C C . ARG A 1 348 ? -15.919 -4.675 -11.905 1.00 14.58 328 ARG A C 1
ATOM 2525 O O . ARG A 1 348 ? -16.546 -3.892 -11.147 1.00 14.58 328 ARG A O 1
ATOM 2533 N N . ASP A 1 349 ? -16.242 -4.881 -13.182 1.00 13.14 329 ASP A N 1
ATOM 2534 C CA . ASP A 1 349 ? -17.342 -4.175 -13.881 1.00 12.57 329 ASP A CA 1
ATOM 2535 C C . ASP A 1 349 ? -17.694 -5.017 -15.113 1.00 11.14 329 ASP A C 1
ATOM 2536 O O . ASP A 1 349 ? -17.010 -6.033 -15.348 1.00 9.75 329 ASP A O 1
ATOM 2541 N N . ALA A 1 350 ? -18.695 -4.619 -15.881 1.00 10.01 330 ALA A N 1
ATOM 2542 C CA . ALA A 1 350 ? -19.268 -5.463 -16.957 1.00 9.88 330 ALA A CA 1
ATOM 2543 C C . ALA A 1 350 ? -18.188 -5.843 -17.978 1.00 9.19 330 ALA A C 1
ATOM 2544 O O . ALA A 1 350 ? -18.164 -7.011 -18.406 1.00 8.93 330 ALA A O 1
ATOM 2546 N N . GLN A 1 351 ? -17.348 -4.894 -18.394 1.00 8.98 331 GLN A N 1
ATOM 2547 C CA . GLN A 1 351 ? -16.410 -5.120 -19.525 1.00 8.76 331 GLN A CA 1
ATOM 2548 C C . GLN A 1 351 ? -15.081 -5.683 -19.024 1.00 9.03 331 GLN A C 1
ATOM 2549 O O . GLN A 1 351 ? -14.344 -6.262 -19.839 1.00 8.80 331 GLN A O 1
ATOM 2555 N N . ALA A 1 352 ? -14.767 -5.513 -17.741 1.00 8.67 332 ALA A N 1
ATOM 2556 C CA . ALA A 1 352 ? -13.499 -6.004 -17.160 1.00 8.68 332 ALA A CA 1
ATOM 2557 C C . ALA A 1 352 ? -13.393 -7.518 -17.372 1.00 8.53 332 ALA A C 1
ATOM 2558 O O . ALA A 1 352 ? -14.402 -8.235 -17.199 1.00 8.36 332 ALA A O 1
ATOM 2560 N N . ARG A 1 353 ? -12.196 -8.000 -17.717 1.00 8.52 333 ARG A N 1
ATOM 2561 C CA . ARG A 1 353 ? -11.997 -9.414 -18.125 1.00 8.48 333 ARG A CA 1
ATOM 2562 C C . ARG A 1 353 ? -11.146 -10.145 -17.092 1.00 9.19 333 ARG A C 1
ATOM 2563 O O . ARG A 1 353 ? -10.743 -11.274 -17.362 1.00 9.10 333 ARG A O 1
ATOM 2571 N N . VAL A 1 354 ? -10.814 -9.492 -15.980 1.00 9.31 334 VAL A N 1
ATOM 2572 C CA . VAL A 1 354 ? -9.805 -10.030 -15.030 1.00 9.77 334 VAL A CA 1
ATOM 2573 C C . VAL A 1 354 ? -10.530 -10.674 -13.849 1.00 10.15 334 VAL A C 1
ATOM 2574 O O . VAL A 1 354 ? -11.096 -9.952 -13.004 1.00 10.40 334 VAL A O 1
ATOM 2578 N N . LEU A 1 355 ? -10.541 -12.006 -13.798 1.00 10.32 335 LEU A N 1
ATOM 2579 C CA . LEU A 1 355 ? -11.252 -12.782 -12.752 1.00 10.88 335 LEU A CA 1
ATOM 2580 C C . LEU A 1 355 ? -10.529 -12.618 -11.417 1.00 12.05 335 LEU A C 1
ATOM 2581 O O . LEU A 1 355 ? -9.294 -12.764 -11.395 1.00 11.69 335 LEU A O 1
ATOM 2586 N N . GLY A 1 356 ? -11.260 -12.270 -10.358 1.00 13.59 336 GLY A N 1
ATOM 2587 C CA . GLY A 1 356 ? -10.691 -12.072 -9.013 1.00 15.74 336 GLY A CA 1
ATOM 2588 C C . GLY A 1 356 ? -10.391 -10.616 -8.701 1.00 18.53 336 GLY A C 1
ATOM 2589 O O . GLY A 1 356 ? -9.761 -10.372 -7.667 1.00 19.98 336 GLY A O 1
ATOM 2590 N N . GLU A 1 357 ? -10.792 -9.665 -9.551 1.00 19.70 337 GLU A N 1
ATOM 2591 C CA . GLU A 1 357 ? -10.761 -8.213 -9.217 1.00 21.73 337 GLU A CA 1
ATOM 2592 C C . GLU A 1 357 ? -11.975 -7.853 -8.350 1.00 24.05 337 GLU A C 1
ATOM 2593 O O . GLU A 1 357 ? -11.943 -6.766 -7.744 1.00 25.44 337 GLU A O 1
ATOM 2599 N N . ALA A 1 358 ? -12.991 -8.727 -8.291 1.00 25.45 338 ALA A N 1
ATOM 2600 C CA . ALA A 1 358 ? -14.111 -8.690 -7.317 1.00 28.42 338 ALA A CA 1
ATOM 2601 C C . ALA A 1 358 ? -14.154 -10.007 -6.532 1.00 30.54 338 ALA A C 1
ATOM 2602 O O . ALA A 1 358 ? -13.690 -11.043 -7.028 1.00 33.15 338 ALA A O 1
ATOM 2604 N N . HIS B 1 8 ? -35.030 6.467 -43.560 1.00 67.10 -12 HIS B N 1
ATOM 2605 C CA . HIS B 1 8 ? -34.438 5.121 -43.854 1.00 65.22 -12 HIS B CA 1
ATOM 2606 C C . HIS B 1 8 ? -32.902 5.209 -43.881 1.00 58.20 -12 HIS B C 1
ATOM 2607 O O . HIS B 1 8 ? -32.281 4.517 -44.722 1.00 57.21 -12 HIS B O 1
ATOM 2614 N N . HIS B 1 9 ? -32.323 6.034 -42.997 1.00 50.78 -11 HIS B N 1
ATOM 2615 C CA . HIS B 1 9 ? -30.879 6.059 -42.634 1.00 45.72 -11 HIS B CA 1
ATOM 2616 C C . HIS B 1 9 ? -30.662 5.136 -41.431 1.00 38.14 -11 HIS B C 1
ATOM 2617 O O . HIS B 1 9 ? -31.618 4.966 -40.642 1.00 35.26 -11 HIS B O 1
ATOM 2624 N N . HIS B 1 10 ? -29.455 4.583 -41.285 1.00 30.43 -10 HIS B N 1
ATOM 2625 C CA . HIS B 1 10 ? -29.061 3.791 -40.091 1.00 27.12 -10 HIS B CA 1
ATOM 2626 C C . HIS B 1 10 ? -28.999 4.730 -38.887 1.00 25.71 -10 HIS B C 1
ATOM 2627 O O . HIS B 1 10 ? -28.461 5.846 -39.030 1.00 25.63 -10 HIS B O 1
ATOM 2634 N N . SER B 1 11 ? -29.523 4.287 -37.746 1.00 23.64 -9 SER B N 1
ATOM 2635 C CA . SER B 1 11 ? -29.374 4.986 -36.449 1.00 22.44 -9 SER B CA 1
ATOM 2636 C C . SER B 1 11 ? -29.406 3.955 -35.321 1.00 22.21 -9 SER B C 1
ATOM 2637 O O . SER B 1 11 ? -29.873 2.844 -35.547 1.00 18.18 -9 SER B O 1
ATOM 2640 N N . SER B 1 12 ? -28.865 4.301 -34.163 1.00 22.10 -8 SER B N 1
ATOM 2641 C CA . SER B 1 12 ? -28.934 3.444 -32.958 1.00 22.39 -8 SER B CA 1
ATOM 2642 C C . SER B 1 12 ? -28.858 4.337 -31.730 1.00 22.71 -8 SER B C 1
ATOM 2643 O O . SER B 1 12 ? -28.283 5.447 -31.837 1.00 26.93 -8 SER B O 1
ATOM 2646 N N . GLY B 1 13 ? -29.404 3.882 -30.608 1.00 21.69 -7 GLY B N 1
ATOM 2647 C CA . GLY B 1 13 ? -29.222 4.616 -29.353 1.00 20.41 -7 GLY B CA 1
ATOM 2648 C C . GLY B 1 13 ? -29.867 3.942 -28.171 1.00 18.73 -7 GLY B C 1
ATOM 2649 O O . GLY B 1 13 ? -30.497 2.868 -28.309 1.00 18.15 -7 GLY B O 1
ATOM 2650 N N . LEU B 1 14 ? -29.695 4.583 -27.031 1.00 17.24 -6 LEU B N 1
ATOM 2651 C CA . LEU B 1 14 ? -30.007 4.041 -25.696 1.00 17.23 -6 LEU B CA 1
ATOM 2652 C C . LEU B 1 14 ? -31.296 4.702 -25.241 1.00 17.02 -6 LEU B C 1
ATOM 2653 O O . LEU B 1 14 ? -31.374 5.948 -25.297 1.00 18.71 -6 LEU B O 1
ATOM 2658 N N . VAL B 1 15 ? -32.280 3.898 -24.863 1.00 14.40 -5 VAL B N 1
ATOM 2659 C CA . VAL B 1 15 ? -33.601 4.394 -24.396 1.00 14.31 -5 VAL B CA 1
ATOM 2660 C C . VAL B 1 15 ? -33.719 3.965 -22.943 1.00 14.41 -5 VAL B C 1
ATOM 2661 O O . VAL B 1 15 ? -33.753 2.769 -22.636 1.00 14.07 -5 VAL B O 1
ATOM 2665 N N . PRO B 1 16 ? -33.706 4.912 -21.988 1.00 14.81 -4 PRO B N 1
ATOM 2666 C CA . PRO B 1 16 ? -33.769 4.543 -20.581 1.00 15.59 -4 PRO B CA 1
ATOM 2667 C C . PRO B 1 16 ? -35.196 4.183 -20.157 1.00 15.24 -4 PRO B C 1
ATOM 2668 O O . PRO B 1 16 ? -36.151 4.619 -20.792 1.00 15.08 -4 PRO B O 1
ATOM 2672 N N . ARG B 1 17 ? -35.291 3.364 -19.111 1.00 16.17 -3 ARG B N 1
ATOM 2673 C CA . ARG B 1 17 ? -36.528 3.124 -18.323 1.00 17.66 -3 ARG B CA 1
ATOM 2674 C C . ARG B 1 17 ? -36.140 3.247 -16.845 1.00 19.35 -3 ARG B C 1
ATOM 2675 O O . ARG B 1 17 ? -35.192 2.568 -16.440 1.00 20.19 -3 ARG B O 1
ATOM 2683 N N . GLY B 1 18 ? -36.814 4.118 -16.085 1.00 22.71 -2 GLY B N 1
ATOM 2684 C CA . GLY B 1 18 ? -36.392 4.497 -14.721 1.00 24.36 -2 GLY B CA 1
ATOM 2685 C C . GLY B 1 18 ? -34.898 4.787 -14.665 1.00 25.15 -2 GLY B C 1
ATOM 2686 O O . GLY B 1 18 ? -34.428 5.586 -15.490 1.00 26.69 -2 GLY B O 1
ATOM 2687 N N . SER B 1 19 ? -34.164 4.104 -13.782 1.00 25.71 -1 SER B N 1
ATOM 2688 C CA . SER B 1 19 ? -32.706 4.277 -13.544 1.00 26.60 -1 SER B CA 1
ATOM 2689 C C . SER B 1 19 ? -31.883 3.392 -14.490 1.00 26.12 -1 SER B C 1
ATOM 2690 O O . SER B 1 19 ? -30.641 3.468 -14.434 1.00 25.43 -1 SER B O 1
ATOM 2693 N N . HIS B 1 20 ? -32.540 2.570 -15.314 1.00 24.01 0 HIS B N 1
ATOM 2694 C CA . HIS B 1 20 ? -31.864 1.630 -16.243 1.00 23.28 0 HIS B CA 1
ATOM 2695 C C . HIS B 1 20 ? -31.511 2.411 -17.512 1.00 21.73 0 HIS B C 1
ATOM 2696 O O . HIS B 1 20 ? -32.392 2.536 -18.379 1.00 19.40 0 HIS B O 1
ATOM 2703 N N . MET B 1 21 ? -30.292 2.956 -17.578 1.00 20.94 1 MET B N 1
ATOM 2704 C CA . MET B 1 21 ? -29.892 3.958 -18.603 1.00 22.31 1 MET B CA 1
ATOM 2705 C C . MET B 1 21 ? -29.739 3.294 -19.973 1.00 20.03 1 MET B C 1
ATOM 2706 O O . MET B 1 21 ? -29.853 4.013 -20.987 1.00 20.02 1 MET B O 1
ATOM 2711 N N . THR B 1 22 ? -29.456 1.989 -20.009 1.00 18.79 2 THR B N 1
ATOM 2712 C CA . THR B 1 22 ? -29.319 1.214 -21.268 1.00 17.34 2 THR B CA 1
ATOM 2713 C C . THR B 1 22 ? -30.399 0.138 -21.305 1.00 15.58 2 THR B C 1
ATOM 2714 O O . THR B 1 22 ? -30.187 -0.882 -21.996 1.00 16.15 2 THR B O 1
ATOM 2718 N N . ALA B 1 23 ? -31.555 0.381 -20.678 1.00 13.89 3 ALA B N 1
ATOM 2719 C CA . ALA B 1 23 ? -32.642 -0.619 -20.607 1.00 12.77 3 ALA B CA 1
ATOM 2720 C C . ALA B 1 23 ? -32.892 -1.131 -22.020 1.00 12.47 3 ALA B C 1
ATOM 2721 O O . ALA B 1 23 ? -32.828 -2.354 -22.260 1.00 11.54 3 ALA B O 1
ATOM 2723 N N . ILE B 1 24 ? -33.181 -0.215 -22.933 1.00 11.18 4 ILE B N 1
ATOM 2724 C CA . ILE B 1 24 ? -33.462 -0.553 -24.352 1.00 11.41 4 ILE B CA 1
ATOM 2725 C C . ILE B 1 24 ? -32.301 -0.047 -25.211 1.00 10.73 4 ILE B C 1
ATOM 2726 O O . ILE B 1 24 ? -31.934 1.139 -25.143 1.00 10.73 4 ILE B O 1
ATOM 2731 N N . ARG B 1 25 ? -31.701 -0.946 -25.985 1.00 10.22 5 ARG B N 1
ATOM 2732 C CA . ARG B 1 25 ? -30.737 -0.597 -27.041 1.00 10.33 5 ARG B CA 1
ATOM 2733 C C . ARG B 1 25 ? -31.469 -0.746 -28.364 1.00 11.09 5 ARG B C 1
ATOM 2734 O O . ARG B 1 25 ? -31.861 -1.861 -28.695 1.00 10.28 5 ARG B O 1
ATOM 2742 N N . GLU B 1 26 ? -31.698 0.352 -29.062 1.00 11.35 6 GLU B N 1
ATOM 2743 C CA . GLU B 1 26 ? -32.484 0.365 -30.305 1.00 13.13 6 GLU B CA 1
ATOM 2744 C C . GLU B 1 26 ? -31.540 0.554 -31.482 1.00 12.98 6 GLU B C 1
ATOM 2745 O O . GLU B 1 26 ? -30.645 1.419 -31.410 1.00 14.80 6 GLU B O 1
ATOM 2751 N N . ILE B 1 27 ? -31.744 -0.232 -32.524 1.00 11.88 7 ILE B N 1
ATOM 2752 C CA . ILE B 1 27 ? -31.025 -0.144 -33.821 1.00 12.21 7 ILE B CA 1
ATOM 2753 C C . ILE B 1 27 ? -32.099 0.073 -34.878 1.00 12.61 7 ILE B C 1
ATOM 2754 O O . ILE B 1 27 ? -33.093 -0.663 -34.836 1.00 11.84 7 ILE B O 1
ATOM 2759 N N . ARG B 1 28 ? -31.937 1.069 -35.742 1.00 12.92 8 ARG B N 1
ATOM 2760 C CA . ARG B 1 28 ? -32.811 1.257 -36.917 1.00 13.56 8 ARG B CA 1
ATOM 2761 C C . ARG B 1 28 ? -31.985 0.912 -38.153 1.00 12.92 8 ARG B C 1
ATOM 2762 O O . ARG B 1 28 ? -30.948 1.571 -38.407 1.00 12.09 8 ARG B O 1
ATOM 2770 N N . LEU B 1 29 ? -32.416 -0.099 -38.888 1.00 12.49 9 LEU B N 1
ATOM 2771 C CA . LEU B 1 29 ? -31.741 -0.509 -40.132 1.00 12.71 9 LEU B CA 1
ATOM 2772 C C . LEU B 1 29 ? -31.973 0.556 -41.204 1.00 12.68 9 LEU B C 1
ATOM 2773 O O . LEU B 1 29 ? -33.117 1.027 -41.353 1.00 13.00 9 LEU B O 1
ATOM 2778 N N . SER B 1 30 ? -30.920 0.901 -41.938 1.00 13.36 10 SER B N 1
ATOM 2779 C CA . SER B 1 30 ? -31.065 1.611 -43.230 1.00 14.41 10 SER B CA 1
ATOM 2780 C C . SER B 1 30 ? -31.754 0.670 -44.223 1.00 14.57 10 SER B C 1
ATOM 2781 O O . SER B 1 30 ? -31.771 -0.571 -43.989 1.00 14.16 10 SER B O 1
ATOM 2784 N N . GLU B 1 31 ? -32.298 1.211 -45.309 1.00 15.80 11 GLU B N 1
ATOM 2785 C CA . GLU B 1 31 ? -32.927 0.353 -46.337 1.00 17.16 11 GLU B CA 1
ATOM 2786 C C . GLU B 1 31 ? -31.877 -0.613 -46.887 1.00 16.45 11 GLU B C 1
ATOM 2787 O O . GLU B 1 31 ? -32.166 -1.796 -47.015 1.00 15.43 11 GLU B O 1
ATOM 2793 N N . PRO B 1 32 ? -30.634 -0.197 -47.229 1.00 15.78 12 PRO B N 1
ATOM 2794 C CA . PRO B 1 32 ? -29.629 -1.159 -47.676 1.00 15.45 12 PRO B CA 1
ATOM 2795 C C . PRO B 1 32 ? -29.345 -2.270 -46.649 1.00 14.78 12 PRO B C 1
ATOM 2796 O O . PRO B 1 32 ? -29.173 -3.404 -47.044 1.00 15.15 12 PRO B O 1
ATOM 2800 N N . GLU B 1 33 ? -29.293 -1.930 -45.365 1.00 14.04 13 GLU B N 1
ATOM 2801 C CA . GLU B 1 33 ? -29.065 -2.935 -44.295 1.00 13.17 13 GLU B CA 1
ATOM 2802 C C . GLU B 1 33 ? -30.247 -3.911 -44.243 1.00 12.95 13 GLU B C 1
ATOM 2803 O O . GLU B 1 33 ? -30.005 -5.119 -44.105 1.00 12.64 13 GLU B O 1
ATOM 2809 N N . SER B 1 34 ? -31.478 -3.412 -44.346 1.00 13.13 14 SER B N 1
ATOM 2810 C CA . SER B 1 34 ? -32.678 -4.285 -44.348 1.00 12.90 14 SER B CA 1
ATOM 2811 C C . SER B 1 34 ? -32.608 -5.233 -45.550 1.00 12.98 14 SER B C 1
ATOM 2812 O O . SER B 1 34 ? -32.841 -6.440 -45.382 1.00 12.37 14 SER B O 1
ATOM 2815 N N . ALA B 1 35 ? -32.262 -4.713 -46.732 1.00 13.08 15 ALA B N 1
ATOM 2816 C CA . ALA B 1 35 ? -32.152 -5.519 -47.971 1.00 13.64 15 ALA B CA 1
ATOM 2817 C C . ALA B 1 35 ? -31.032 -6.556 -47.821 1.00 13.78 15 ALA B C 1
ATOM 2818 O O . ALA B 1 35 ? -31.208 -7.699 -48.271 1.00 14.48 15 ALA B O 1
ATOM 2820 N N . GLN B 1 36 ? -29.897 -6.174 -47.242 1.00 13.67 16 GLN B N 1
ATOM 2821 C CA . GLN B 1 36 ? -28.742 -7.091 -47.053 1.00 14.39 16 GLN B CA 1
ATOM 2822 C C . GLN B 1 36 ? -29.182 -8.257 -46.163 1.00 13.38 16 GLN B C 1
ATOM 2823 O O . GLN B 1 36 ? -28.885 -9.415 -46.503 1.00 13.07 16 GLN B O 1
ATOM 2829 N N . ALA B 1 37 ? -29.851 -7.953 -45.052 1.00 11.82 17 ALA B N 1
ATOM 2830 C CA . ALA B 1 37 ? -30.293 -8.980 -44.080 1.00 11.54 17 ALA B CA 1
ATOM 2831 C C . ALA B 1 37 ? -31.312 -9.898 -44.763 1.00 11.52 17 ALA B C 1
ATOM 2832 O O . ALA B 1 37 ? -31.202 -11.126 -44.603 1.00 10.93 17 ALA B O 1
ATOM 2834 N N . ALA B 1 38 ? -32.239 -9.333 -45.538 1.00 12.09 18 ALA B N 1
ATOM 2835 C CA . ALA B 1 38 ? -33.280 -10.113 -46.242 1.00 12.51 18 ALA B CA 1
ATOM 2836 C C . ALA B 1 38 ? -32.599 -11.036 -47.259 1.00 13.45 18 ALA B C 1
ATOM 2837 O O . ALA B 1 38 ? -32.971 -12.222 -47.352 1.00 13.03 18 ALA B O 1
ATOM 2839 N N . LEU B 1 39 ? -31.639 -10.513 -48.016 1.00 14.19 19 LEU B N 1
ATOM 2840 C CA . LEU B 1 39 ? -30.963 -11.316 -49.067 1.00 15.23 19 LEU B CA 1
ATOM 2841 C C . LEU B 1 39 ? -30.257 -12.503 -48.405 1.00 14.28 19 LEU B C 1
ATOM 2842 O O . LEU B 1 39 ? -30.343 -13.626 -48.926 1.00 13.99 19 LEU B O 1
ATOM 2847 N N . LEU B 1 40 ? -29.577 -12.267 -47.284 1.00 13.33 20 LEU B N 1
ATOM 2848 C CA . LEU B 1 40 ? -28.861 -13.343 -46.557 1.00 12.75 20 LEU B CA 1
ATOM 2849 C C . LEU B 1 40 ? -29.873 -14.399 -46.092 1.00 12.92 20 LEU B C 1
ATOM 2850 O O . LEU B 1 40 ? -29.627 -15.592 -46.296 1.00 12.96 20 LEU B O 1
ATOM 2855 N N . ALA B 1 41 ? -30.987 -13.981 -45.495 1.00 12.73 21 ALA B N 1
ATOM 2856 C CA . ALA B 1 41 ? -32.029 -14.915 -45.011 1.00 12.77 21 ALA B CA 1
ATOM 2857 C C . ALA B 1 41 ? -32.594 -15.725 -46.186 1.00 13.58 21 ALA B C 1
ATOM 2858 O O . ALA B 1 41 ? -32.766 -16.948 -46.030 1.00 13.45 21 ALA B O 1
ATOM 2860 N N . LEU B 1 42 ? -32.840 -15.076 -47.325 1.00 14.34 22 LEU B N 1
ATOM 2861 C CA . LEU B 1 42 ? -33.417 -15.754 -48.521 1.00 16.13 22 LEU B CA 1
ATOM 2862 C C . LEU B 1 42 ? -32.394 -16.753 -49.066 1.00 16.82 22 LEU B C 1
ATOM 2863 O O . LEU B 1 42 ? -32.804 -17.877 -49.400 1.00 17.72 22 LEU B O 1
ATOM 2868 N N . GLU B 1 43 ? -31.103 -16.412 -49.083 1.00 16.65 23 GLU B N 1
ATOM 2869 C CA . GLU B 1 43 ? -30.044 -17.347 -49.543 1.00 18.11 23 GLU B CA 1
ATOM 2870 C C . GLU B 1 43 ? -29.999 -18.558 -48.601 1.00 17.04 23 GLU B C 1
ATOM 2871 O O . GLU B 1 43 ? -29.861 -19.684 -49.089 1.00 17.89 23 GLU B O 1
ATOM 2877 N N . CYS B 1 44 ? -30.112 -18.354 -47.285 1.00 15.19 24 CYS B N 1
ATOM 2878 C CA . CYS B 1 44 ? -30.125 -19.473 -46.308 1.00 15.11 24 CYS B CA 1
ATOM 2879 C C . CYS B 1 44 ? -31.342 -20.373 -46.586 1.00 15.68 24 CYS B C 1
ATOM 2880 O O . CYS B 1 44 ? -31.176 -21.600 -46.570 1.00 15.71 24 CYS B O 1
ATOM 2883 N N . ALA B 1 45 ? -32.509 -19.789 -46.852 1.00 17.02 25 ALA B N 1
ATOM 2884 C CA . ALA B 1 45 ? -33.769 -20.537 -47.100 1.00 18.44 25 ALA B CA 1
ATOM 2885 C C . ALA B 1 45 ? -33.630 -21.401 -48.360 1.00 21.22 25 ALA B C 1
ATOM 2886 O O . ALA B 1 45 ? -34.306 -22.449 -48.419 1.00 22.24 25 ALA B O 1
ATOM 2888 N N . GLN B 1 46 ? -32.803 -20.973 -49.322 1.00 22.83 26 GLN B N 1
ATOM 2889 C CA . GLN B 1 46 ? -32.529 -21.700 -50.592 1.00 25.59 26 GLN B CA 1
ATOM 2890 C C . GLN B 1 46 ? -31.580 -22.880 -50.343 1.00 25.53 26 GLN B C 1
ATOM 2891 O O . GLN B 1 46 ? -31.714 -23.890 -51.050 1.00 28.08 26 GLN B O 1
ATOM 2897 N N . ARG B 1 47 ? -30.644 -22.752 -49.397 1.00 24.23 27 ARG B N 1
ATOM 2898 C CA . ARG B 1 47 ? -29.477 -23.662 -49.247 1.00 23.27 27 ARG B CA 1
ATOM 2899 C C . ARG B 1 47 ? -29.703 -24.667 -48.106 1.00 20.26 27 ARG B C 1
ATOM 2900 O O . ARG B 1 47 ? -29.105 -25.752 -48.152 1.00 20.19 27 ARG B O 1
ATOM 2908 N N . TYR B 1 48 ? -30.554 -24.358 -47.131 1.00 16.78 28 TYR B N 1
ATOM 2909 C CA . TYR B 1 48 ? -30.738 -25.206 -45.928 1.00 16.62 28 TYR B CA 1
ATOM 2910 C C . TYR B 1 48 ? -32.197 -25.640 -45.812 1.00 16.72 28 TYR B C 1
ATOM 2911 O O . TYR B 1 48 ? -33.076 -24.925 -46.299 1.00 16.53 28 TYR B O 1
ATOM 2920 N N . ALA B 1 49 ? -32.404 -26.777 -45.145 1.00 18.69 29 ALA B N 1
ATOM 2921 C CA . ALA B 1 49 ? -33.706 -27.457 -44.983 1.00 18.64 29 ALA B CA 1
ATOM 2922 C C . ALA B 1 49 ? -34.664 -26.541 -44.210 1.00 18.21 29 ALA B C 1
ATOM 2923 O O . ALA B 1 49 ? -35.696 -26.145 -44.750 1.00 18.22 29 ALA B O 1
ATOM 2925 N N . GLU B 1 50 ? -34.279 -26.176 -42.990 1.00 16.80 30 GLU B N 1
ATOM 2926 C CA . GLU B 1 50 ? -35.170 -25.477 -42.035 1.00 16.08 30 GLU B CA 1
ATOM 2927 C C . GLU B 1 50 ? -34.371 -24.449 -41.255 1.00 14.13 30 GLU B C 1
ATOM 2928 O O . GLU B 1 50 ? -33.155 -24.576 -41.127 1.00 13.44 30 GLU B O 1
ATOM 2934 N N . PRO B 1 51 ? -35.048 -23.446 -40.661 1.00 14.24 31 PRO B N 1
ATOM 2935 C CA . PRO B 1 51 ? -34.353 -22.501 -39.792 1.00 14.29 31 PRO B CA 1
ATOM 2936 C C . PRO B 1 51 ? -33.738 -23.153 -38.547 1.00 14.28 31 PRO B C 1
ATOM 2937 O O . PRO B 1 51 ? -32.920 -22.521 -37.921 1.00 14.80 31 PRO B O 1
ATOM 2941 N N . ASP B 1 52 ? -34.117 -24.382 -38.193 1.00 13.75 32 ASP B N 1
ATOM 2942 C CA . ASP B 1 52 ? -33.495 -25.062 -37.028 1.00 14.29 32 ASP B CA 1
ATOM 2943 C C . ASP B 1 52 ? -33.090 -26.486 -37.404 1.00 14.42 32 ASP B C 1
ATOM 2944 O O . ASP B 1 52 ? -32.933 -27.304 -36.496 1.00 15.08 32 ASP B O 1
ATOM 2949 N N . SER B 1 53 ? -32.864 -26.759 -38.688 1.00 14.09 33 SER B N 1
ATOM 2950 C CA . SER B 1 53 ? -32.267 -28.052 -39.107 1.00 14.96 33 SER B CA 1
ATOM 2951 C C . SER B 1 53 ? -30.775 -28.061 -38.757 1.00 13.96 33 SER B C 1
ATOM 2952 O O . SER B 1 53 ? -30.164 -26.975 -38.656 1.00 12.53 33 SER B O 1
ATOM 2955 N N . ALA B 1 54 ? -30.214 -29.246 -38.534 1.00 13.90 34 ALA B N 1
ATOM 2956 C CA . ALA B 1 54 ? -28.825 -29.416 -38.053 1.00 13.48 34 ALA B CA 1
ATOM 2957 C C . ALA B 1 54 ? -27.825 -28.789 -39.034 1.00 12.93 34 ALA B C 1
ATOM 2958 O O . ALA B 1 54 ? -26.830 -28.186 -38.564 1.00 12.41 34 ALA B O 1
ATOM 2960 N N . ASP B 1 55 ? -28.062 -28.917 -40.345 1.00 13.64 35 ASP B N 1
ATOM 2961 C CA . ASP B 1 55 ? -27.185 -28.379 -41.417 1.00 14.99 35 ASP B CA 1
ATOM 2962 C C . ASP B 1 55 ? -27.068 -26.855 -41.258 1.00 13.79 35 ASP B C 1
ATOM 2963 O O . ASP B 1 55 ? -25.966 -26.307 -41.341 1.00 14.22 35 ASP B O 1
ATOM 2968 N N . PHE B 1 56 ? -28.174 -26.173 -40.993 1.00 12.58 36 PHE B N 1
ATOM 2969 C CA . PHE B 1 56 ? -28.155 -24.697 -40.885 1.00 12.04 36 PHE B CA 1
ATOM 2970 C C . PHE B 1 56 ? -27.533 -24.297 -39.549 1.00 11.48 36 PHE B C 1
ATOM 2971 O O . PHE B 1 56 ? -26.695 -23.376 -39.531 1.00 10.88 36 PHE B O 1
ATOM 2979 N N . LEU B 1 57 ? -27.919 -24.960 -38.463 1.00 11.31 37 LEU B N 1
ATOM 2980 C CA . LEU B 1 57 ? -27.492 -24.515 -37.112 1.00 11.62 37 LEU B CA 1
ATOM 2981 C C . LEU B 1 57 ? -25.994 -24.754 -36.939 1.00 11.91 37 LEU B C 1
ATOM 2982 O O . LEU B 1 57 ? -25.359 -23.989 -36.209 1.00 12.16 37 LEU B O 1
ATOM 2987 N N . ALA B 1 58 ? -25.408 -25.736 -37.630 1.00 11.79 38 ALA B N 1
ATOM 2988 C CA . ALA B 1 58 ? -23.942 -25.945 -37.589 1.00 12.59 38 ALA B CA 1
ATOM 2989 C C . ALA B 1 58 ? -23.222 -24.716 -38.165 1.00 12.21 38 ALA B C 1
ATOM 2990 O O . ALA B 1 58 ? -22.069 -24.448 -37.744 1.00 13.38 38 ALA B O 1
ATOM 2992 N N . ASP B 1 59 ? -23.851 -24.001 -39.098 1.00 12.91 39 ASP B N 1
ATOM 2993 C CA . ASP B 1 59 ? -23.238 -22.872 -39.840 1.00 13.27 39 ASP B CA 1
ATOM 2994 C C . ASP B 1 59 ? -23.753 -21.513 -39.343 1.00 12.84 39 ASP B C 1
ATOM 2995 O O . ASP B 1 59 ? -23.163 -20.501 -39.728 1.00 12.65 39 ASP B O 1
ATOM 3000 N N . ALA B 1 60 ? -24.824 -21.480 -38.549 1.00 11.59 40 ALA B N 1
ATOM 3001 C CA . ALA B 1 60 ? -25.586 -20.240 -38.277 1.00 11.43 40 ALA B CA 1
ATOM 3002 C C . ALA B 1 60 ? -24.696 -19.143 -37.668 1.00 11.41 40 ALA B C 1
ATOM 3003 O O . ALA B 1 60 ? -24.842 -17.979 -38.056 1.00 11.03 40 ALA B O 1
ATOM 3005 N N . ALA B 1 61 ? -23.805 -19.485 -36.743 1.00 11.68 41 ALA B N 1
ATOM 3006 C CA . ALA B 1 61 ? -22.976 -18.485 -36.028 1.00 12.60 41 ALA B CA 1
ATOM 3007 C C . ALA B 1 61 ? -22.031 -17.826 -37.033 1.00 12.93 41 ALA B C 1
ATOM 3008 O O . ALA B 1 61 ? -21.737 -16.629 -36.856 1.00 14.52 41 ALA B O 1
ATOM 3010 N N . VAL B 1 62 ? -21.600 -18.547 -38.068 1.00 12.50 42 VAL B N 1
ATOM 3011 C CA . VAL B 1 62 ? -20.706 -17.980 -39.115 1.00 12.93 42 VAL B CA 1
ATOM 3012 C C . VAL B 1 62 ? -21.530 -17.176 -40.120 1.00 12.39 42 VAL B C 1
ATOM 3013 O O . VAL B 1 62 ? -21.125 -16.065 -40.470 1.00 13.41 42 VAL B O 1
ATOM 3017 N N . LEU B 1 63 ? -22.658 -17.707 -40.580 1.00 12.25 43 LEU B N 1
ATOM 3018 C CA . LEU B 1 63 ? -23.531 -16.969 -41.520 1.00 12.96 43 LEU B CA 1
ATOM 3019 C C . LEU B 1 63 ? -23.998 -15.650 -40.887 1.00 12.63 43 LEU B C 1
ATOM 3020 O O . LEU B 1 63 ? -24.144 -14.679 -41.625 1.00 13.02 43 LEU B O 1
ATOM 3025 N N . ALA B 1 64 ? -24.201 -15.602 -39.568 1.00 12.39 44 ALA B N 1
ATOM 3026 C CA . ALA B 1 64 ? -24.595 -14.369 -38.845 1.00 12.52 44 ALA B CA 1
ATOM 3027 C C . ALA B 1 64 ? -23.559 -13.255 -39.086 1.00 13.02 44 ALA B C 1
ATOM 3028 O O . ALA B 1 64 ? -23.968 -12.087 -39.114 1.00 13.00 44 ALA B O 1
ATOM 3030 N N . HIS B 1 65 ? -22.279 -13.607 -39.248 1.00 14.11 45 HIS B N 1
ATOM 3031 C CA . HIS B 1 65 ? -21.158 -12.661 -39.506 1.00 15.39 45 HIS B CA 1
ATOM 3032 C C . HIS B 1 65 ? -21.363 -11.921 -40.837 1.00 14.66 45 HIS B C 1
ATOM 3033 O O . HIS B 1 65 ? -20.627 -10.973 -41.085 1.00 14.13 45 HIS B O 1
ATOM 3040 N N . ASP B 1 66 ? -22.288 -12.361 -41.691 1.00 14.35 46 ASP B N 1
ATOM 3041 C CA . ASP B 1 66 ? -22.559 -11.730 -43.008 1.00 15.26 46 ASP B CA 1
ATOM 3042 C C . ASP B 1 66 ? -23.669 -10.692 -42.867 1.00 14.28 46 ASP B C 1
ATOM 3043 O O . ASP B 1 66 ? -24.004 -10.044 -43.875 1.00 14.46 46 ASP B O 1
ATOM 3048 N N . LEU B 1 67 ? -24.275 -10.546 -41.685 1.00 13.59 47 LEU B N 1
ATOM 3049 C CA . LEU B 1 67 ? -25.207 -9.417 -41.459 1.00 13.40 47 LEU B CA 1
ATOM 3050 C C . LEU B 1 67 ? -24.431 -8.104 -41.528 1.00 13.18 47 LEU B C 1
ATOM 3051 O O . LEU B 1 67 ? -23.204 -8.089 -41.415 1.00 12.37 47 LEU B O 1
ATOM 3056 N N . PRO B 1 68 ? -25.123 -6.959 -41.715 1.00 14.35 48 PRO B N 1
ATOM 3057 C CA . PRO B 1 68 ? -24.440 -5.670 -41.818 1.00 14.44 48 PRO B CA 1
ATOM 3058 C C . PRO B 1 68 ? -23.511 -5.366 -40.628 1.00 14.52 48 PRO B C 1
ATOM 3059 O O . PRO B 1 68 ? -23.890 -5.559 -39.470 1.00 13.14 48 PRO B O 1
ATOM 3063 N N . ARG B 1 69 ? -22.297 -4.899 -40.929 1.00 14.86 49 ARG B N 1
ATOM 3064 C CA . ARG B 1 69 ? -21.232 -4.689 -39.920 1.00 15.67 49 ARG B CA 1
ATOM 3065 C C . ARG B 1 69 ? -21.697 -3.706 -38.844 1.00 14.12 49 ARG B C 1
ATOM 3066 O O . ARG B 1 69 ? -21.458 -3.977 -37.657 1.00 13.41 49 ARG B O 1
ATOM 3074 N N . ALA B 1 70 ? -22.327 -2.595 -39.221 1.00 14.17 50 ALA B N 1
ATOM 3075 C CA . ALA B 1 70 ? -22.711 -1.561 -38.233 1.00 14.38 50 ALA B CA 1
ATOM 3076 C C . ALA B 1 70 ? -23.695 -2.171 -37.233 1.00 13.48 50 ALA B C 1
ATOM 3077 O O . ALA B 1 70 ? -23.599 -1.884 -36.027 1.00 14.71 50 ALA B O 1
ATOM 3079 N N . VAL B 1 71 ? -24.604 -3.011 -37.728 1.00 12.85 51 VAL B N 1
ATOM 3080 C CA . VAL B 1 71 ? -25.614 -3.722 -36.896 1.00 11.92 51 VAL B CA 1
ATOM 3081 C C . VAL B 1 71 ? -24.885 -4.711 -35.977 1.00 11.28 51 VAL B C 1
ATOM 3082 O O . VAL B 1 71 ? -25.149 -4.719 -34.765 1.00 11.09 51 VAL B O 1
ATOM 3086 N N . ARG B 1 72 ? -23.960 -5.499 -36.518 1.00 10.26 52 ARG B N 1
ATOM 3087 C CA . ARG B 1 72 ? -23.182 -6.466 -35.703 1.00 10.61 52 ARG B CA 1
ATOM 3088 C C . ARG B 1 72 ? -22.453 -5.738 -34.569 1.00 10.77 52 ARG B C 1
ATOM 3089 O O . ARG B 1 72 ? -22.393 -6.279 -33.453 1.00 9.70 52 ARG B O 1
ATOM 3097 N N . ARG B 1 73 ? -21.881 -4.561 -34.827 1.00 10.81 53 ARG B N 1
ATOM 3098 C CA . ARG B 1 73 ? -21.134 -3.847 -33.761 1.00 11.98 53 ARG B CA 1
ATOM 3099 C C . ARG B 1 73 ? -22.112 -3.469 -32.639 1.00 11.11 53 ARG B C 1
ATOM 3100 O O . ARG B 1 73 ? -21.765 -3.622 -31.445 1.00 10.30 53 ARG B O 1
ATOM 3108 N N . GLU B 1 74 ? -23.317 -3.013 -32.991 1.00 10.90 54 GLU B N 1
ATOM 3109 C CA . GLU B 1 74 ? -24.301 -2.563 -31.979 1.00 11.07 54 GLU B CA 1
ATOM 3110 C C . GLU B 1 74 ? -24.856 -3.792 -31.243 1.00 10.23 54 GLU B C 1
ATOM 3111 O O . GLU B 1 74 ? -25.060 -3.727 -30.014 1.00 9.75 54 GLU B O 1
ATOM 3117 N N . VAL B 1 75 ? -25.075 -4.907 -31.945 1.00 9.20 55 VAL B N 1
ATOM 3118 C CA . VAL B 1 75 ? -25.598 -6.134 -31.281 1.00 9.01 55 VAL B CA 1
ATOM 3119 C C . VAL B 1 75 ? -24.544 -6.632 -30.290 1.00 8.91 55 VAL B C 1
ATOM 3120 O O . VAL B 1 75 ? -24.893 -7.076 -29.169 1.00 9.05 55 VAL B O 1
ATOM 3124 N N . GLU B 1 76 ? -23.272 -6.574 -30.680 1.00 9.23 56 GLU B N 1
ATOM 3125 C CA . GLU B 1 76 ? -22.174 -7.029 -29.800 1.00 9.95 56 GLU B CA 1
ATOM 3126 C C . GLU B 1 76 ? -22.132 -6.162 -28.530 1.00 9.85 56 GLU B C 1
ATOM 3127 O O . GLU B 1 76 ? -21.927 -6.728 -27.436 1.00 10.15 56 GLU B O 1
ATOM 3133 N N . ARG B 1 77 ? -22.319 -4.848 -28.638 1.00 10.03 57 ARG B N 1
ATOM 3134 C CA . ARG B 1 77 ? -22.360 -3.970 -27.440 1.00 11.26 57 ARG B CA 1
ATOM 3135 C C . ARG B 1 77 ? -23.516 -4.419 -26.538 1.00 10.27 57 ARG B C 1
ATOM 3136 O O . ARG B 1 77 ? -23.358 -4.461 -25.318 1.00 10.21 57 ARG B O 1
ATOM 3144 N N . ALA B 1 78 ? -24.661 -4.760 -27.118 1.00 8.46 58 ALA B N 1
ATOM 3145 C CA . ALA B 1 78 ? -25.819 -5.242 -26.330 1.00 8.16 58 ALA B CA 1
ATOM 3146 C C . ALA B 1 78 ? -25.463 -6.553 -25.624 1.00 7.54 58 ALA B C 1
ATOM 3147 O O . ALA B 1 78 ? -25.815 -6.737 -24.427 1.00 7.30 58 ALA B O 1
ATOM 3149 N N . ARG B 1 79 ? -24.776 -7.458 -26.329 1.00 7.22 59 ARG B N 1
ATOM 3150 C CA . ARG B 1 79 ? -24.458 -8.808 -25.805 1.00 7.39 59 ARG B CA 1
ATOM 3151 C C . ARG B 1 79 ? -23.643 -8.711 -24.510 1.00 7.40 59 ARG B C 1
ATOM 3152 O O . ARG B 1 79 ? -23.844 -9.550 -23.616 1.00 7.48 59 ARG B O 1
ATOM 3160 N N . LEU B 1 80 ? -22.749 -7.731 -24.413 1.00 7.59 60 LEU B N 1
ATOM 3161 C CA . LEU B 1 80 ? -21.858 -7.601 -23.230 1.00 8.14 60 LEU B CA 1
ATOM 3162 C C . LEU B 1 80 ? -22.395 -6.575 -22.236 1.00 8.17 60 LEU B C 1
ATOM 3163 O O . LEU B 1 80 ? -21.730 -6.332 -21.209 1.00 7.91 60 LEU B O 1
ATOM 3168 N N . ASP B 1 81 ? -23.571 -6.007 -22.487 1.00 8.08 61 ASP B N 1
ATOM 3169 C CA . ASP B 1 81 ? -24.192 -5.041 -21.544 1.00 7.90 61 ASP B CA 1
ATOM 3170 C C . ASP B 1 81 ? -24.987 -5.831 -20.501 1.00 7.76 61 ASP B C 1
ATOM 3171 O O . ASP B 1 81 ? -26.107 -6.266 -20.805 1.00 7.54 61 ASP B O 1
ATOM 3176 N N . ASP B 1 82 ? -24.424 -6.043 -19.306 1.00 7.61 62 ASP B N 1
ATOM 3177 C CA . ASP B 1 82 ? -25.050 -6.877 -18.258 1.00 7.88 62 ASP B CA 1
ATOM 3178 C C . ASP B 1 82 ? -26.172 -6.128 -17.533 1.00 7.96 62 ASP B C 1
ATOM 3179 O O . ASP B 1 82 ? -26.729 -6.734 -16.609 1.00 8.36 62 ASP B O 1
ATOM 3184 N N . ARG B 1 83 ? -26.563 -4.946 -18.006 1.00 8.91 63 ARG B N 1
ATOM 3185 C CA . ARG B 1 83 ? -27.756 -4.237 -17.474 1.00 9.58 63 ARG B CA 1
ATOM 3186 C C . ARG B 1 83 ? -28.800 -4.090 -18.586 1.00 9.30 63 ARG B C 1
ATOM 3187 O O . ARG B 1 83 ? -29.839 -3.445 -18.341 1.00 9.24 63 ARG B O 1
ATOM 3195 N N . LEU B 1 84 ? -28.614 -4.740 -19.740 1.00 8.49 64 LEU B N 1
ATOM 3196 C CA . LEU B 1 84 ? -29.596 -4.666 -20.851 1.00 8.23 64 LEU B CA 1
ATOM 3197 C C . LEU B 1 84 ? -30.939 -5.231 -20.388 1.00 7.67 64 LEU B C 1
ATOM 3198 O O . LEU B 1 84 ? -30.981 -6.258 -19.694 1.00 7.55 64 LEU B O 1
ATOM 3203 N N . HIS B 1 85 ? -32.031 -4.599 -20.806 1.00 7.24 65 HIS B N 1
ATOM 3204 C CA . HIS B 1 85 ? -33.373 -5.220 -20.744 1.00 7.44 65 HIS B CA 1
ATOM 3205 C C . HIS B 1 85 ? -33.723 -5.814 -22.102 1.00 7.36 65 HIS B C 1
ATOM 3206 O O . HIS B 1 85 ? -34.068 -6.997 -22.154 1.00 7.11 65 HIS B O 1
ATOM 3213 N N . ALA B 1 86 ? -33.707 -4.996 -23.151 1.00 7.65 66 ALA B N 1
ATOM 3214 C CA . ALA B 1 86 ? -34.122 -5.416 -24.508 1.00 8.20 66 ALA B CA 1
ATOM 3215 C C . ALA B 1 86 ? -33.231 -4.762 -25.559 1.00 8.38 66 ALA B C 1
ATOM 3216 O O . ALA B 1 86 ? -33.093 -3.536 -25.547 1.00 9.07 66 ALA B O 1
ATOM 3218 N N . LEU B 1 87 ? -32.681 -5.575 -26.454 1.00 7.77 67 LEU B N 1
ATOM 3219 C CA . LEU B 1 87 ? -32.105 -5.116 -27.732 1.00 7.77 67 LEU B CA 1
ATOM 3220 C C . LEU B 1 87 ? -33.234 -5.127 -28.757 1.00 7.59 67 LEU B C 1
ATOM 3221 O O . LEU B 1 87 ? -33.915 -6.155 -28.869 1.00 7.29 67 LEU B O 1
ATOM 3226 N N . VAL B 1 88 ? -33.460 -4.023 -29.454 1.00 7.62 68 VAL B N 1
ATOM 3227 C CA . VAL B 1 88 ? -34.538 -3.944 -30.467 1.00 7.96 68 VAL B CA 1
ATOM 3228 C C . VAL B 1 88 ? -33.936 -3.518 -31.798 1.00 8.36 68 VAL B C 1
ATOM 3229 O O . VAL B 1 88 ? -33.274 -2.472 -31.869 1.00 9.11 68 VAL B O 1
ATOM 3233 N N . VAL B 1 89 ? -34.096 -4.353 -32.810 1.00 8.31 69 VAL B N 1
ATOM 3234 C CA . VAL B 1 89 ? -33.609 -4.067 -34.181 1.00 8.69 69 VAL B CA 1
ATOM 3235 C C . VAL B 1 89 ? -34.836 -3.800 -35.033 1.00 8.93 69 VAL B C 1
ATOM 3236 O O . VAL B 1 89 ? -35.583 -4.756 -35.293 1.00 8.86 69 VAL B O 1
ATOM 3240 N N . ARG B 1 90 ? -35.019 -2.564 -35.479 1.00 9.46 70 ARG B N 1
ATOM 3241 C CA . ARG B 1 90 ? -36.239 -2.170 -36.205 1.00 9.90 70 ARG B CA 1
ATOM 3242 C C . ARG B 1 90 ? -35.968 -2.045 -37.699 1.00 10.08 70 ARG B C 1
ATOM 3243 O O . ARG B 1 90 ? -34.874 -1.607 -38.082 1.00 9.36 70 ARG B O 1
ATOM 3251 N N . GLY B 1 91 ? -36.955 -2.429 -38.503 1.00 10.50 71 GLY B N 1
ATOM 3252 C CA . GLY B 1 91 ? -36.982 -2.050 -39.925 1.00 11.49 71 GLY B CA 1
ATOM 3253 C C . GLY B 1 91 ? -36.534 -3.163 -40.847 1.00 11.67 71 GLY B C 1
ATOM 3254 O O . GLY B 1 91 ? -36.096 -2.851 -41.954 1.00 13.40 71 GLY B O 1
ATOM 3255 N N . ASN B 1 92 ? -36.669 -4.431 -40.457 1.00 10.90 72 ASN B N 1
ATOM 3256 C CA . ASN B 1 92 ? -36.456 -5.538 -41.419 1.00 10.86 72 ASN B CA 1
ATOM 3257 C C . ASN B 1 92 ? -37.612 -5.576 -42.414 1.00 11.19 72 ASN B C 1
ATOM 3258 O O . ASN B 1 92 ? -38.722 -5.163 -42.070 1.00 11.38 72 ASN B O 1
ATOM 3263 N N . ASP B 1 93 ? -37.323 -6.114 -43.594 1.00 11.85 73 ASP B N 1
ATOM 3264 C CA . ASP B 1 93 ? -38.293 -6.255 -44.704 1.00 13.51 73 ASP B CA 1
ATOM 3265 C C . ASP B 1 93 ? -39.273 -7.382 -44.364 1.00 13.12 73 ASP B C 1
ATOM 3266 O O . ASP B 1 93 ? -38.820 -8.489 -44.060 1.00 12.87 73 ASP B O 1
ATOM 3271 N N . VAL B 1 94 ? -40.571 -7.098 -44.386 1.00 13.01 74 VAL B N 1
ATOM 3272 C CA . VAL B 1 94 ? -41.623 -8.155 -44.341 1.00 14.13 74 VAL B CA 1
ATOM 3273 C C . VAL B 1 94 ? -42.599 -7.868 -45.478 1.00 14.98 74 VAL B C 1
ATOM 3274 O O . VAL B 1 94 ? -43.208 -6.785 -45.481 1.00 15.69 74 VAL B O 1
ATOM 3278 N N . ASP B 1 95 ? -42.698 -8.811 -46.408 1.00 16.42 75 ASP B N 1
ATOM 3279 C CA . ASP B 1 95 ? -43.660 -8.771 -47.538 1.00 17.03 75 ASP B CA 1
ATOM 3280 C C . ASP B 1 95 ? -44.979 -9.359 -47.029 1.00 16.63 75 ASP B C 1
ATOM 3281 O O . ASP B 1 95 ? -45.112 -10.587 -47.013 1.00 16.40 75 ASP B O 1
ATOM 3286 N N . GLN B 1 96 ? -45.902 -8.505 -46.588 1.00 17.36 76 GLN B N 1
ATOM 3287 C CA . GLN B 1 96 ? -47.184 -8.929 -45.966 1.00 18.81 76 GLN B CA 1
ATOM 3288 C C . GLN B 1 96 ? -48.015 -9.742 -46.962 1.00 19.69 76 GLN B C 1
ATOM 3289 O O . GLN B 1 96 ? -48.613 -10.738 -46.541 1.00 21.36 76 GLN B O 1
ATOM 3295 N N . ASP B 1 97 ? -48.079 -9.296 -48.216 1.00 22.10 77 ASP B N 1
ATOM 3296 C CA . ASP B 1 97 ? -48.863 -9.971 -49.285 1.00 23.33 77 ASP B CA 1
ATOM 3297 C C . ASP B 1 97 ? -48.360 -11.408 -49.430 1.00 22.23 77 ASP B C 1
ATOM 3298 O O . ASP B 1 97 ? -49.198 -12.336 -49.375 1.00 23.39 77 ASP B O 1
ATOM 3303 N N . ALA B 1 98 ? -47.045 -11.596 -49.566 1.00 19.85 78 ALA B N 1
ATOM 3304 C CA . ALA B 1 98 ? -46.406 -12.909 -49.825 1.00 19.91 78 ALA B CA 1
ATOM 3305 C C . ALA B 1 98 ? -46.510 -13.788 -48.573 1.00 19.44 78 ALA B C 1
ATOM 3306 O O . ALA B 1 98 ? -46.603 -15.022 -48.699 1.00 19.56 78 ALA B O 1
ATOM 3308 N N . LEU B 1 99 ? -46.487 -13.168 -47.394 1.00 18.27 79 LEU B N 1
ATOM 3309 C CA . LEU B 1 99 ? -46.535 -13.895 -46.102 1.00 17.32 79 LEU B CA 1
ATOM 3310 C C . LEU B 1 99 ? -47.860 -14.645 -45.984 1.00 17.45 79 LEU B C 1
ATOM 3311 O O . LEU B 1 99 ? -47.825 -15.781 -45.525 1.00 16.69 79 LEU B O 1
ATOM 3316 N N . GLY B 1 100 ? -48.970 -14.032 -46.407 1.00 17.29 80 GLY B N 1
ATOM 3317 C CA . GLY B 1 100 ? -50.313 -14.625 -46.294 1.00 17.90 80 GLY B CA 1
ATOM 3318 C C . GLY B 1 100 ? -50.869 -14.483 -44.882 1.00 18.09 80 GLY B C 1
ATOM 3319 O O . GLY B 1 100 ? -50.286 -13.806 -44.030 1.00 18.18 80 GLY B O 1
ATOM 3320 N N . PRO B 1 101 ? -52.017 -15.123 -44.581 1.00 17.38 81 PRO B N 1
ATOM 3321 C CA . PRO B 1 101 ? -52.717 -14.901 -43.319 1.00 17.00 81 PRO B CA 1
ATOM 3322 C C . PRO B 1 101 ? -52.003 -15.498 -42.100 1.00 15.71 81 PRO B C 1
ATOM 3323 O O . PRO B 1 101 ? -51.243 -16.457 -42.245 1.00 16.00 81 PRO B O 1
ATOM 3327 N N . THR B 1 102 ? -52.237 -14.891 -40.940 1.00 14.67 82 THR B N 1
ATOM 3328 C CA . THR B 1 102 ? -51.825 -15.426 -39.626 1.00 14.23 82 THR B CA 1
ATOM 3329 C C . THR B 1 102 ? -52.502 -16.775 -39.441 1.00 14.73 82 THR B C 1
ATOM 3330 O O . THR B 1 102 ? -53.731 -16.868 -39.480 1.00 15.57 82 THR B O 1
ATOM 3334 N N . PRO B 1 103 ? -51.722 -17.865 -39.285 1.00 14.47 83 PRO B N 1
ATOM 3335 C CA . PRO B 1 103 ? -52.305 -19.183 -39.056 1.00 14.76 83 PRO B CA 1
ATOM 3336 C C . PRO B 1 103 ? -53.129 -19.258 -37.776 1.00 15.21 83 PRO B C 1
ATOM 3337 O O . PRO B 1 103 ? -52.919 -18.509 -36.815 1.00 14.11 83 PRO B O 1
ATOM 3341 N N . PRO B 1 104 ? -54.111 -20.180 -37.729 1.00 15.14 84 PRO B N 1
ATOM 3342 C CA . PRO B 1 104 ? -55.004 -20.292 -36.576 1.00 15.29 84 PRO B CA 1
ATOM 3343 C C . PRO B 1 104 ? -54.432 -21.067 -35.382 1.00 14.61 84 PRO B C 1
ATOM 3344 O O . PRO B 1 104 ? -55.066 -21.125 -34.352 1.00 17.36 84 PRO B O 1
ATOM 3348 N N . HIS B 1 105 ? -53.243 -21.652 -35.539 1.00 12.95 85 HIS B N 1
ATOM 3349 C CA . HIS B 1 105 ? -52.596 -22.486 -34.503 1.00 12.80 85 HIS B CA 1
ATOM 3350 C C . HIS B 1 105 ? -51.116 -22.597 -34.844 1.00 11.87 85 HIS B C 1
ATOM 3351 O O . HIS B 1 105 ? -50.786 -22.590 -36.044 1.00 11.67 85 HIS B O 1
ATOM 3358 N N . TRP B 1 106 ? -50.247 -22.694 -33.840 1.00 12.30 86 TRP B N 1
ATOM 3359 C CA . TRP B 1 106 ? -48.800 -22.864 -34.101 1.00 12.17 86 TRP B CA 1
ATOM 3360 C C . TRP B 1 106 ? -48.570 -24.159 -34.888 1.00 11.90 86 TRP B C 1
ATOM 3361 O O . TRP B 1 106 ? -47.614 -24.217 -35.657 1.00 11.96 86 TRP B O 1
ATOM 3372 N N . ARG B 1 107 ? -49.445 -25.159 -34.733 1.00 11.80 87 ARG B N 1
ATOM 3373 C CA . ARG B 1 107 ? -49.274 -26.445 -35.457 1.00 11.74 87 ARG B CA 1
ATOM 3374 C C . ARG B 1 107 ? -49.371 -26.210 -36.966 1.00 11.04 87 ARG B C 1
ATOM 3375 O O . ARG B 1 107 ? -48.886 -27.076 -37.712 1.00 11.75 87 ARG B O 1
ATOM 3383 N N . GLN B 1 108 ? -49.966 -25.099 -37.403 1.00 10.93 88 GLN B N 1
ATOM 3384 C CA . GLN B 1 108 ? -50.119 -24.769 -38.844 1.00 10.99 88 GLN B CA 1
ATOM 3385 C C . GLN B 1 108 ? -49.219 -23.594 -39.235 1.00 10.71 88 GLN B C 1
ATOM 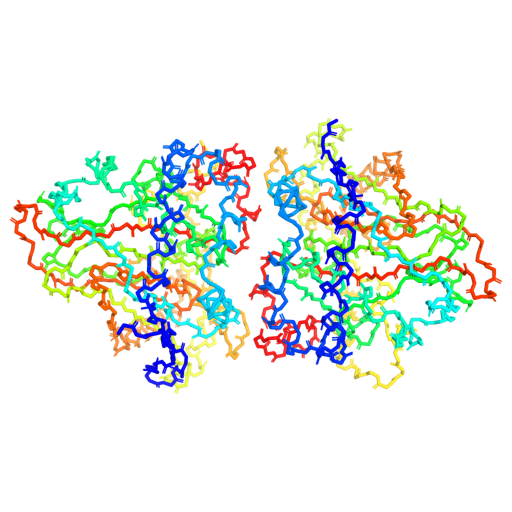3386 O O . GLN B 1 108 ? -49.402 -23.047 -40.326 1.00 10.42 88 GLN B O 1
ATOM 3392 N N . ALA B 1 109 ? -48.262 -23.203 -38.389 1.00 10.34 89 ALA B N 1
ATOM 3393 C CA . ALA B 1 109 ? -47.584 -21.897 -38.537 1.00 10.95 89 ALA B CA 1
ATOM 3394 C C . ALA B 1 109 ? -46.174 -22.029 -39.116 1.00 11.20 89 ALA B C 1
ATOM 3395 O O . ALA B 1 109 ? -45.593 -20.980 -39.467 1.00 11.11 89 ALA B O 1
ATOM 3397 N N . ARG B 1 110 ? -45.626 -23.233 -39.246 1.00 10.76 90 ARG B N 1
ATOM 3398 C CA . ARG B 1 110 ? -44.300 -23.380 -39.889 1.00 11.25 90 ARG B CA 1
ATOM 3399 C C . ARG B 1 110 ? -44.547 -23.413 -41.398 1.00 11.60 90 ARG B C 1
ATOM 3400 O O . ARG B 1 110 ? -44.431 -24.485 -42.011 1.00 11.69 90 ARG B O 1
ATOM 3408 N N . THR B 1 111 ? -44.861 -22.264 -41.974 1.00 11.81 91 THR B N 1
ATOM 3409 C CA . THR B 1 111 ? -45.284 -22.134 -43.387 1.00 12.18 91 THR B CA 1
ATOM 3410 C C . THR B 1 111 ? -44.080 -21.879 -44.296 1.00 13.07 91 THR B C 1
ATOM 3411 O O . THR B 1 111 ? -43.097 -21.253 -43.857 1.00 12.25 91 THR B O 1
ATOM 3415 N N . ALA B 1 112 ? -44.169 -22.305 -45.556 1.00 13.07 92 ALA B N 1
ATOM 3416 C CA . ALA B 1 112 ? -43.156 -22.023 -46.595 1.00 13.73 92 ALA B CA 1
ATOM 3417 C C . ALA B 1 112 ? -42.917 -20.509 -46.676 1.00 13.73 92 ALA B C 1
ATOM 3418 O O . ALA B 1 112 ? -41.741 -20.095 -46.709 1.00 13.99 92 ALA B O 1
ATOM 3420 N N . ALA B 1 113 ? -43.984 -19.711 -46.693 1.00 14.24 93 ALA B N 1
ATOM 3421 C CA . ALA B 1 113 ? -43.920 -18.256 -46.954 1.00 14.25 93 ALA B CA 1
ATOM 3422 C C . ALA B 1 113 ? -43.219 -17.561 -45.785 1.00 14.49 93 ALA B C 1
ATOM 3423 O O . ALA B 1 113 ? -42.587 -16.517 -46.025 1.00 15.11 93 ALA B O 1
ATOM 3425 N N . SER B 1 114 ? -43.277 -18.136 -44.584 1.00 13.14 94 SER B N 1
ATOM 3426 C CA . SER B 1 114 ? -42.702 -17.492 -43.373 1.00 12.47 94 SER B CA 1
ATOM 3427 C C . SER B 1 114 ? -41.287 -18.011 -43.068 1.00 13.23 94 SER B C 1
ATOM 3428 O O . SER B 1 114 ? -40.656 -17.462 -42.129 1.00 12.30 94 SER B O 1
ATOM 3431 N N . ARG B 1 115 ? -40.733 -18.943 -43.859 1.00 12.61 95 ARG B N 1
ATOM 3432 C CA . ARG B 1 115 ? -39.401 -19.544 -43.586 1.00 13.87 95 ARG B CA 1
ATOM 3433 C C . ARG B 1 115 ? -38.353 -18.447 -43.481 1.00 13.17 95 ARG B C 1
ATOM 3434 O O . ARG B 1 115 ? -37.530 -18.504 -42.557 1.00 13.13 95 ARG B O 1
ATOM 3442 N N . ARG B 1 116 ? -38.355 -17.514 -44.428 1.00 12.49 96 ARG B N 1
ATOM 3443 C CA . ARG B 1 116 ? -37.272 -16.504 -44.522 1.00 12.31 96 ARG B CA 1
ATOM 3444 C C . ARG B 1 116 ? -37.174 -15.745 -43.189 1.00 11.14 96 ARG B C 1
ATOM 3445 O O . ARG B 1 116 ? -36.051 -15.312 -42.828 1.00 11.42 96 ARG B O 1
ATOM 3453 N N . TYR B 1 117 ? -38.286 -15.553 -42.479 1.00 10.40 97 TYR B N 1
ATOM 3454 C CA . TYR B 1 117 ? -38.286 -14.798 -41.197 1.00 9.46 97 TYR B CA 1
ATOM 3455 C C . TYR B 1 117 ? -37.754 -15.671 -40.067 1.00 9.53 97 TYR B C 1
ATOM 3456 O O . TYR B 1 117 ? -37.080 -15.140 -39.152 1.00 9.23 97 TYR B O 1
ATOM 3465 N N . GLY B 1 118 ? -38.024 -16.975 -40.105 1.00 9.13 98 GLY B N 1
ATOM 3466 C CA . GLY B 1 118 ? -37.381 -17.902 -39.154 1.00 9.19 98 GLY B CA 1
ATOM 3467 C C . GLY B 1 118 ? -35.867 -17.912 -39.339 1.00 9.62 98 GLY B C 1
ATOM 3468 O O . GLY B 1 118 ? -35.127 -17.848 -38.337 1.00 8.91 98 GLY B O 1
ATOM 3469 N N . PHE B 1 119 ? -35.389 -18.004 -40.584 1.00 9.29 99 PHE B N 1
ATOM 3470 C CA . PHE B 1 119 ? -33.937 -17.959 -40.882 1.00 9.52 99 PHE B CA 1
ATOM 3471 C C . PHE B 1 119 ? -33.353 -16.645 -40.364 1.00 8.78 99 PHE B C 1
ATOM 3472 O O . PHE B 1 119 ? -32.311 -16.688 -39.710 1.00 8.58 99 PHE B O 1
ATOM 3480 N N . LEU B 1 120 ? -33.996 -15.513 -40.637 1.00 8.36 100 LEU B N 1
ATOM 3481 C CA . LEU B 1 120 ? -33.421 -14.211 -40.231 1.00 8.50 100 LEU B CA 1
ATOM 3482 C C . LEU B 1 120 ? -33.407 -14.118 -38.702 1.00 8.14 100 LEU B C 1
ATOM 3483 O O . LEU B 1 120 ? -32.414 -13.614 -38.163 1.00 8.15 100 LEU B O 1
ATOM 3488 N N . LEU B 1 121 ? -34.453 -14.591 -38.022 1.00 8.21 101 LEU B N 1
ATOM 3489 C CA . LEU B 1 121 ? -34.459 -14.560 -36.534 1.00 7.82 101 LEU B CA 1
ATOM 3490 C C . LEU B 1 121 ? -33.268 -15.364 -35.998 1.00 7.77 101 LEU B C 1
ATOM 3491 O O . LEU B 1 121 ? -32.590 -14.892 -35.064 1.00 7.98 101 LEU B O 1
ATOM 3496 N N . VAL B 1 122 ? -33.003 -16.550 -36.542 1.00 7.51 102 VAL B N 1
ATOM 3497 C CA . VAL B 1 122 ? -31.864 -17.393 -36.088 1.00 7.53 102 VAL B CA 1
ATOM 3498 C C . VAL B 1 122 ? -30.545 -16.675 -36.403 1.00 7.46 102 VAL B C 1
ATOM 3499 O O . VAL B 1 122 ? -29.652 -16.753 -35.571 1.00 7.24 102 VAL B O 1
ATOM 3503 N N . LEU B 1 123 ? -30.422 -16.024 -37.565 1.00 7.02 103 LEU B N 1
ATOM 3504 C CA . LEU B 1 123 ? -29.183 -15.288 -37.915 1.00 7.39 103 LEU B CA 1
ATOM 3505 C C . LEU B 1 123 ? -28.919 -14.193 -36.869 1.00 7.09 103 LEU B C 1
ATOM 3506 O O . LEU B 1 123 ? -27.810 -14.148 -36.340 1.00 7.88 103 LEU B O 1
ATOM 3511 N N . TYR B 1 124 ? -29.893 -13.340 -36.570 1.00 6.95 104 TYR B N 1
ATOM 3512 C CA . TYR B 1 124 ? -29.710 -12.300 -35.521 1.00 7.17 104 TYR B CA 1
ATOM 3513 C C . TYR B 1 124 ? -29.393 -12.979 -34.182 1.00 7.07 104 TYR B C 1
ATOM 3514 O O . TYR B 1 124 ? -28.499 -12.543 -33.467 1.00 7.05 104 TYR B O 1
ATOM 3523 N N . ALA B 1 125 ? -30.146 -14.015 -33.820 1.00 7.10 105 ALA B N 1
ATOM 3524 C CA . ALA B 1 125 ? -30.008 -14.684 -32.508 1.00 6.92 105 ALA B CA 1
ATOM 3525 C C . ALA B 1 125 ? -28.588 -15.226 -32.351 1.00 7.32 105 ALA B C 1
ATOM 3526 O O . ALA B 1 125 ? -28.054 -15.216 -31.231 1.00 6.82 105 ALA B O 1
ATOM 3528 N N . SER B 1 126 ? -28.005 -15.713 -33.442 1.00 7.58 106 SER B N 1
ATOM 3529 C CA . SER B 1 126 ? -26.713 -16.427 -33.419 1.00 7.66 106 SER B CA 1
ATOM 3530 C C . SER B 1 126 ? -25.552 -15.443 -33.238 1.00 7.34 106 SER B C 1
ATOM 3531 O O . SER B 1 126 ? -24.456 -15.910 -32.974 1.00 7.68 106 SER B O 1
ATOM 3534 N N . LEU B 1 127 ? -25.804 -14.131 -33.317 1.00 7.17 107 LEU B N 1
ATOM 3535 C CA . LEU B 1 127 ? -24.810 -13.109 -32.882 1.00 7.46 107 LEU B CA 1
ATOM 3536 C C . LEU B 1 127 ? -24.725 -13.095 -31.351 1.00 7.48 107 LEU B C 1
ATOM 3537 O O . LEU B 1 127 ? -23.716 -12.593 -30.823 1.00 8.18 107 LEU B O 1
ATOM 3542 N N . LEU B 1 128 ? -25.774 -13.531 -30.651 1.00 7.35 108 LEU B N 1
ATOM 3543 C CA . LEU B 1 128 ? -25.851 -13.403 -29.169 1.00 7.30 108 LEU B CA 1
ATOM 3544 C C . LEU B 1 128 ? -25.489 -14.710 -28.471 1.00 7.54 108 LEU B C 1
ATOM 3545 O O . LEU B 1 128 ? -25.187 -14.685 -27.273 1.00 8.36 108 LEU B O 1
ATOM 3550 N N . GLY B 1 129 ? -25.576 -15.839 -29.162 1.00 7.19 109 GLY B N 1
ATOM 3551 C CA . GLY B 1 129 ? -25.392 -17.148 -28.533 1.00 7.30 109 GLY B CA 1
ATOM 3552 C C . GLY B 1 129 ? -25.907 -18.221 -29.443 1.00 7.16 109 GLY B C 1
ATOM 3553 O O . GLY B 1 129 ? -26.055 -17.961 -30.656 1.00 8.06 109 GLY B O 1
ATOM 3554 N N . ASP B 1 130 ? -26.223 -19.362 -28.861 1.00 7.26 110 ASP B N 1
ATOM 3555 C CA . ASP B 1 130 ? -26.662 -20.551 -29.623 1.00 7.57 110 ASP B CA 1
ATOM 3556 C C . ASP B 1 130 ? -28.148 -20.770 -29.350 1.00 7.46 110 ASP B C 1
ATOM 3557 O O . ASP B 1 130 ? -28.587 -20.685 -28.199 1.00 6.86 110 ASP B O 1
ATOM 3562 N N . VAL B 1 131 ? -28.907 -21.055 -30.399 1.00 7.19 111 VAL B N 1
ATOM 3563 C CA . VAL B 1 131 ? -30.382 -21.192 -30.270 1.00 7.25 111 VAL B CA 1
ATOM 3564 C C . VAL B 1 131 ? -30.737 -22.561 -29.683 1.00 7.48 111 VAL B C 1
ATOM 3565 O O . VAL B 1 131 ? -30.067 -23.564 -29.982 1.00 7.14 111 VAL B O 1
ATOM 3569 N N . VAL B 1 132 ? -31.763 -22.567 -28.844 1.00 7.51 112 VAL B N 1
ATOM 3570 C CA . VAL B 1 132 ? -32.263 -23.784 -28.158 1.00 8.01 112 VAL B CA 1
ATOM 3571 C C . VAL B 1 132 ? -33.785 -23.746 -28.157 1.00 8.10 112 VAL B C 1
ATOM 3572 O O . VAL B 1 132 ? -34.377 -22.666 -28.293 1.00 7.99 112 VAL B O 1
ATOM 3576 N N . GLY B 1 133 ? -34.372 -24.928 -27.992 1.00 8.39 113 GLY B N 1
ATOM 3577 C CA . GLY B 1 133 ? -35.815 -25.098 -27.774 1.00 8.52 113 GLY B CA 1
ATOM 3578 C C . GLY B 1 133 ? -36.062 -26.027 -26.617 1.00 8.77 113 GLY B C 1
ATOM 3579 O O . GLY B 1 133 ? -35.108 -26.407 -25.935 1.00 8.90 113 GLY B O 1
ATOM 3580 N N . TRP B 1 134 ? -37.322 -26.409 -26.428 1.00 9.32 114 TRP B N 1
ATOM 3581 C CA . TRP B 1 134 ? -37.783 -27.167 -25.239 1.00 10.44 114 TRP B CA 1
ATOM 3582 C C . TRP B 1 134 ? -38.713 -28.295 -25.697 1.00 11.68 114 TRP B C 1
ATOM 3583 O O . TRP B 1 134 ? -39.668 -28.024 -26.439 1.00 11.10 114 TRP B O 1
ATOM 3594 N N . ALA B 1 135 ? -38.430 -29.527 -25.280 1.00 13.08 115 ALA B N 1
ATOM 3595 C CA . ALA B 1 135 ? -39.182 -30.725 -25.724 1.00 14.38 115 ALA B CA 1
ATOM 3596 C C . ALA B 1 135 ? -40.687 -30.525 -25.509 1.00 15.23 115 ALA B C 1
ATOM 3597 O O . ALA B 1 135 ? -41.453 -30.978 -26.370 1.00 17.14 115 ALA B O 1
ATOM 3599 N N . THR B 1 136 ? -41.091 -29.880 -24.415 1.00 15.42 116 THR B N 1
ATOM 3600 C CA . THR B 1 136 ? -42.526 -29.762 -24.034 1.00 16.88 116 THR B CA 1
ATOM 3601 C C . THR B 1 136 ? -43.195 -28.569 -24.726 1.00 15.66 116 THR B C 1
ATOM 3602 O O . THR B 1 136 ? -44.403 -28.430 -24.547 1.00 16.92 116 THR B O 1
ATOM 3606 N N . GLN B 1 137 ? -42.475 -27.758 -25.509 1.00 13.86 117 GLN B N 1
ATOM 3607 C CA . GLN B 1 137 ? -43.022 -26.497 -26.075 1.00 13.26 117 GLN B CA 1
ATOM 3608 C C . GLN B 1 137 ? -43.026 -26.579 -27.604 1.00 12.46 117 GLN B C 1
ATOM 3609 O O . GLN B 1 137 ? -41.954 -26.757 -28.203 1.00 11.94 117 GLN B O 1
ATOM 3615 N N . GLN B 1 138 ? -44.217 -26.513 -28.209 1.00 11.92 118 GLN B N 1
ATOM 3616 C CA . GLN B 1 138 ? -44.406 -26.520 -29.682 1.00 11.50 118 GLN B CA 1
ATOM 3617 C C . GLN B 1 138 ? -43.540 -27.616 -30.309 1.00 12.86 118 GLN B C 1
ATOM 3618 O O . GLN B 1 138 ? -42.813 -27.329 -31.266 1.00 12.41 118 GLN B O 1
ATOM 3624 N N . ASP B 1 139 ? -43.658 -28.833 -29.767 1.00 14.87 119 ASP B N 1
ATOM 3625 C CA . ASP B 1 139 ? -43.047 -30.066 -30.328 1.00 16.05 119 ASP B CA 1
ATOM 3626 C C . ASP B 1 139 ? -41.527 -29.913 -30.447 1.00 15.92 119 ASP B C 1
ATOM 3627 O O . ASP B 1 139 ? -40.943 -30.514 -31.373 1.00 16.75 119 ASP B O 1
ATOM 3632 N N . GLY B 1 140 ? -40.911 -29.139 -29.553 1.00 14.41 120 GLY B N 1
ATOM 3633 C CA . GLY B 1 140 ? -39.445 -28.972 -29.487 1.00 13.83 120 GLY B CA 1
ATOM 3634 C C . GLY B 1 140 ? -38.902 -28.108 -30.617 1.00 13.64 120 GLY B C 1
ATOM 3635 O O . GLY B 1 140 ? -37.673 -28.067 -30.777 1.00 13.86 120 GLY B O 1
ATOM 3636 N N . ARG B 1 141 ? -39.752 -27.372 -31.333 1.00 11.43 121 ARG B N 1
ATOM 3637 C CA . ARG B 1 141 ? -39.277 -26.430 -32.367 1.00 11.00 121 ARG B CA 1
ATOM 3638 C C . ARG B 1 141 ? -38.381 -25.383 -31.705 1.00 10.39 121 ARG B C 1
ATOM 3639 O O . ARG B 1 141 ? -38.700 -24.892 -30.587 1.00 10.62 121 ARG B O 1
ATOM 3647 N N . VAL B 1 142 ? -37.302 -25.026 -32.381 1.00 9.86 122 VAL B N 1
ATOM 3648 C CA . VAL B 1 142 ? -36.421 -23.939 -31.895 1.00 9.77 122 VAL B CA 1
ATOM 3649 C C . VAL B 1 142 ? -37.040 -22.603 -32.317 1.00 9.22 122 VAL B C 1
ATOM 3650 O O . VAL B 1 142 ? -37.177 -21.714 -31.455 1.00 8.95 122 VAL B O 1
ATOM 3654 N N . VAL B 1 143 ? -37.414 -22.457 -33.583 1.00 8.50 123 VAL B N 1
ATOM 3655 C CA . VAL B 1 143 ? -38.207 -21.290 -34.039 1.00 8.55 123 VAL B CA 1
ATOM 3656 C C . VAL B 1 143 ? -39.682 -21.593 -33.767 1.00 8.37 123 VAL B C 1
ATOM 3657 O O . VAL B 1 143 ? -40.245 -22.480 -34.431 1.00 9.02 123 VAL B O 1
ATOM 3661 N N . THR B 1 144 ? -40.268 -20.918 -32.787 1.00 8.25 124 THR B N 1
ATOM 3662 C CA . THR B 1 144 ? -41.685 -21.116 -32.392 1.00 8.15 124 THR B CA 1
ATOM 3663 C C . THR B 1 144 ? -42.537 -19.952 -32.893 1.00 8.02 124 THR B C 1
ATOM 3664 O O . THR B 1 144 ? -42.002 -19.000 -33.492 1.00 8.12 124 THR B O 1
ATOM 3668 N N . ASP B 1 145 ? -43.843 -20.079 -32.727 1.00 8.23 125 ASP B N 1
ATOM 3669 C CA . ASP B 1 145 ? -44.814 -19.110 -33.268 1.00 8.99 125 ASP B CA 1
ATOM 3670 C C . ASP B 1 145 ? -45.678 -18.585 -32.142 1.00 9.68 125 ASP B C 1
ATOM 3671 O O . ASP B 1 145 ? -46.211 -19.387 -31.363 1.00 10.89 125 ASP B O 1
ATOM 3676 N N . VAL B 1 146 ? -45.809 -17.271 -32.091 1.00 9.38 126 VAL B N 1
ATOM 3677 C CA . VAL B 1 146 ? -46.688 -16.564 -31.130 1.00 10.00 126 VAL B CA 1
ATOM 3678 C C . VAL B 1 146 ? -47.851 -15.974 -31.910 1.00 10.00 126 VAL B C 1
ATOM 3679 O O . VAL B 1 146 ? -47.620 -15.094 -32.747 1.00 10.38 126 VAL B O 1
ATOM 3683 N N . LEU B 1 147 ? -49.043 -16.525 -31.704 1.00 11.13 127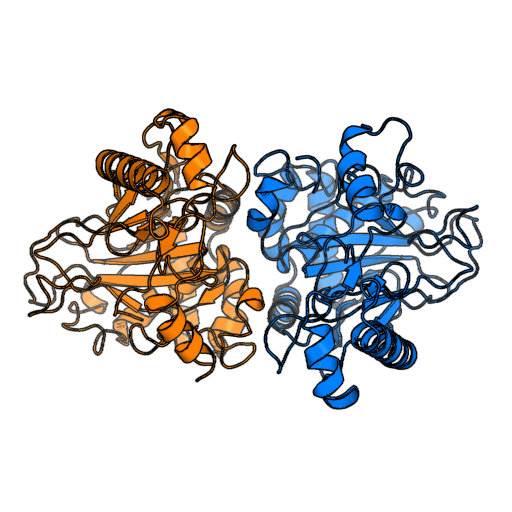 LEU B N 1
ATOM 3684 C CA . LEU B 1 147 ? -50.260 -16.042 -32.387 1.00 12.30 127 LEU B CA 1
ATOM 3685 C C . LEU B 1 147 ? -51.450 -16.440 -31.529 1.00 12.96 127 LEU B C 1
ATOM 3686 O O . LEU B 1 147 ? -51.365 -17.342 -30.704 1.00 13.38 127 LEU B O 1
ATOM 3691 N N . PRO B 1 148 ? -52.571 -15.705 -31.631 1.00 13.26 128 PRO B N 1
ATOM 3692 C CA . PRO B 1 148 ? -53.716 -15.995 -30.787 1.00 14.34 128 PRO B CA 1
ATOM 3693 C C . PRO B 1 148 ? -54.451 -17.224 -31.325 1.00 15.74 128 PRO B C 1
ATOM 3694 O O . PRO B 1 148 ? -54.608 -17.337 -32.533 1.00 17.60 128 PRO B O 1
ATOM 3698 N N . ILE B 1 149 ? -54.869 -18.108 -30.435 1.00 19.17 129 ILE B N 1
ATOM 3699 C CA . ILE B 1 149 ? -55.632 -19.325 -30.830 1.00 21.08 129 ILE B CA 1
ATOM 3700 C C . ILE B 1 149 ? -57.057 -19.202 -30.280 1.00 24.96 129 ILE B C 1
ATOM 3701 O O . ILE B 1 149 ? -57.217 -18.929 -29.057 1.00 23.85 129 ILE B O 1
ATOM 3706 N N . GLU B 1 150 ? -58.032 -19.329 -31.186 1.00 28.59 130 GLU B N 1
ATOM 3707 C CA . GLU B 1 150 ? -59.493 -19.303 -30.898 1.00 32.45 130 GLU B CA 1
ATOM 3708 C C . GLU B 1 150 ? -59.790 -20.422 -29.894 1.00 34.12 130 GLU B C 1
ATOM 3709 O O . GLU B 1 150 ? -59.369 -21.566 -30.145 1.00 33.29 130 GLU B O 1
ATOM 3715 N N . GLY B 1 151 ? -60.432 -20.084 -28.771 1.00 37.03 131 GLY B N 1
ATOM 3716 C CA . GLY B 1 151 ? -60.732 -21.018 -27.670 1.00 39.00 131 GLY B CA 1
ATOM 3717 C C . GLY B 1 151 ? -59.629 -21.069 -26.624 1.00 41.13 131 GLY B C 1
ATOM 3718 O O . GLY B 1 151 ? -59.777 -21.850 -25.667 1.00 42.74 131 GLY B O 1
ATOM 3719 N N . GLN B 1 152 ? -58.556 -20.286 -26.794 1.00 42.22 132 GLN B N 1
ATOM 3720 C CA . GLN B 1 152 ? -57.464 -20.128 -25.795 1.00 45.11 132 GLN B CA 1
ATOM 3721 C C . GLN B 1 152 ? -57.300 -18.642 -25.450 1.00 43.92 132 GLN B C 1
ATOM 3722 O O . GLN B 1 152 ? -56.193 -18.263 -25.036 1.00 44.46 132 GLN B O 1
ATOM 3728 N N . GLU B 1 153 ? -58.366 -17.845 -25.595 1.00 43.60 133 GLU B N 1
ATOM 3729 C CA . GLU B 1 153 ? -58.377 -16.386 -25.289 1.00 44.15 133 GLU B CA 1
ATOM 3730 C C . GLU B 1 153 ? -57.949 -16.170 -23.832 1.00 44.89 133 GLU B C 1
ATOM 3731 O O . GLU B 1 153 ? -57.130 -15.258 -23.581 1.00 41.56 133 GLU B O 1
ATOM 3737 N N . ASP B 1 154 ? -58.476 -16.997 -22.921 1.00 46.95 134 ASP B N 1
ATOM 3738 C CA . ASP B 1 154 ? -58.304 -16.879 -21.448 1.00 49.67 134 ASP B CA 1
ATOM 3739 C C . ASP B 1 154 ? -57.218 -17.848 -20.961 1.00 48.85 134 ASP B C 1
ATOM 3740 O O . ASP B 1 154 ? -57.112 -18.027 -19.732 1.00 50.29 134 ASP B O 1
ATOM 3745 N N . SER B 1 155 ? -56.442 -18.446 -21.873 1.00 49.61 135 SER B N 1
ATOM 3746 C CA . SER B 1 155 ? -55.347 -19.402 -21.550 1.00 50.42 135 SER B CA 1
ATOM 3747 C C . SER B 1 155 ? -54.197 -18.655 -20.860 1.00 49.64 135 SER B C 1
ATOM 3748 O O . SER B 1 155 ? -54.185 -17.403 -20.904 1.00 48.09 135 SER B O 1
ATOM 3751 N N . LEU B 1 156 ? -53.277 -19.400 -20.238 1.00 49.02 136 LEU B N 1
ATOM 3752 C CA . LEU B 1 156 ? -52.120 -18.859 -19.471 1.00 48.10 136 LEU B CA 1
ATOM 3753 C C . LEU B 1 156 ? -50.840 -18.960 -20.315 1.00 45.45 136 LEU B C 1
ATOM 3754 O O . LEU B 1 156 ? -49.746 -18.795 -19.740 1.00 43.70 136 LEU B O 1
ATOM 3759 N N . VAL B 1 157 ? -50.973 -19.209 -21.623 1.00 42.47 137 VAL B N 1
ATOM 3760 C CA . VAL B 1 157 ? -49.832 -19.430 -22.565 1.00 39.60 137 VAL B CA 1
ATOM 3761 C C . VAL B 1 157 ? -49.815 -18.287 -23.589 1.00 35.22 137 VAL B C 1
ATOM 3762 O O . VAL B 1 157 ? -50.774 -17.491 -23.607 1.00 32.59 137 VAL B O 1
ATOM 3766 N N . SER B 1 158 ? -48.765 -18.216 -24.415 1.00 32.05 138 SER B N 1
ATOM 3767 C CA . SER B 1 158 ? -48.515 -17.121 -25.392 1.00 30.68 138 SER B CA 1
ATOM 3768 C C . SER B 1 158 ? -49.589 -17.085 -26.492 1.00 29.54 138 SER B C 1
ATOM 3769 O O . SER B 1 158 ? -49.576 -16.125 -27.290 1.00 29.87 138 SER B O 1
ATOM 3772 N N . SER B 1 159 ? -50.496 -18.070 -26.537 1.00 27.81 139 SER B N 1
ATOM 3773 C CA . SER B 1 159 ? -51.608 -18.141 -27.522 1.00 27.27 139 SER B CA 1
ATOM 3774 C C . SER B 1 159 ? -52.850 -17.420 -26.980 1.00 25.59 139 SER B C 1
ATOM 3775 O O . SER B 1 159 ? -53.873 -17.401 -27.702 1.00 23.86 139 SER B O 1
ATOM 3778 N N . SER B 1 160 ? -52.763 -16.854 -25.766 1.00 25.20 140 SER B N 1
ATOM 3779 C CA . SER B 1 160 ? -53.838 -16.054 -25.119 1.00 26.09 140 SER B CA 1
ATOM 3780 C C . SER B 1 160 ? -54.013 -14.727 -25.863 1.00 26.10 140 SER B C 1
ATOM 3781 O O . SER B 1 160 ? -53.170 -14.414 -26.737 1.00 25.59 140 SER B O 1
ATOM 3784 N N . SER B 1 161 ? -55.086 -13.997 -25.542 1.00 26.30 141 SER B N 1
ATOM 3785 C CA . SER B 1 161 ? -55.398 -12.648 -26.080 1.00 26.48 141 SER B CA 1
ATOM 3786 C C . SER B 1 161 ? -56.144 -11.815 -25.030 1.00 27.08 141 SER B C 1
ATOM 3787 O O . SER B 1 161 ? -55.555 -10.844 -24.553 1.00 25.43 141 SER B O 1
ATOM 3790 N N . SER B 1 162 ? -57.380 -12.208 -24.695 1.00 28.74 142 SER B N 1
ATOM 3791 C CA . SER B 1 162 ? -58.343 -11.454 -23.840 1.00 31.64 142 SER B CA 1
ATOM 3792 C C . SER B 1 162 ? -57.814 -11.270 -22.411 1.00 32.20 142 SER B C 1
ATOM 3793 O O . SER B 1 162 ? -58.311 -10.358 -21.716 1.00 34.54 142 SER B O 1
ATOM 3796 N N . VAL B 1 163 ? -56.885 -12.123 -21.972 1.00 32.09 143 VAL B N 1
ATOM 3797 C CA . VAL B 1 163 ? -56.336 -12.125 -20.583 1.00 32.54 143 VAL B CA 1
ATOM 3798 C C . VAL B 1 163 ? -54.831 -11.842 -20.647 1.00 31.86 143 VAL B C 1
ATOM 3799 O O . VAL B 1 163 ? -54.173 -12.320 -21.594 1.00 31.00 143 VAL B O 1
ATOM 3803 N N . GLU B 1 164 ? -54.331 -11.083 -19.668 1.00 31.84 144 GLU B N 1
ATOM 3804 C CA . GLU B 1 164 ? -52.899 -10.721 -19.502 1.00 33.34 144 GLU B CA 1
ATOM 3805 C C . GLU B 1 164 ? -52.073 -12.009 -19.425 1.00 31.43 144 GLU B C 1
ATOM 3806 O O . GLU B 1 164 ? -52.398 -12.862 -18.579 1.00 33.47 144 GLU B O 1
ATOM 3812 N N . LEU B 1 165 ? -51.049 -12.146 -20.270 1.00 29.58 145 LEU B N 1
ATOM 3813 C CA . LEU B 1 165 ? -49.974 -13.149 -20.051 1.00 27.69 145 LEU B CA 1
ATOM 3814 C C . LEU B 1 165 ? -49.127 -12.643 -18.878 1.00 25.16 145 LEU B C 1
ATOM 3815 O O . LEU B 1 165 ? -48.385 -11.647 -19.062 1.00 23.57 145 LEU B O 1
ATOM 3820 N N . GLY B 1 166 ? -49.308 -13.257 -17.702 1.00 25.06 146 GLY B N 1
ATOM 3821 C CA . GLY B 1 166 ? -48.612 -12.894 -16.456 1.00 24.21 146 GLY B CA 1
ATOM 3822 C C . GLY B 1 166 ? -47.116 -12.871 -16.682 1.00 24.09 146 GLY B C 1
ATOM 3823 O O . GLY B 1 166 ? -46.629 -13.681 -17.508 1.00 24.47 146 GLY B O 1
ATOM 3824 N N . TRP B 1 167 ? -46.410 -11.957 -16.024 1.00 21.67 147 TRP B N 1
ATOM 3825 C CA . TRP B 1 167 ? -44.955 -11.766 -16.261 1.00 19.21 147 TRP B CA 1
ATOM 3826 C C . TRP B 1 167 ? -44.147 -12.838 -15.517 1.00 16.81 147 TRP B C 1
ATOM 3827 O O . TRP B 1 167 ? -44.544 -13.328 -14.450 1.00 15.78 147 TRP B O 1
ATOM 3838 N N . HIS B 1 168 ? -43.025 -13.229 -16.112 1.00 14.02 148 HIS B N 1
ATOM 3839 C CA . HIS B 1 168 ? -42.105 -14.245 -15.551 1.00 13.42 148 HIS B CA 1
ATOM 3840 C C . HIS B 1 168 ? -40.781 -14.177 -16.300 1.00 11.03 148 HIS B C 1
ATOM 3841 O O . HIS B 1 168 ? -40.737 -13.721 -17.463 1.00 9.72 148 HIS B O 1
ATOM 3848 N N . THR B 1 169 ? -39.745 -14.634 -15.627 1.00 9.62 149 THR B N 1
ATOM 3849 C CA . THR B 1 169 ? -38.501 -15.107 -16.267 1.00 9.35 149 THR B CA 1
ATOM 3850 C C . THR B 1 169 ? -38.894 -16.310 -17.121 1.00 9.61 149 THR B C 1
ATOM 3851 O O . THR B 1 169 ? -39.625 -17.158 -16.603 1.00 10.12 149 THR B O 1
ATOM 3855 N N . GLU B 1 170 ? -38.426 -16.396 -18.367 1.00 9.70 150 GLU B N 1
ATOM 3856 C CA . GLU B 1 170 ? -38.696 -17.560 -19.252 1.00 9.88 150 GLU B CA 1
ATOM 3857 C C . GLU B 1 170 ? -38.088 -18.809 -18.608 1.00 9.65 150 GLU B C 1
ATOM 3858 O O . GLU B 1 170 ? -36.899 -18.775 -18.270 1.00 9.03 150 GLU B O 1
ATOM 3864 N N . ASP B 1 171 ? -38.900 -19.863 -18.438 1.00 9.99 151 ASP B N 1
ATOM 3865 C CA . ASP B 1 171 ? -38.483 -21.177 -17.884 1.00 10.88 151 ASP B CA 1
ATOM 3866 C C . ASP B 1 171 ? -37.758 -20.986 -16.550 1.00 10.67 151 ASP B C 1
ATOM 3867 O O . ASP B 1 171 ? -36.702 -21.603 -16.325 1.00 10.43 151 ASP B O 1
ATOM 3872 N N . ALA B 1 172 ? -38.343 -20.189 -15.657 1.00 11.07 152 ALA B N 1
ATOM 3873 C CA . ALA B 1 172 ? -37.698 -19.717 -14.419 1.00 11.85 152 ALA B CA 1
ATOM 3874 C C . ALA B 1 172 ? -37.207 -20.889 -13.563 1.00 13.13 152 ALA B C 1
ATOM 3875 O O . ALA B 1 172 ? -36.188 -20.722 -12.896 1.00 14.15 152 ALA B O 1
ATOM 3877 N N . PHE B 1 173 ? -37.909 -22.024 -13.588 1.00 15.11 153 PHE B N 1
ATOM 3878 C CA . PHE B 1 173 ? -37.617 -23.201 -12.722 1.00 16.46 153 PHE B CA 1
ATOM 3879 C C . PHE B 1 173 ? -36.287 -23.851 -13.112 1.00 16.13 153 PHE B C 1
ATOM 3880 O O . PHE B 1 173 ? -35.701 -24.542 -12.254 1.00 17.94 153 PHE B O 1
ATOM 3888 N N . SER B 1 174 ? -35.843 -23.669 -14.362 1.00 14.68 154 SER B N 1
ATOM 3889 C CA . SER B 1 174 ? -34.833 -24.539 -15.020 1.00 13.42 154 SER B CA 1
ATOM 3890 C C . SER B 1 174 ? -33.439 -23.937 -14.921 1.00 13.96 154 SER B C 1
ATOM 3891 O O . SER B 1 174 ? -33.247 -22.756 -15.209 1.00 13.74 154 SER B O 1
ATOM 3894 N N . PRO B 1 175 ? -32.408 -24.734 -14.561 1.00 14.31 155 PRO B N 1
ATOM 3895 C CA . PRO B 1 175 ? -31.024 -24.281 -14.635 1.00 14.48 155 PRO B CA 1
ATOM 3896 C C . PRO B 1 175 ? -30.565 -24.022 -16.077 1.00 13.56 155 PRO B C 1
ATOM 3897 O O . PRO B 1 175 ? -29.534 -23.414 -16.250 1.00 14.87 155 PRO B O 1
ATOM 3901 N N . TYR B 1 176 ? -31.330 -24.496 -17.063 1.00 12.07 156 TYR B N 1
ATOM 3902 C CA . TYR B 1 176 ? -31.015 -24.371 -18.509 1.00 12.22 156 TYR B CA 1
ATOM 3903 C C . TYR B 1 176 ? -31.845 -23.262 -19.147 1.00 10.57 156 TYR B C 1
ATOM 3904 O O . TYR B 1 176 ? -31.849 -23.164 -20.369 1.00 9.89 156 TYR B O 1
ATOM 3913 N N . ARG B 1 177 ? -32.529 -22.450 -18.336 1.00 9.89 157 ARG B N 1
ATOM 3914 C CA . ARG B 1 177 ? -33.311 -21.319 -18.878 1.00 9.33 157 ARG B CA 1
ATOM 3915 C C . ARG B 1 177 ? -32.433 -20.466 -19.793 1.00 8.98 157 ARG B C 1
ATOM 3916 O O . ARG B 1 177 ? -31.213 -20.332 -19.549 1.00 9.00 157 ARG B O 1
ATOM 3924 N N . ALA B 1 178 ? -33.061 -19.888 -20.810 1.00 8.72 158 ALA B N 1
ATOM 3925 C CA . ALA B 1 178 ? -32.390 -19.063 -21.840 1.00 8.52 158 ALA B CA 1
ATOM 3926 C C . ALA B 1 178 ? -31.731 -17.832 -21.228 1.00 8.02 158 ALA B C 1
ATOM 3927 O O . ALA B 1 178 ? -32.216 -17.302 -20.199 1.00 7.96 158 ALA B O 1
ATOM 3929 N N . ASP B 1 179 ? -30.686 -17.358 -21.895 1.00 7.52 159 ASP B N 1
ATOM 3930 C CA . ASP B 1 179 ? -30.094 -16.021 -21.644 1.00 7.38 159 ASP B CA 1
ATOM 3931 C C . ASP B 1 179 ? -30.896 -14.952 -22.389 1.00 6.97 159 ASP B C 1
ATOM 3932 O O . ASP B 1 179 ? -31.022 -13.847 -21.849 1.00 6.57 159 ASP B O 1
ATOM 3937 N N . TYR B 1 180 ? -31.367 -15.223 -23.604 1.00 6.66 160 TYR B N 1
ATOM 3938 C CA . TYR B 1 180 ? -32.216 -14.274 -24.359 1.00 6.47 160 TYR B CA 1
ATOM 3939 C C . TYR B 1 180 ? -33.474 -14.965 -24.855 1.00 6.36 160 TYR B C 1
ATOM 3940 O O . TYR B 1 180 ? -33.437 -16.152 -25.202 1.00 6.64 160 TYR B O 1
ATOM 3949 N N . VAL B 1 181 ? -34.559 -14.205 -24.886 1.00 6.26 161 VAL B N 1
ATOM 3950 C CA . VAL B 1 181 ? -35.777 -14.571 -25.642 1.00 6.53 161 VAL B CA 1
ATOM 3951 C C . VAL B 1 181 ? -35.847 -13.617 -26.827 1.00 6.58 161 VAL B C 1
ATOM 3952 O O . VAL B 1 181 ? -35.838 -12.407 -26.609 1.00 6.53 161 VAL B O 1
ATOM 3956 N N . GLY B 1 182 ? -35.894 -14.169 -28.030 1.00 6.87 162 GLY B N 1
ATOM 3957 C CA . GLY B 1 182 ? -35.961 -13.400 -29.282 1.00 6.89 162 GLY B CA 1
ATOM 3958 C C . GLY B 1 182 ? -37.363 -13.415 -29.854 1.00 7.39 162 GLY B C 1
ATOM 3959 O O . GLY B 1 182 ? -38.021 -14.473 -29.813 1.00 6.94 162 GLY B O 1
ATOM 3960 N N . LEU B 1 183 ? -37.805 -12.278 -30.378 1.00 7.89 163 LEU B N 1
ATOM 3961 C CA . LEU B 1 183 ? -39.140 -12.097 -30.969 1.00 8.70 163 LEU B CA 1
ATOM 3962 C C . LEU B 1 183 ? -38.984 -11.352 -32.279 1.00 9.33 163 LEU B C 1
ATOM 3963 O O . LEU B 1 183 ? -38.389 -10.263 -32.253 1.00 11.08 163 LEU B O 1
ATOM 3968 N N . PHE B 1 184 ? -39.445 -11.931 -33.375 1.00 8.74 164 PHE B N 1
ATOM 3969 C CA . PHE B 1 184 ? -39.449 -11.301 -34.717 1.00 8.71 164 PHE B CA 1
ATOM 3970 C C . PHE B 1 184 ? -40.906 -11.063 -35.093 1.00 8.56 164 PHE B C 1
ATOM 3971 O O . PHE B 1 184 ? -41.661 -12.021 -35.315 1.00 8.07 164 PHE B O 1
ATOM 3979 N N . SER B 1 185 ? -41.322 -9.808 -35.097 1.00 8.34 165 SER B N 1
ATOM 3980 C CA . SER B 1 185 ? -42.717 -9.443 -35.418 1.00 8.97 165 SER B CA 1
ATOM 3981 C C . SER B 1 185 ? -42.958 -9.531 -36.928 1.00 9.67 165 SER B C 1
ATOM 3982 O O . SER B 1 185 ? -42.260 -8.856 -37.685 1.00 10.30 165 SER B O 1
ATOM 3985 N N . LEU B 1 186 ? -43.930 -10.343 -37.348 1.00 10.59 166 LEU B N 1
ATOM 3986 C CA . LEU B 1 186 ? -44.340 -10.447 -38.772 1.00 12.22 166 LEU B CA 1
ATOM 3987 C C . LEU B 1 186 ? -45.506 -9.509 -39.049 1.00 13.68 166 LEU B C 1
ATOM 3988 O O . LEU B 1 186 ? -45.592 -8.971 -40.174 1.00 15.07 166 LEU B O 1
ATOM 3993 N N . ARG B 1 187 ? -46.419 -9.389 -38.100 1.00 14.29 167 ARG B N 1
ATOM 3994 C CA . ARG B 1 187 ? -47.479 -8.361 -38.186 1.00 15.15 167 ARG B CA 1
AT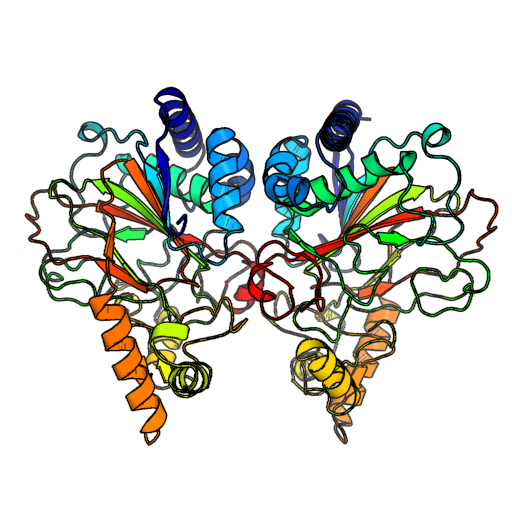OM 3995 C C . ARG B 1 187 ? -48.039 -8.115 -36.791 1.00 13.33 167 ARG B C 1
ATOM 3996 O O . ARG B 1 187 ? -47.998 -9.002 -35.913 1.00 11.47 167 ARG B O 1
ATOM 4004 N N . ASN B 1 188 ? -48.511 -6.897 -36.598 1.00 11.52 168 ASN B N 1
ATOM 4005 C CA . ASN B 1 188 ? -48.978 -6.424 -35.284 1.00 11.10 168 ASN B CA 1
ATOM 4006 C C . ASN B 1 188 ? -49.856 -5.213 -35.538 1.00 11.36 168 ASN B C 1
ATOM 4007 O O . ASN B 1 188 ? -49.499 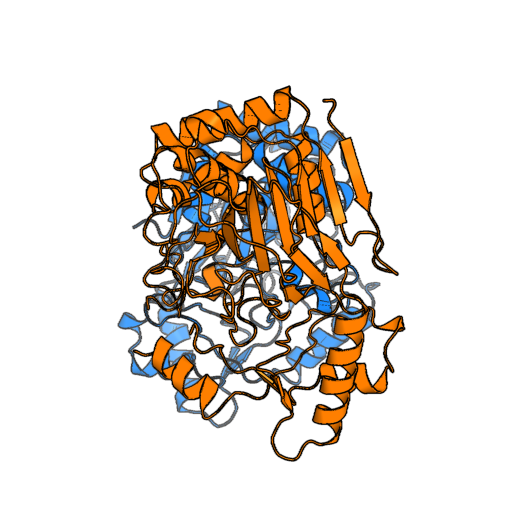-4.094 -35.184 1.00 11.02 168 ASN B O 1
ATOM 4012 N N . PRO B 1 189 ? -51.009 -5.389 -36.219 1.00 11.55 169 PRO B N 1
ATOM 4013 C CA . PRO B 1 189 ? -51.765 -4.234 -36.706 1.00 11.80 169 PRO B CA 1
ATOM 4014 C C . PRO B 1 189 ? -52.217 -3.322 -35.563 1.00 11.30 169 PRO B C 1
ATOM 4015 O O . PRO B 1 189 ? -52.358 -2.143 -35.801 1.00 12.57 169 PRO B O 1
ATOM 4019 N N . ASP B 1 190 ? -52.499 -3.883 -34.387 1.00 10.35 170 ASP B N 1
ATOM 4020 C CA . ASP B 1 190 ? -53.050 -3.127 -33.234 1.00 10.68 170 ASP B CA 1
ATOM 4021 C C . ASP B 1 190 ? -51.949 -2.790 -32.228 1.00 9.74 170 ASP B C 1
ATOM 4022 O O . ASP B 1 190 ? -52.286 -2.401 -31.097 1.00 9.73 170 ASP B O 1
ATOM 4027 N N . SER B 1 191 ? -50.674 -2.919 -32.610 1.00 8.94 171 SER B N 1
ATOM 4028 C CA . SER B 1 191 ? -49.542 -2.437 -31.780 1.00 9.16 171 SER B CA 1
ATOM 4029 C C . SER B 1 191 ? -49.632 -3.022 -30.368 1.00 9.29 171 SER B C 1
ATOM 4030 O O . SER B 1 191 ? -49.548 -2.268 -29.376 1.00 10.37 171 SER B O 1
ATOM 4033 N N . VAL B 1 192 ? -49.773 -4.343 -30.279 1.00 9.85 172 VAL B N 1
ATOM 4034 C CA . VAL B 1 192 ? -49.828 -5.088 -28.996 1.00 10.76 172 VAL B CA 1
ATOM 4035 C C . VAL B 1 192 ? -48.404 -5.236 -28.465 1.00 11.24 172 VAL B C 1
ATOM 4036 O O . VAL B 1 192 ? -47.483 -5.521 -29.259 1.00 12.30 172 VAL B O 1
ATOM 4040 N N . ALA B 1 193 ? -48.252 -5.025 -27.163 1.00 11.97 173 ALA B N 1
ATOM 4041 C CA . ALA B 1 193 ? -46.943 -4.944 -26.485 1.00 12.22 173 ALA B CA 1
ATOM 4042 C C . ALA B 1 193 ? -46.593 -6.257 -25.792 1.00 12.83 173 ALA B C 1
ATOM 4043 O O . ALA B 1 193 ? -47.492 -6.935 -25.303 1.00 14.55 173 ALA B O 1
ATOM 4045 N N . THR B 1 194 ? -45.300 -6.552 -25.724 1.00 11.58 174 THR B N 1
ATOM 4046 C CA . THR B 1 194 ? -44.674 -7.405 -24.691 1.00 11.49 174 THR B CA 1
ATOM 4047 C C . THR B 1 194 ? -44.450 -6.525 -23.460 1.00 10.70 174 THR B C 1
ATOM 4048 O O . THR B 1 194 ? -43.959 -5.404 -23.625 1.00 11.12 174 THR B O 1
ATOM 4052 N N . THR B 1 195 ? -44.802 -7.003 -22.273 1.00 9.89 175 THR B N 1
ATOM 4053 C CA . THR B 1 195 ? -44.486 -6.292 -21.022 1.00 9.52 175 THR B CA 1
ATOM 4054 C C . THR B 1 195 ? -43.118 -6.757 -20.518 1.00 9.20 175 THR B C 1
ATOM 4055 O O . THR B 1 195 ? -42.772 -7.919 -20.716 1.00 9.22 175 THR B O 1
ATOM 4059 N N . VAL B 1 196 ? -42.391 -5.858 -19.873 1.00 8.73 176 VAL B N 1
ATOM 4060 C CA . VAL B 1 196 ? -40.978 -6.054 -19.452 1.00 8.63 176 VAL B CA 1
ATOM 4061 C C . VAL B 1 196 ? -40.786 -5.371 -18.101 1.00 8.66 176 VAL B C 1
ATOM 4062 O O . VAL B 1 196 ? -41.245 -4.232 -17.949 1.00 8.50 176 VAL B O 1
ATOM 4066 N N . ALA B 1 197 ? -40.102 -6.019 -17.163 1.00 8.00 177 ALA B N 1
ATOM 4067 C CA . ALA B 1 197 ? -39.622 -5.342 -15.941 1.00 8.13 177 ALA B CA 1
ATOM 4068 C C . ALA B 1 197 ? -38.293 -5.935 -15.493 1.00 8.49 177 ALA B C 1
ATOM 4069 O O . ALA B 1 197 ? -38.101 -7.161 -15.556 1.00 9.08 177 ALA B O 1
ATOM 4071 N N . GLY B 1 198 ? -37.466 -5.056 -14.954 1.00 9.26 178 GLY B N 1
ATOM 4072 C CA . GLY B 1 198 ? -36.253 -5.439 -14.229 1.00 10.30 178 GLY B CA 1
ATOM 4073 C C . GLY B 1 198 ? -36.315 -4.936 -12.804 1.00 10.85 178 GLY B C 1
ATOM 4074 O O . GLY B 1 198 ? -37.190 -4.109 -12.477 1.00 10.45 178 GLY B O 1
ATOM 4075 N N . LEU B 1 199 ? -35.381 -5.390 -11.981 1.00 12.08 179 LEU B N 1
ATOM 4076 C CA . LEU B 1 199 ? -35.230 -4.904 -10.592 1.00 13.63 179 LEU B CA 1
ATOM 4077 C C . LEU B 1 199 ? -34.308 -3.684 -10.596 1.00 15.30 179 LEU B C 1
ATOM 4078 O O . LEU B 1 199 ? -33.223 -3.766 -11.178 1.00 17.43 179 LEU B O 1
ATOM 4083 N N . ASP B 1 200 ? -34.782 -2.571 -10.035 1.00 16.39 180 ASP B N 1
ATOM 4084 C CA . ASP B 1 200 ? -33.944 -1.428 -9.606 1.00 19.10 180 ASP B CA 1
ATOM 4085 C C . ASP B 1 200 ? -33.686 -1.613 -8.113 1.00 20.93 180 ASP B C 1
ATOM 4086 O O . ASP B 1 200 ? -34.574 -1.330 -7.312 1.00 19.36 180 ASP B O 1
ATOM 4091 N N . PRO B 1 201 ? -32.504 -2.134 -7.704 1.00 24.90 181 PRO B N 1
ATOM 4092 C CA . PRO B 1 201 ? -32.228 -2.409 -6.290 1.00 26.57 181 PRO B CA 1
ATOM 4093 C C . PRO B 1 201 ? -32.289 -1.162 -5.395 1.00 29.36 181 PRO B C 1
ATOM 4094 O O . PRO B 1 201 ? -32.437 -1.328 -4.194 1.00 32.38 181 PRO B O 1
ATOM 4098 N N . ASP B 1 202 ? -32.205 0.036 -5.988 1.00 31.69 182 ASP B N 1
ATOM 4099 C CA . ASP B 1 202 ? -32.276 1.338 -5.271 1.00 33.31 182 ASP B CA 1
ATOM 4100 C C . ASP B 1 202 ? -33.737 1.740 -5.002 1.00 32.48 182 ASP B C 1
ATOM 4101 O O . ASP B 1 202 ? -33.938 2.788 -4.347 1.00 33.55 182 ASP B O 1
ATOM 4106 N N . LEU B 1 203 ? -34.727 0.963 -5.462 1.00 28.15 183 LEU B N 1
ATOM 4107 C CA . LEU B 1 203 ? -36.160 1.186 -5.124 1.00 27.05 183 LEU B CA 1
ATOM 4108 C C . LEU B 1 203 ? -36.617 0.176 -4.061 1.00 24.93 183 LEU B C 1
ATOM 4109 O O . LEU B 1 203 ? -37.787 0.244 -3.675 1.00 25.12 183 LEU B O 1
ATOM 4114 N N . VAL B 1 204 ? -35.748 -0.743 -3.629 1.00 23.63 184 VAL B N 1
ATOM 4115 C CA . VAL B 1 204 ? -36.134 -1.882 -2.741 1.00 23.55 184 VAL B CA 1
ATOM 4116 C C . VAL B 1 204 ? -35.272 -1.842 -1.478 1.00 23.72 184 VAL B C 1
ATOM 4117 O O . VAL B 1 204 ? -34.074 -1.543 -1.582 1.00 24.31 184 VAL B O 1
ATOM 4121 N N . GLY B 1 205 ? -35.880 -2.133 -0.325 1.00 24.92 185 GLY B N 1
ATOM 4122 C CA . GLY B 1 205 ? -35.170 -2.230 0.964 1.00 25.73 185 GLY B CA 1
ATOM 4123 C C . GLY B 1 205 ? -33.994 -3.198 0.858 1.00 26.24 185 GLY B C 1
ATOM 4124 O O . GLY B 1 205 ? -34.181 -4.343 0.447 1.00 25.31 185 GLY B O 1
ATOM 4125 N N . PRO B 1 206 ? -32.752 -2.762 1.177 1.00 27.93 186 PRO B N 1
ATOM 4126 C CA . PRO B 1 206 ? -31.590 -3.656 1.179 1.00 28.18 186 PRO B CA 1
ATOM 4127 C C . PRO B 1 206 ? -31.810 -4.994 1.905 1.00 28.13 186 PRO B C 1
ATOM 4128 O O . PRO B 1 206 ? -31.255 -5.983 1.457 1.00 26.43 186 PRO B O 1
ATOM 4132 N N . ALA B 1 207 ? -32.618 -5.009 2.975 1.00 27.61 187 ALA B N 1
ATOM 4133 C CA . ALA B 1 207 ? -32.968 -6.230 3.742 1.00 26.59 187 ALA B CA 1
ATOM 4134 C C . ALA B 1 207 ? -33.701 -7.227 2.840 1.00 24.90 187 ALA B C 1
ATOM 4135 O O . ALA B 1 207 ? -33.388 -8.424 2.910 1.00 24.58 187 ALA B O 1
ATOM 4137 N N . VAL B 1 208 ? -34.672 -6.755 2.053 1.00 22.19 188 VAL B N 1
ATOM 4138 C CA . VAL B 1 208 ? -35.451 -7.608 1.112 1.00 21.45 188 VAL B CA 1
ATOM 4139 C C . VAL B 1 208 ? -34.475 -8.121 0.047 1.00 19.69 188 VAL B C 1
ATOM 4140 O O . VAL B 1 208 ? -34.554 -9.312 -0.273 1.00 19.17 188 VAL B O 1
ATOM 4144 N N . VAL B 1 209 ? -33.588 -7.261 -0.460 1.00 19.67 189 VAL B N 1
ATOM 4145 C CA . VAL B 1 209 ? -32.608 -7.677 -1.510 1.00 19.67 189 VAL B CA 1
ATOM 4146 C C . VAL B 1 209 ? -31.747 -8.806 -0.929 1.00 19.81 189 VAL B C 1
ATOM 4147 O O . VAL B 1 209 ? -31.571 -9.829 -1.618 1.00 18.18 189 VAL B O 1
ATOM 4151 N N . ASP B 1 210 ? -31.275 -8.657 0.312 1.00 20.56 190 ASP B N 1
ATOM 4152 C CA . ASP B 1 210 ? -30.458 -9.698 0.994 1.00 21.17 190 ASP B CA 1
ATOM 4153 C C . ASP B 1 210 ? -31.225 -11.022 1.029 1.00 19.76 190 ASP B C 1
ATOM 4154 O O . ASP B 1 210 ? -30.616 -12.071 0.748 1.00 19.98 190 ASP B O 1
ATOM 4159 N N . VAL B 1 211 ? -32.515 -10.993 1.372 1.00 17.82 191 VAL B N 1
ATOM 4160 C CA . VAL B 1 211 ? -33.363 -12.215 1.459 1.00 17.25 191 VAL B CA 1
ATOM 4161 C C . VAL B 1 211 ? -33.462 -12.842 0.065 1.00 16.11 191 VAL B C 1
ATOM 4162 O O . VAL B 1 211 ? -33.389 -14.071 -0.047 1.00 15.97 191 VAL B O 1
ATOM 4166 N N . LEU B 1 212 ? -33.653 -12.019 -0.970 1.00 15.82 192 LEU B N 1
ATOM 4167 C CA . LEU B 1 212 ? -33.861 -12.524 -2.354 1.00 14.95 192 LEU B CA 1
ATOM 4168 C C . LEU B 1 212 ? -32.599 -13.223 -2.896 1.00 14.36 192 LEU B C 1
ATOM 4169 O O . LEU B 1 212 ? -32.753 -14.051 -3.817 1.00 15.01 192 LEU B O 1
ATOM 4174 N N . PHE B 1 213 ? -31.419 -12.915 -2.355 1.00 15.02 193 PHE B N 1
ATOM 4175 C CA . PHE B 1 213 ? -30.135 -13.586 -2.715 1.00 16.54 193 PHE B CA 1
ATOM 4176 C C . PHE B 1 213 ? -30.004 -14.929 -1.985 1.00 18.25 193 PHE B C 1
ATOM 4177 O O . PHE B 1 213 ? -29.167 -15.751 -2.402 1.00 18.74 193 PHE B O 1
ATOM 4185 N N . GLY B 1 214 ? -30.769 -15.147 -0.912 1.00 19.59 194 GLY B N 1
ATOM 4186 C CA . GLY B 1 214 ? -30.790 -16.432 -0.182 1.00 19.82 194 GLY B CA 1
ATOM 4187 C C . GLY B 1 214 ? -31.486 -17.537 -0.957 1.00 20.63 194 GLY B C 1
ATOM 4188 O O . GLY B 1 214 ? -32.429 -17.246 -1.719 1.00 19.78 194 GLY B O 1
ATOM 4189 N N . GLU B 1 215 ? -31.065 -18.794 -0.771 1.00 21.21 195 GLU B N 1
ATOM 4190 C CA . GLU B 1 215 ? -31.724 -19.962 -1.411 1.00 22.99 195 GLU B CA 1
ATOM 4191 C C . GLU B 1 215 ? -32.936 -20.335 -0.551 1.00 23.97 195 GLU B C 1
ATOM 4192 O O . GLU B 1 215 ? -32.868 -21.336 0.205 1.00 23.65 195 GLU B O 1
ATOM 4198 N N . ARG B 1 216 ? -33.996 -19.525 -0.641 1.00 22.77 196 ARG B N 1
ATOM 4199 C CA . ARG B 1 216 ? -35.148 -19.547 0.302 1.00 22.07 196 ARG B CA 1
ATOM 4200 C C . ARG B 1 216 ? -36.472 -19.645 -0.460 1.00 21.33 196 ARG B C 1
ATOM 4201 O O . ARG B 1 216 ? -37.528 -19.428 0.166 1.00 20.83 196 ARG B O 1
ATOM 4209 N N . PHE B 1 217 ? -36.436 -20.007 -1.746 1.00 19.56 197 PHE B N 1
ATOM 4210 C CA . PHE B 1 217 ? -37.611 -19.983 -2.650 1.00 19.31 197 PHE B CA 1
ATOM 4211 C C . PHE B 1 217 ? -37.722 -21.304 -3.405 1.00 20.09 197 PHE B C 1
ATOM 4212 O O . PHE B 1 217 ? -36.707 -21.988 -3.607 1.00 20.23 197 PHE B O 1
ATOM 4220 N N . HIS B 1 218 ? -38.947 -21.633 -3.803 1.00 21.55 198 HIS B N 1
ATOM 4221 C CA . HIS B 1 218 ? -39.281 -22.725 -4.745 1.00 22.98 198 HIS B CA 1
ATOM 4222 C C . HIS B 1 218 ? -39.807 -22.068 -6.016 1.00 22.62 198 HIS B C 1
ATOM 4223 O O . HIS B 1 218 ? -40.770 -21.294 -5.921 1.00 21.94 198 HIS B O 1
ATOM 4230 N N . ILE B 1 219 ? -39.150 -22.311 -7.148 1.00 22.63 199 ILE B N 1
ATOM 4231 C CA . ILE B 1 219 ? -39.697 -21.946 -8.480 1.00 22.27 199 ILE B CA 1
ATOM 4232 C C . ILE B 1 219 ? -40.080 -23.257 -9.160 1.00 23.72 199 ILE B C 1
ATOM 4233 O O . ILE B 1 219 ? -39.175 -24.038 -9.490 1.00 23.34 199 ILE B O 1
ATOM 4238 N N . ARG B 1 220 ? -41.382 -23.498 -9.292 1.00 25.90 200 ARG B N 1
ATOM 4239 C CA . ARG B 1 220 ? -41.935 -24.734 -9.894 1.00 28.49 200 ARG B CA 1
ATOM 4240 C C . ARG B 1 220 ? -42.119 -24.494 -11.386 1.00 29.36 200 ARG B C 1
ATOM 4241 O O . ARG B 1 220 ? -42.319 -23.360 -11.820 1.00 27.72 200 ARG B O 1
ATOM 4249 N N . PRO B 1 221 ? -42.036 -25.551 -12.218 1.00 31.77 201 PRO B N 1
ATOM 4250 C CA . PRO B 1 221 ? -42.354 -25.429 -13.636 1.00 33.93 201 PRO B CA 1
ATOM 4251 C C . PRO B 1 221 ? -43.821 -25.029 -13.833 1.00 38.63 201 PRO B C 1
ATOM 4252 O O . PRO B 1 221 ? -44.631 -25.430 -13.019 1.00 40.54 201 PRO B O 1
ATOM 4256 N N . ASP B 1 222 ? -44.134 -24.281 -14.893 1.00 42.88 202 ASP B N 1
ATOM 4257 C CA . ASP B 1 222 ? -45.518 -24.219 -15.432 1.00 49.27 202 ASP B CA 1
ATOM 4258 C C . ASP B 1 222 ? -45.880 -25.625 -15.925 1.00 53.06 202 ASP B C 1
ATOM 4259 O O . ASP B 1 222 ? -44.949 -26.391 -16.253 1.00 54.09 202 ASP B O 1
ATOM 4264 N N . ASN B 1 223 ? -47.176 -25.951 -15.973 1.00 55.77 203 ASN B N 1
ATOM 4265 C CA . ASN B 1 223 ? -47.702 -27.243 -16.496 1.00 56.84 203 ASN B CA 1
ATOM 4266 C C . ASN B 1 223 ? -47.360 -27.360 -17.991 1.00 57.38 203 ASN B C 1
ATOM 4267 O O . ASN B 1 223 ? -47.516 -28.468 -18.544 1.00 57.18 203 ASN B O 1
ATOM 4272 N N . SER B 1 224 ? -46.936 -26.249 -18.610 1.00 57.09 204 SER B N 1
ATOM 4273 C CA . SER B 1 224 ? -46.261 -26.171 -19.935 1.00 55.98 204 SER B CA 1
ATOM 4274 C C . SER B 1 224 ? -45.070 -27.138 -20.007 1.00 53.69 204 SER B C 1
ATOM 4275 O O . SER B 1 224 ? -44.690 -27.495 -21.138 1.00 54.43 204 SER B O 1
ATOM 4278 N N . HIS B 1 225 ? -44.483 -27.501 -18.857 1.00 49.62 205 HIS B N 1
ATOM 4279 C CA . HIS B 1 225 ? -43.385 -28.498 -18.709 1.00 47.30 205 HIS B CA 1
ATOM 4280 C C . HIS B 1 225 ? -43.909 -29.790 -18.065 1.00 46.87 205 HIS B C 1
ATOM 4281 O O . HIS B 1 225 ? -45.110 -30.075 -18.234 1.00 50.26 205 HIS B O 1
ATOM 4288 N N . SER B 1 236 ? -37.668 -41.584 -17.925 1.00 67.38 216 SER B N 1
ATOM 4289 C CA . SER B 1 236 ? -36.792 -40.493 -18.432 1.00 68.66 216 SER B CA 1
ATOM 4290 C C . SER B 1 236 ? -36.039 -39.842 -17.262 1.00 67.88 216 SER B C 1
ATOM 4291 O O . SER B 1 236 ? -36.692 -39.525 -16.251 1.00 68.22 216 SER B O 1
ATOM 4294 N N . ASP B 1 237 ? -34.718 -39.658 -17.398 1.00 65.96 217 ASP B N 1
ATOM 4295 C CA . ASP B 1 237 ? -33.842 -39.018 -16.376 1.00 64.49 217 ASP B CA 1
ATOM 4296 C C . ASP B 1 237 ? -34.184 -37.527 -16.261 1.00 61.98 217 ASP B C 1
ATOM 4297 O O . ASP B 1 237 ? -34.245 -37.021 -15.119 1.00 59.30 217 ASP B O 1
ATOM 4302 N N . TYR B 1 238 ? -34.386 -36.848 -17.395 1.00 58.90 218 TYR B N 1
ATOM 4303 C CA . TYR B 1 238 ? -34.745 -35.406 -17.453 1.00 57.57 218 TYR B CA 1
ATOM 4304 C C . TYR B 1 238 ? -36.130 -35.186 -16.828 1.00 57.81 218 TYR B C 1
ATOM 4305 O O . TYR B 1 238 ? -36.228 -34.368 -15.888 1.00 54.71 218 TYR B O 1
ATOM 4314 N N . PHE B 1 239 ? -37.155 -35.889 -17.331 1.00 59.59 219 PHE B N 1
ATOM 4315 C CA . PHE B 1 239 ? -38.581 -35.731 -16.926 1.00 62.48 219 PHE B CA 1
ATOM 4316 C C . PHE B 1 239 ? -38.814 -36.300 -15.518 1.00 63.54 219 PHE B C 1
ATOM 4317 O O . PHE B 1 239 ? -39.858 -35.967 -14.921 1.00 64.92 219 PHE B O 1
ATOM 4325 N N . ALA B 1 240 ? -37.891 -37.125 -15.006 1.00 65.36 220 ALA B N 1
ATOM 4326 C CA . ALA B 1 240 ? -37.811 -37.512 -13.575 1.00 65.11 220 ALA B CA 1
ATOM 4327 C C . ALA B 1 240 ? -37.446 -36.275 -12.746 1.00 65.11 220 ALA B C 1
ATOM 4328 O O . ALA B 1 240 ? -38.021 -36.104 -11.650 1.00 65.50 220 ALA B O 1
ATOM 4330 N N . GLY B 1 241 ? -36.523 -35.453 -13.264 1.00 64.40 221 GLY B N 1
ATOM 4331 C CA . GLY B 1 241 ? -36.112 -34.156 -12.690 1.00 60.91 221 GLY B CA 1
ATOM 4332 C C . GLY B 1 241 ? -37.244 -33.136 -12.679 1.00 59.39 221 GLY B C 1
ATOM 4333 O O . GLY B 1 241 ? -37.233 -32.272 -11.781 1.00 59.09 221 GLY B O 1
ATOM 4334 N N . ILE B 1 242 ? -38.181 -33.222 -13.633 1.00 58.25 222 ILE B N 1
ATOM 4335 C CA . ILE B 1 242 ? -39.345 -32.291 -13.782 1.00 56.52 222 ILE B CA 1
ATOM 4336 C C . ILE B 1 242 ? -40.403 -32.623 -12.722 1.00 57.67 222 ILE B C 1
ATOM 4337 O O . ILE B 1 242 ? -40.907 -31.678 -12.080 1.00 58.10 222 ILE B O 1
ATOM 4342 N N . VAL B 1 243 ? -40.745 -33.907 -12.571 1.00 57.07 223 VAL B N 1
ATOM 4343 C CA . VAL B 1 243 ? -41.691 -34.412 -11.530 1.00 56.03 223 VAL B CA 1
ATOM 4344 C C . VAL B 1 243 ? -41.150 -34.012 -10.150 1.00 52.77 223 VAL B C 1
ATOM 4345 O O . VAL B 1 243 ? -41.942 -33.503 -9.334 1.00 53.00 223 VAL B O 1
ATOM 4349 N N . GLU B 1 244 ? -39.851 -34.230 -9.911 1.00 52.63 224 GLU B N 1
ATOM 4350 C CA . GLU B 1 244 ? -39.137 -33.854 -8.657 1.00 53.00 224 GLU B CA 1
ATOM 4351 C C . GLU B 1 244 ? -39.245 -32.341 -8.414 1.00 52.48 224 GLU B C 1
ATOM 4352 O O . GLU B 1 244 ? -39.439 -31.949 -7.246 1.00 51.73 224 GLU B O 1
ATOM 4358 N N . ALA B 1 245 ? -39.109 -31.531 -9.471 1.00 50.74 225 ALA B N 1
ATOM 4359 C CA . ALA B 1 245 ? -39.097 -30.047 -9.421 1.00 49.53 225 ALA B CA 1
ATOM 4360 C C . ALA B 1 245 ? -40.445 -29.514 -8.916 1.00 48.76 225 ALA B C 1
ATOM 4361 O O . ALA B 1 245 ? -40.448 -28.431 -8.298 1.00 44.56 225 ALA B O 1
ATOM 4363 N N . VAL B 1 246 ? -41.540 -30.241 -9.173 1.00 48.35 226 VAL B N 1
ATOM 4364 C CA . VAL B 1 246 ? -42.922 -29.880 -8.727 1.00 49.65 226 VAL B CA 1
ATOM 4365 C C . VAL B 1 246 ? -43.123 -30.355 -7.281 1.00 51.44 226 VAL B C 1
ATOM 4366 O O . VAL B 1 246 ? -43.625 -29.556 -6.467 1.00 49.20 226 VAL B O 1
ATOM 4370 N N . GLU B 1 247 ? -42.744 -31.602 -6.978 1.00 53.65 227 GLU B N 1
ATOM 4371 C CA . GLU B 1 247 ? -43.068 -32.294 -5.699 1.00 55.00 227 GLU B CA 1
ATOM 4372 C C . GLU B 1 247 ? -42.015 -31.973 -4.631 1.00 53.23 227 GLU B C 1
ATOM 4373 O O . GLU B 1 247 ? -42.418 -31.692 -3.487 1.00 53.23 227 GLU B O 1
ATOM 4379 N N . ASN B 1 248 ? -40.725 -32.017 -4.985 1.00 52.82 228 ASN B N 1
ATOM 4380 C CA . ASN B 1 248 ? -39.588 -31.753 -4.059 1.00 51.80 228 ASN B CA 1
ATOM 4381 C C . ASN B 1 248 ? -38.733 -30.608 -4.594 1.00 48.31 228 ASN B C 1
ATOM 4382 O O . ASN B 1 248 ? -37.523 -30.765 -4.741 1.00 44.94 228 ASN B O 1
ATOM 4387 N N . PRO B 1 249 ? -39.309 -29.413 -4.866 1.00 46.21 229 PRO B N 1
ATOM 4388 C CA . PRO B 1 249 ? -38.549 -28.328 -5.488 1.00 44.31 229 PRO B CA 1
ATOM 4389 C C . PRO B 1 249 ? -37.280 -28.021 -4.682 1.00 41.82 229 PRO B C 1
ATOM 4390 O O . PRO B 1 249 ? -37.352 -27.983 -3.463 1.00 41.30 229 PRO B O 1
ATOM 4394 N N . ARG B 1 250 ? -36.152 -27.839 -5.373 1.00 40.15 230 ARG B N 1
ATOM 4395 C CA . ARG B 1 250 ? -34.875 -27.399 -4.757 1.00 40.17 230 ARG B CA 1
ATOM 4396 C C . ARG B 1 250 ? -35.083 -25.988 -4.201 1.00 34.90 230 ARG B C 1
ATOM 4397 O O . ARG B 1 250 ? -35.887 -25.234 -4.784 1.00 33.48 230 ARG B O 1
ATOM 4405 N N . ALA B 1 251 ? -34.412 -25.665 -3.095 1.00 31.62 231 ALA B N 1
ATOM 4406 C CA . ALA B 1 251 ? -34.357 -24.300 -2.527 1.00 28.91 231 ALA B CA 1
ATOM 4407 C C . ALA B 1 251 ? -33.420 -23.461 -3.403 1.00 26.99 231 ALA B C 1
ATOM 4408 O O . ALA B 1 251 ? -32.235 -23.820 -3.520 1.00 25.02 231 ALA B O 1
ATOM 4410 N N . VAL B 1 252 ? -33.945 -22.412 -4.044 1.00 23.99 232 VAL B N 1
ATOM 4411 C CA . VAL B 1 252 ? -33.162 -21.557 -4.986 1.00 22.35 232 VAL B CA 1
ATOM 4412 C C . VAL B 1 252 ? -33.276 -20.097 -4.559 1.00 20.48 232 VAL B C 1
ATOM 4413 O O . VAL B 1 252 ? -34.246 -19.745 -3.853 1.00 18.82 232 VAL B O 1
ATOM 4417 N N . SER B 1 253 ? -32.335 -19.278 -5.020 1.00 18.47 233 SER B N 1
ATOM 4418 C CA . SER B 1 253 ? -32.381 -17.803 -4.888 1.00 17.21 233 SER B CA 1
ATOM 4419 C C . SER B 1 253 ? -33.221 -17.216 -6.022 1.00 15.93 233 SER B C 1
ATOM 4420 O O . SER B 1 253 ? -33.474 -17.893 -7.040 1.00 15.99 233 SER B O 1
ATOM 4423 N N . ILE B 1 254 ? -33.653 -15.978 -5.831 1.00 14.37 234 ILE B N 1
ATOM 4424 C CA . ILE B 1 254 ? -34.277 -15.163 -6.907 1.00 13.48 234 ILE B CA 1
ATOM 4425 C C . ILE B 1 254 ? -33.221 -14.244 -7.531 1.00 13.31 234 ILE B C 1
ATOM 4426 O O . ILE B 1 254 ? -33.284 -14.058 -8.766 1.00 13.39 234 ILE B O 1
ATOM 4431 N N . LEU B 1 255 ? -32.311 -13.690 -6.727 1.00 12.04 235 LEU B N 1
ATOM 4432 C CA . LEU B 1 255 ? -31.193 -12.849 -7.219 1.00 12.59 235 LEU B CA 1
ATOM 4433 C C . LEU B 1 255 ? -29.890 -13.631 -7.116 1.00 13.85 235 LEU B C 1
ATOM 4434 O O . LEU B 1 255 ? -29.738 -14.421 -6.169 1.00 13.49 235 LEU B O 1
ATOM 4439 N N . ARG B 1 256 ? -28.978 -13.404 -8.053 1.00 13.58 236 ARG B N 1
ATOM 4440 C CA . ARG B 1 256 ? -27.645 -14.055 -7.980 1.00 14.49 236 ARG B CA 1
ATOM 4441 C C . ARG B 1 256 ? -26.620 -13.188 -8.695 1.00 13.49 236 ARG B C 1
ATOM 4442 O O . ARG B 1 256 ? -27.006 -12.378 -9.535 1.00 14.37 236 ARG B O 1
ATOM 4450 N N . GLY B 1 257 ? -25.353 -13.362 -8.338 1.00 12.89 237 GLY B N 1
ATOM 4451 C CA . GLY B 1 257 ? -24.234 -12.683 -9.003 1.00 12.40 237 GLY B CA 1
ATOM 4452 C C . GLY B 1 257 ? -23.765 -11.455 -8.252 1.00 12.55 237 GLY B C 1
ATOM 4453 O O . GLY B 1 257 ? -23.972 -11.377 -7.022 1.00 13.75 237 GLY B O 1
ATOM 4454 N N . HIS B 1 258 ? -23.128 -10.535 -8.966 1.00 12.17 238 HIS B N 1
ATOM 4455 C CA . HIS B 1 258 ? -22.522 -9.308 -8.392 1.00 12.51 238 HIS B CA 1
ATOM 4456 C C . HIS B 1 258 ? -23.650 -8.401 -7.886 1.00 13.74 238 HIS B C 1
ATOM 4457 O O . HIS B 1 258 ? -24.659 -8.254 -8.586 1.00 12.81 238 HIS B O 1
ATOM 4464 N N . ARG B 1 259 ? -23.482 -7.808 -6.704 1.00 15.11 239 ARG B N 1
ATOM 4465 C CA . ARG B 1 259 ? -24.486 -6.874 -6.128 1.00 16.52 239 ARG B CA 1
ATOM 4466 C C . ARG B 1 259 ? -24.728 -5.691 -7.067 1.00 16.09 239 ARG B C 1
ATOM 4467 O O . ARG B 1 259 ? -25.836 -5.137 -7.027 1.00 16.87 239 ARG B O 1
ATOM 4475 N N . ASP B 1 260 ? -23.733 -5.290 -7.852 1.00 15.39 240 ASP B N 1
ATOM 4476 C CA . ASP B 1 260 ? -23.828 -4.145 -8.794 1.00 15.78 240 ASP B CA 1
ATOM 4477 C C . ASP B 1 260 ? -24.601 -4.540 -10.059 1.00 15.29 240 ASP B C 1
ATOM 4478 O O . ASP B 1 260 ? -25.012 -3.625 -10.792 1.00 15.56 240 ASP B O 1
ATOM 4483 N N . ALA B 1 261 ? -24.760 -5.834 -10.351 1.00 13.68 241 ALA B N 1
ATOM 4484 C CA . ALA B 1 261 ? -25.433 -6.299 -11.588 1.00 13.89 241 ALA B CA 1
ATOM 4485 C C . ALA B 1 261 ? -26.072 -7.661 -11.358 1.00 14.13 241 ALA B C 1
ATOM 4486 O O . ALA B 1 261 ? -25.748 -8.629 -12.045 1.00 13.79 241 ALA B O 1
ATOM 4488 N N . PRO B 1 262 ? -27.016 -7.777 -10.401 1.00 13.49 242 PRO B N 1
ATOM 4489 C CA . PRO B 1 262 ? -27.604 -9.069 -10.068 1.00 13.73 242 PRO B CA 1
ATOM 4490 C C . PRO B 1 262 ? -28.493 -9.601 -11.197 1.00 12.58 242 PRO B C 1
ATOM 4491 O O . PRO B 1 262 ? -29.178 -8.822 -11.859 1.00 13.04 242 PRO B O 1
ATOM 4495 N N . GLN B 1 263 ? -28.469 -10.914 -11.390 1.00 11.54 243 GLN B N 1
ATOM 4496 C CA . GLN B 1 263 ? -29.444 -11.592 -12.274 1.00 11.14 243 GLN B CA 1
ATOM 4497 C C . GLN B 1 263 ? -30.730 -11.819 -11.480 1.00 10.71 243 GLN B C 1
ATOM 4498 O O . GLN B 1 263 ? -30.668 -11.992 -10.239 1.00 11.30 243 GLN B O 1
ATOM 4504 N N . LEU B 1 264 ? -31.831 -11.861 -12.208 1.00 9.50 244 LEU B N 1
ATOM 4505 C CA . LEU B 1 264 ? -33.197 -12.024 -11.676 1.00 9.45 244 LEU B CA 1
ATOM 4506 C C . LEU B 1 264 ? -33.778 -13.320 -12.228 1.00 9.39 244 LEU B C 1
ATOM 4507 O O . LEU B 1 264 ? -33.701 -13.553 -13.448 1.00 8.84 244 LEU B O 1
ATOM 4512 N N . CYS B 1 265 ? -34.383 -14.125 -11.365 1.00 9.48 245 CYS B N 1
ATOM 4513 C CA . CYS B 1 265 ? -35.116 -15.336 -11.778 1.00 10.34 245 CYS B CA 1
ATOM 4514 C C . CYS B 1 265 ? -36.364 -15.477 -10.908 1.00 10.87 245 CYS B C 1
ATOM 4515 O O . CYS B 1 265 ? -36.226 -15.802 -9.701 1.00 11.26 245 CYS B O 1
ATOM 4518 N N . VAL B 1 266 ? -37.522 -15.188 -11.484 1.00 10.55 246 VAL B N 1
ATOM 4519 C CA . VAL B 1 266 ? -38.799 -15.240 -10.715 1.00 11.23 246 VAL B CA 1
ATOM 4520 C C . VAL B 1 266 ? -39.977 -15.483 -11.659 1.00 12.04 246 VAL B C 1
ATOM 4521 O O . VAL B 1 266 ? -39.937 -15.088 -12.825 1.00 10.96 246 VAL B O 1
ATOM 4525 N N . ASP B 1 267 ? -41.021 -16.137 -11.151 1.00 14.05 247 ASP B N 1
ATOM 4526 C CA . ASP B 1 267 ? -42.272 -16.390 -11.903 1.00 15.90 247 ASP B CA 1
ATOM 4527 C C . ASP B 1 267 ? -43.434 -15.947 -11.003 1.00 17.46 247 ASP B C 1
ATOM 4528 O O . ASP B 1 267 ? -43.572 -16.531 -9.928 1.00 18.74 247 ASP B O 1
ATOM 4533 N N . SER B 1 268 ? -44.193 -14.934 -11.421 1.00 18.77 248 SER B N 1
ATOM 4534 C CA . SER B 1 268 ? -45.259 -14.293 -10.602 1.00 20.49 248 SER B CA 1
ATOM 4535 C C . SER B 1 268 ? -46.316 -15.326 -10.189 1.00 21.91 248 SER B C 1
ATOM 4536 O O . SER B 1 268 ? -46.988 -15.076 -9.178 1.00 22.59 248 SER B O 1
ATOM 4539 N N . ASP B 1 269 ? -46.435 -16.450 -10.903 1.00 21.74 249 ASP B N 1
ATOM 4540 C CA . ASP B 1 269 ? -47.516 -17.450 -10.676 1.00 23.65 249 ASP B CA 1
ATOM 4541 C C . ASP B 1 269 ? -46.971 -18.740 -10.049 1.00 24.16 249 ASP B C 1
ATOM 4542 O O . ASP B 1 269 ? -47.789 -19.497 -9.507 1.00 25.04 249 ASP B O 1
ATOM 4547 N N . PHE B 1 270 ? -45.660 -19.001 -10.101 1.00 23.51 250 PHE B N 1
ATOM 4548 C CA . PHE B 1 270 ? -45.080 -20.331 -9.770 1.00 22.37 250 PHE B CA 1
ATOM 4549 C C . PHE B 1 270 ? -43.935 -20.231 -8.759 1.00 21.41 250 PHE B C 1
ATOM 4550 O O . PHE B 1 270 ? -43.215 -21.230 -8.615 1.00 22.64 250 PHE B O 1
ATOM 4558 N N . THR B 1 271 ? -43.801 -19.108 -8.044 1.00 20.05 251 THR B N 1
ATOM 4559 C CA . THR B 1 271 ? -42.743 -18.896 -7.022 1.00 20.55 251 THR B CA 1
ATOM 4560 C C . THR B 1 271 ? -43.383 -18.766 -5.636 1.00 21.43 251 THR B C 1
ATOM 4561 O O . THR B 1 271 ? -44.350 -17.992 -5.484 1.00 22.59 251 THR B O 1
ATOM 4565 N N . THR B 1 272 ? -42.844 -19.502 -4.666 1.00 23.26 252 THR B N 1
ATOM 4566 C CA . THR B 1 272 ? -43.234 -19.436 -3.234 1.00 23.69 252 THR B CA 1
ATOM 4567 C C . THR B 1 272 ? -41.961 -19.439 -2.390 1.00 24.59 252 THR B C 1
ATOM 4568 O O . THR B 1 272 ? -40.911 -19.842 -2.916 1.00 24.35 252 THR B O 1
ATOM 4572 N N . ALA B 1 273 ? -42.046 -19.001 -1.134 1.00 24.88 253 ALA B N 1
ATOM 4573 C CA . ALA B 1 273 ? -40.960 -19.142 -0.140 1.00 26.14 253 ALA B CA 1
ATOM 4574 C C . ALA B 1 273 ? -40.899 -20.602 0.329 1.00 27.72 253 ALA B C 1
ATOM 4575 O O . ALA B 1 273 ? -41.934 -21.314 0.238 1.00 29.07 253 ALA B O 1
ATOM 4577 N N . VAL B 1 274 ? -39.724 -21.033 0.796 1.00 30.08 254 VAL B N 1
ATOM 4578 C CA . VAL B 1 274 ? -39.505 -22.360 1.447 1.00 32.30 254 VAL B CA 1
ATOM 4579 C C . VAL B 1 274 ? -40.517 -22.493 2.591 1.00 33.94 254 VAL B C 1
ATOM 4580 O O . VAL B 1 274 ? -40.827 -21.462 3.223 1.00 33.70 254 VAL B O 1
ATOM 4584 N N . ASP B 1 275 ? -41.019 -23.711 2.827 1.00 36.27 255 ASP B N 1
ATOM 4585 C CA . ASP B 1 275 ? -41.997 -24.019 3.905 1.00 36.97 255 ASP B CA 1
ATOM 4586 C C . ASP B 1 275 ? -41.575 -23.286 5.182 1.00 33.94 255 ASP B C 1
ATOM 4587 O O . ASP B 1 275 ? -40.394 -23.398 5.568 1.00 32.99 255 ASP B O 1
ATOM 4592 N N . GLY B 1 276 ? -42.496 -22.515 5.765 1.00 33.82 256 GLY B N 1
ATOM 4593 C CA . GLY B 1 276 ? -42.352 -21.901 7.099 1.00 32.57 256 GLY B CA 1
ATOM 4594 C C . GLY B 1 276 ? -41.469 -20.662 7.112 1.00 32.16 256 GLY B C 1
ATOM 4595 O O . GLY B 1 276 ? -41.307 -20.087 8.201 1.00 33.05 256 GLY B O 1
ATOM 4596 N N . ASP B 1 277 ? -40.917 -20.251 5.963 1.00 31.41 257 ASP B N 1
ATOM 4597 C CA . ASP B 1 277 ? -40.039 -19.054 5.846 1.00 29.28 257 ASP B CA 1
ATOM 4598 C C . ASP B 1 277 ? -40.916 -17.837 5.516 1.00 30.36 257 ASP B C 1
ATOM 4599 O O . ASP B 1 277 ? -40.995 -17.441 4.324 1.00 27.61 257 ASP B O 1
ATOM 4604 N N . ALA B 1 278 ? -41.555 -17.260 6.540 1.00 29.11 258 ALA B N 1
ATOM 4605 C CA . ALA B 1 278 ? -42.469 -16.099 6.421 1.00 28.96 258 ALA B CA 1
ATOM 4606 C C . ALA B 1 278 ? -41.691 -14.875 5.922 1.00 26.96 258 ALA B C 1
ATOM 4607 O O . ALA B 1 278 ? -42.254 -14.110 5.116 1.00 25.64 258 ALA B O 1
ATOM 4609 N N . GLU B 1 279 ? -40.443 -14.708 6.371 1.00 25.69 259 GLU B N 1
ATOM 4610 C CA . GLU B 1 279 ? -39.563 -13.585 5.958 1.00 25.69 259 GLU B CA 1
ATOM 4611 C C . GLU B 1 279 ? -39.325 -13.654 4.443 1.00 23.59 259 GLU B C 1
ATOM 4612 O O . GLU B 1 279 ? -39.400 -12.604 3.790 1.00 22.22 259 GLU B O 1
ATOM 4618 N N . ALA B 1 280 ? -39.019 -14.839 3.911 1.00 22.00 260 ALA B N 1
ATOM 4619 C CA . ALA B 1 280 ? -38.828 -15.044 2.457 1.00 21.28 260 ALA B CA 1
ATOM 4620 C C . ALA B 1 280 ? -40.150 -14.748 1.737 1.00 20.05 260 ALA B C 1
ATOM 4621 O O . ALA B 1 280 ? -40.127 -14.066 0.699 1.00 19.50 260 ALA B O 1
ATOM 4623 N N . ALA B 1 281 ? -41.283 -15.195 2.294 1.00 19.41 261 ALA B N 1
ATOM 4624 C CA . ALA B 1 281 ? -42.623 -14.960 1.708 1.00 19.16 261 ALA B CA 1
ATOM 4625 C C . ALA B 1 281 ? -42.857 -13.452 1.545 1.00 18.54 261 ALA B C 1
ATOM 4626 O O . ALA B 1 281 ? -43.379 -13.050 0.483 1.00 19.52 261 ALA B O 1
ATOM 4628 N N . GLY B 1 282 ? -42.481 -12.660 2.555 1.00 18.45 262 GLY B N 1
ATOM 4629 C CA . GLY B 1 282 ? -42.587 -11.191 2.564 1.00 18.24 262 GLY B CA 1
ATOM 4630 C C . GLY B 1 282 ? -41.719 -10.566 1.484 1.00 18.10 262 GLY B C 1
ATOM 4631 O O . GLY B 1 282 ? -42.203 -9.686 0.762 1.00 17.72 262 GLY B O 1
ATOM 4632 N N . ALA B 1 283 ? -40.470 -11.018 1.362 1.00 17.73 263 ALA B N 1
ATOM 4633 C CA . ALA B 1 283 ? -39.499 -10.453 0.397 1.00 17.08 263 ALA B CA 1
ATOM 4634 C C . ALA B 1 283 ? -39.990 -10.737 -1.024 1.00 16.44 263 ALA B C 1
ATOM 4635 O O . ALA B 1 283 ? -39.888 -9.824 -1.889 1.00 16.50 263 ALA B O 1
ATOM 4637 N N . LEU B 1 284 ? -40.469 -11.957 -1.257 1.00 16.15 264 LEU B N 1
ATOM 4638 C CA . LEU B 1 284 ? -41.028 -12.388 -2.559 1.00 16.81 264 LEU B CA 1
ATOM 4639 C C . LEU B 1 284 ? -42.193 -11.468 -2.909 1.00 18.07 264 LEU B C 1
ATOM 4640 O O . LEU B 1 284 ? -42.213 -10.909 -4.012 1.00 16.86 264 LEU B O 1
ATOM 4645 N N . ASP B 1 285 ? -43.136 -11.286 -1.988 1.00 19.04 265 ASP B N 1
ATOM 4646 C CA . ASP B 1 285 ? -44.353 -10.514 -2.340 1.00 19.92 265 ASP B CA 1
ATOM 4647 C C . ASP B 1 285 ? -43.967 -9.031 -2.489 1.00 18.13 265 ASP B C 1
ATOM 4648 O O . ASP B 1 285 ? -44.502 -8.368 -3.409 1.00 17.92 265 ASP B O 1
ATOM 4653 N N . THR B 1 286 ? -42.971 -8.533 -1.754 1.00 16.65 266 THR B N 1
ATOM 4654 C CA . THR B 1 286 ? -42.403 -7.175 -1.958 1.00 16.31 266 THR B CA 1
ATOM 4655 C C . THR B 1 286 ? -41.863 -7.056 -3.391 1.00 15.93 266 THR B C 1
ATOM 4656 O O . THR B 1 286 ? -42.129 -6.043 -4.060 1.00 16.64 266 THR B O 1
ATOM 4660 N N . LEU B 1 287 ? -41.093 -8.040 -3.838 1.00 14.23 267 LEU B N 1
ATOM 4661 C CA . LEU B 1 287 ? -40.528 -8.027 -5.212 1.00 14.07 267 LEU B CA 1
ATOM 4662 C C . LEU B 1 287 ? -41.660 -8.101 -6.246 1.00 13.99 267 LEU B C 1
ATOM 4663 O O . LEU B 1 287 ? -41.570 -7.371 -7.252 1.00 15.11 267 LEU B O 1
ATOM 4668 N N . ILE B 1 288 ? -42.671 -8.943 -6.038 1.00 15.31 268 ILE B N 1
ATOM 4669 C CA . ILE B 1 288 ? -43.791 -9.105 -7.018 1.00 16.19 268 ILE B CA 1
ATOM 4670 C C . ILE B 1 288 ? -44.495 -7.752 -7.172 1.00 17.38 268 ILE B C 1
ATOM 4671 O O . ILE B 1 288 ? -44.774 -7.344 -8.307 1.00 15.94 268 ILE B O 1
ATOM 4676 N N . LYS B 1 289 ? -44.730 -7.040 -6.072 1.00 17.29 269 LYS B N 1
ATOM 4677 C CA . LYS B 1 289 ? -45.389 -5.713 -6.154 1.00 18.37 269 LYS B CA 1
ATOM 4678 C C . LYS B 1 289 ? -44.452 -4.720 -6.852 1.00 17.16 269 LYS B C 1
ATOM 4679 O O . LYS B 1 289 ? -44.947 -3.941 -7.694 1.00 18.13 269 LYS B O 1
ATOM 4685 N N . HIS B 1 290 ? -43.142 -4.749 -6.578 1.00 16.44 270 HIS B N 1
ATOM 4686 C CA . HIS B 1 290 ? -42.152 -3.844 -7.227 1.00 15.68 270 HIS B CA 1
ATOM 4687 C C . HIS B 1 290 ? -42.157 -4.073 -8.742 1.00 15.95 270 HIS B C 1
ATOM 4688 O O . HIS B 1 290 ? -42.271 -3.092 -9.499 1.00 16.36 270 HIS B O 1
ATOM 4695 N N . LEU B 1 291 ? -41.966 -5.314 -9.189 1.00 14.65 271 LEU B N 1
ATOM 4696 C CA . LEU B 1 291 ? -41.871 -5.606 -10.644 1.00 14.43 271 LEU B CA 1
ATOM 4697 C C . LEU B 1 291 ? -43.206 -5.282 -11.317 1.00 15.16 271 LEU B C 1
ATOM 4698 O O . LEU B 1 291 ? -43.174 -4.705 -12.422 1.00 14.87 271 LEU B O 1
ATOM 4703 N N . GLY B 1 292 ? -44.324 -5.611 -10.665 1.00 16.30 272 GLY B N 1
ATOM 4704 C CA . GLY B 1 292 ? -45.673 -5.269 -11.158 1.00 17.87 272 GLY B CA 1
ATOM 4705 C C . GLY B 1 292 ? -45.803 -3.776 -11.423 1.00 18.67 272 GLY B C 1
ATOM 4706 O O . GLY B 1 292 ? -46.355 -3.403 -12.482 1.00 20.38 272 GLY B O 1
ATOM 4707 N N . GLY B 1 293 ? -45.298 -2.938 -10.517 1.00 18.95 273 GLY B N 1
ATOM 4708 C CA . GLY B 1 293 ? -45.373 -1.468 -10.632 1.00 20.06 273 GLY B CA 1
ATOM 4709 C C . GLY B 1 293 ? -44.391 -0.913 -11.646 1.00 20.34 273 GLY B C 1
ATOM 4710 O O . GLY B 1 293 ? -44.583 0.235 -12.097 1.00 22.13 273 GLY B O 1
ATOM 4711 N N . ALA B 1 294 ? -43.349 -1.680 -11.987 1.00 18.01 274 ALA B N 1
ATOM 4712 C CA . ALA B 1 294 ? -42.218 -1.226 -12.824 1.00 16.30 274 ALA B CA 1
ATOM 4713 C C . ALA B 1 294 ? -42.389 -1.725 -14.268 1.00 14.23 274 ALA B C 1
ATOM 4714 O O . ALA B 1 294 ? -41.549 -1.371 -15.094 1.00 13.97 274 ALA B O 1
ATOM 4716 N N . LEU B 1 295 ? -43.409 -2.529 -14.557 1.00 13.55 275 LEU B N 1
ATOM 4717 C CA . LEU B 1 295 ? -43.628 -3.079 -15.920 1.00 13.35 275 LEU B CA 1
ATOM 4718 C C . LEU B 1 295 ? -43.735 -1.930 -16.916 1.00 12.36 275 LEU B C 1
ATOM 4719 O O . LEU B 1 295 ? -44.520 -0.982 -16.674 1.00 13.66 275 LEU B O 1
ATOM 4724 N N . TYR B 1 296 ? -43.045 -2.048 -18.036 1.00 10.92 276 TYR B N 1
ATOM 4725 C CA . TYR B 1 296 ? -43.213 -1.142 -19.196 1.00 10.45 276 TYR B CA 1
ATOM 4726 C C . TYR B 1 296 ? -43.396 -2.025 -20.419 1.00 10.72 276 TYR B C 1
ATOM 4727 O O . TYR B 1 296 ? -43.456 -3.242 -20.272 1.00 11.14 276 TYR B O 1
ATOM 4736 N N . GLU B 1 297 ? -43.520 -1.424 -21.590 1.00 11.59 277 GLU B N 1
ATOM 4737 C CA . GLU B 1 297 ? -43.964 -2.169 -22.781 1.00 12.35 277 GLU B CA 1
ATOM 4738 C C . GLU B 1 297 ? -42.977 -1.954 -23.916 1.00 12.86 277 GLU B C 1
ATOM 4739 O O . GLU B 1 297 ? -42.368 -0.878 -24.014 1.00 13.37 277 GLU B O 1
ATOM 4745 N N . VAL B 1 298 ? -42.854 -2.975 -24.747 1.00 12.84 278 VAL B N 1
ATOM 4746 C CA . VAL B 1 298 ? -42.114 -2.914 -26.026 1.00 13.04 278 VAL B CA 1
ATOM 4747 C C . VAL B 1 298 ? -43.075 -3.432 -27.081 1.00 11.68 278 VAL B C 1
ATOM 4748 O O . VAL B 1 298 ? -43.564 -4.548 -26.939 1.00 11.07 278 VAL B O 1
ATOM 4752 N N . VAL B 1 299 ? -43.337 -2.596 -28.069 1.00 10.39 279 VAL B N 1
ATOM 4753 C CA . VAL B 1 299 ? -44.194 -2.939 -29.229 1.00 9.56 279 VAL B CA 1
ATOM 4754 C C . VAL B 1 299 ? -43.284 -3.148 -30.428 1.00 9.05 279 VAL B C 1
ATOM 4755 O O . VAL B 1 299 ? -42.450 -2.264 -30.727 1.00 8.90 279 VAL B O 1
ATOM 4759 N N . LEU B 1 300 ? -43.450 -4.284 -31.084 1.00 8.14 280 LEU B N 1
ATOM 4760 C CA . LEU B 1 300 ? -42.705 -4.642 -32.297 1.00 8.20 280 LEU B CA 1
ATOM 4761 C C . LEU B 1 300 ? -43.645 -4.556 -33.487 1.00 8.07 280 LEU B C 1
ATOM 4762 O O . LEU B 1 300 ? -44.598 -5.350 -33.571 1.00 8.10 280 LEU B O 1
ATOM 4767 N N . GLY B 1 301 ? -43.400 -3.583 -34.349 1.00 8.65 281 GLY B N 1
ATOM 4768 C CA . GLY B 1 301 ? -44.096 -3.496 -35.640 1.00 9.27 281 GLY B CA 1
ATOM 4769 C C . GLY B 1 301 ? -43.564 -4.573 -36.571 1.00 9.47 281 GLY B C 1
ATOM 4770 O O . GLY B 1 301 ? -42.573 -5.227 -36.262 1.00 8.89 281 GLY B O 1
ATOM 4771 N N . PRO B 1 302 ? -44.173 -4.765 -37.756 1.00 10.26 282 PRO B N 1
ATOM 4772 C CA . PRO B 1 302 ? -43.685 -5.763 -38.702 1.00 10.43 282 PRO B CA 1
ATOM 4773 C C . PRO B 1 302 ? -42.224 -5.510 -39.091 1.00 10.04 282 PRO B C 1
ATOM 4774 O O . PRO B 1 302 ? -41.897 -4.398 -39.489 1.00 10.38 282 PRO B O 1
ATOM 4778 N N . GLY B 1 303 ? -41.379 -6.526 -38.901 1.00 9.46 283 GLY B N 1
ATOM 4779 C CA . GLY B 1 303 ? -39.943 -6.463 -39.206 1.00 9.30 283 GLY B CA 1
ATOM 4780 C C . GLY B 1 303 ? -39.106 -5.962 -38.038 1.00 8.78 283 GLY B C 1
ATOM 4781 O O . GLY B 1 303 ? -37.883 -5.881 -38.192 1.00 9.12 283 GLY B O 1
ATOM 4782 N N . ASP B 1 304 ? -39.713 -5.707 -36.886 1.00 7.93 284 ASP B N 1
ATOM 4783 C CA . ASP B 1 304 ? -38.974 -5.354 -35.655 1.00 8.00 284 ASP B CA 1
ATOM 4784 C C . ASP B 1 304 ? -38.655 -6.649 -34.907 1.00 7.94 284 ASP B C 1
ATOM 4785 O O . ASP B 1 304 ? -39.551 -7.516 -34.772 1.00 7.19 284 ASP B O 1
ATOM 4790 N N . VAL B 1 305 ? -37.428 -6.760 -34.432 1.00 8.68 285 VAL B N 1
ATOM 4791 C CA . VAL B 1 305 ? -36.926 -7.949 -33.690 1.00 9.79 285 VAL B CA 1
ATOM 4792 C C . VAL B 1 305 ? -36.489 -7.467 -32.311 1.00 9.51 285 VAL B C 1
ATOM 4793 O O . VAL B 1 305 ? -35.772 -6.467 -32.244 1.00 11.54 285 VAL B O 1
ATOM 4797 N N . ALA B 1 306 ? -36.856 -8.163 -31.247 1.00 8.52 286 ALA B N 1
ATOM 4798 C CA . ALA B 1 306 ? -36.343 -7.871 -29.898 1.00 7.82 286 ALA B CA 1
ATOM 4799 C C . ALA B 1 306 ? -35.628 -9.088 -29.346 1.00 7.51 286 ALA B C 1
ATOM 4800 O O . ALA B 1 306 ? -36.069 -10.214 -29.587 1.00 7.54 286 ALA B O 1
ATOM 4802 N N . PHE B 1 307 ? -34.577 -8.849 -28.584 1.00 6.73 287 PHE B N 1
ATOM 4803 C CA . PHE B 1 307 ? -33.986 -9.868 -27.699 1.00 6.74 287 PHE B CA 1
ATOM 4804 C C . PHE B 1 307 ? -34.070 -9.337 -26.279 1.00 6.53 287 PHE B C 1
ATOM 4805 O O . PHE B 1 307 ? -33.436 -8.334 -25.966 1.00 6.85 287 PHE B O 1
ATOM 4813 N N . LEU B 1 308 ? -34.848 -10.017 -25.452 1.00 6.60 288 LEU B N 1
ATOM 4814 C CA . LEU B 1 308 ? -34.960 -9.719 -24.011 1.00 6.83 288 LEU B CA 1
ATOM 4815 C C . LEU B 1 308 ? -33.841 -10.466 -23.301 1.00 6.40 288 LEU B C 1
ATOM 4816 O O . LEU B 1 308 ? -33.652 -11.669 -23.572 1.00 6.32 288 LEU B O 1
ATOM 4821 N N . ASP B 1 309 ? -33.135 -9.772 -22.425 1.00 6.01 289 ASP B N 1
ATOM 4822 C CA . ASP B 1 309 ? -32.091 -10.394 -21.599 1.00 5.99 289 ASP B CA 1
ATOM 4823 C C . ASP B 1 309 ? -32.797 -11.060 -20.425 1.00 6.27 289 ASP B C 1
ATOM 4824 O O . ASP B 1 309 ? -33.172 -10.370 -19.456 1.00 6.20 289 ASP B O 1
ATOM 4829 N N . ASN B 1 310 ? -32.987 -12.367 -20.549 1.00 6.44 290 ASN B N 1
ATOM 4830 C CA . ASN B 1 310 ? -33.779 -13.192 -19.611 1.00 6.69 290 ASN B CA 1
ATOM 4831 C C . ASN B 1 310 ? -33.073 -13.289 -18.258 1.00 6.89 290 ASN B C 1
ATOM 4832 O O . ASN B 1 310 ? -33.701 -13.751 -17.305 1.00 7.48 290 ASN B O 1
ATOM 4837 N N . ARG B 1 311 ? -31.799 -12.907 -18.181 1.00 6.79 291 ARG B N 1
ATOM 4838 C CA . ARG B 1 311 ? -31.041 -12.851 -16.905 1.00 7.00 291 ARG B CA 1
ATOM 4839 C C . ARG B 1 311 ? -31.477 -11.626 -16.106 1.00 7.08 291 ARG B C 1
ATOM 4840 O O . ARG B 1 311 ? -31.236 -11.602 -14.877 1.00 7.44 291 ARG B O 1
ATOM 4848 N N . ASN B 1 312 ? -32.027 -10.620 -16.781 1.00 7.09 292 ASN B N 1
ATOM 4849 C CA . ASN B 1 312 ? -32.283 -9.286 -16.174 1.00 7.42 292 ASN B CA 1
ATOM 4850 C C . ASN B 1 312 ? -33.772 -8.977 -16.062 1.00 7.56 292 ASN B C 1
ATOM 4851 O O . ASN B 1 312 ? -34.127 -8.196 -15.137 1.00 8.44 292 ASN B O 1
ATOM 4856 N N . VAL B 1 313 ? -34.603 -9.472 -16.973 1.00 7.13 293 VAL B N 1
ATOM 4857 C CA . VAL B 1 313 ? -36.022 -9.022 -17.010 1.00 7.36 293 VAL B CA 1
ATOM 4858 C C . VAL B 1 313 ? -36.982 -10.200 -16.984 1.00 7.55 293 VAL B C 1
ATOM 4859 O O . VAL B 1 313 ? -36.705 -11.279 -17.529 1.00 7.12 293 VAL B O 1
ATOM 4863 N N . VAL B 1 314 ? -38.123 -9.951 -16.359 1.00 7.99 294 VAL B N 1
ATOM 4864 C CA . VAL B 1 314 ? -39.357 -10.749 -16.552 1.00 8.59 294 VAL B CA 1
ATOM 4865 C C . VAL B 1 314 ? -40.112 -10.153 -17.743 1.00 8.63 294 VAL B C 1
ATOM 4866 O O . VAL B 1 314 ? -39.911 -8.976 -18.083 1.00 8.84 294 VAL B O 1
ATOM 4870 N N . HIS B 1 315 ? -40.969 -10.944 -18.375 1.00 9.39 295 HIS B N 1
ATOM 4871 C CA . HIS B 1 315 ? -41.799 -10.428 -19.480 1.00 10.92 295 HIS B CA 1
ATOM 4872 C C . HIS B 1 315 ? -43.157 -11.111 -19.476 1.00 10.81 295 HIS B C 1
ATOM 4873 O O . HIS B 1 315 ? -43.311 -12.190 -18.874 1.00 10.62 295 HIS B O 1
ATOM 4880 N N . GLY B 1 316 ? -44.126 -10.437 -20.079 1.00 11.71 296 GLY B N 1
ATOM 4881 C CA . GLY B 1 316 ? -45.469 -10.985 -20.305 1.00 12.83 296 GLY B CA 1
ATOM 4882 C C . GLY B 1 316 ? -46.146 -10.270 -21.453 1.00 13.36 296 GLY B C 1
ATOM 4883 O O . GLY B 1 316 ? -45.437 -9.765 -22.341 1.00 13.41 296 GLY B O 1
ATOM 4884 N N . ARG B 1 317 ? -47.478 -10.205 -21.415 1.00 16.56 297 ARG B N 1
ATOM 4885 C CA . ARG B 1 317 ? -48.257 -9.592 -22.513 1.00 18.50 297 ARG B CA 1
ATOM 4886 C C . ARG B 1 317 ? -49.611 -9.148 -21.954 1.00 19.83 297 ARG B C 1
ATOM 4887 O O . ARG B 1 317 ? -50.170 -9.840 -21.097 1.00 21.77 297 ARG B O 1
ATOM 4895 N N . ARG B 1 318 ? -50.053 -7.974 -22.397 1.00 23.58 298 ARG B N 1
ATOM 4896 C CA . ARG B 1 318 ? -51.324 -7.307 -22.030 1.00 23.97 298 ARG B CA 1
ATOM 4897 C C . ARG B 1 318 ? -52.493 -8.054 -22.655 1.00 21.79 298 ARG B C 1
ATOM 4898 O O . ARG B 1 318 ? -52.302 -8.659 -23.707 1.00 21.06 298 ARG B O 1
ATOM 4906 N N . PRO B 1 319 ? -53.727 -7.960 -22.108 1.00 21.93 299 PRO B N 1
ATOM 4907 C CA . PRO B 1 319 ? -54.910 -8.323 -22.883 1.00 19.87 299 PRO B CA 1
ATOM 4908 C C . PRO B 1 319 ? -54.928 -7.569 -24.220 1.00 17.45 299 PRO B C 1
ATOM 4909 O O . PRO B 1 319 ? -54.531 -6.417 -24.262 1.00 16.43 299 PRO B O 1
ATOM 4913 N N . PHE B 1 320 ? -55.380 -8.241 -25.278 1.00 16.28 300 PHE B N 1
ATOM 4914 C CA . PHE B 1 320 ? -55.618 -7.654 -26.619 1.00 15.97 300 PHE B CA 1
ATOM 4915 C C . PHE B 1 320 ? -56.803 -8.365 -27.268 1.00 17.27 300 PHE B C 1
ATOM 4916 O O . PHE B 1 320 ? -57.221 -9.415 -26.781 1.00 16.77 300 PHE B O 1
ATOM 4924 N N . ARG B 1 321 ? -57.328 -7.776 -28.334 1.00 19.89 301 ARG B N 1
ATOM 4925 C CA . ARG B 1 321 ? -58.570 -8.247 -28.984 1.00 24.07 301 ARG B CA 1
ATOM 4926 C C . ARG B 1 321 ? -58.196 -8.946 -30.286 1.00 22.76 301 ARG B C 1
ATOM 4927 O O . ARG B 1 321 ? -57.939 -8.252 -31.283 1.00 23.93 301 ARG B O 1
ATOM 4935 N N . ALA B 1 322 ? -58.172 -10.280 -30.265 1.00 22.90 302 ALA B N 1
ATOM 4936 C CA . ALA B 1 322 ? -57.921 -11.121 -31.454 1.00 25.85 302 ALA B CA 1
ATOM 4937 C C . ALA B 1 322 ? -59.220 -11.283 -32.250 1.00 30.07 302 ALA B C 1
ATOM 4938 O O . ALA B 1 322 ? -60.282 -11.448 -31.602 1.00 30.81 302 ALA B O 1
ATOM 4940 N N . ARG B 1 323 ? -59.122 -11.232 -33.586 1.00 33.04 303 ARG B N 1
ATOM 4941 C CA . ARG B 1 323 ? -60.242 -11.386 -34.560 1.00 34.43 303 ARG B CA 1
ATOM 4942 C C . ARG B 1 323 ? -60.334 -12.829 -35.071 1.00 36.72 303 ARG B C 1
ATOM 4943 O O . ARG B 1 323 ? -61.458 -13.277 -35.391 1.00 34.45 303 ARG B O 1
ATOM 4951 N N . PHE B 1 324 ? -59.195 -13.513 -35.197 1.00 35.15 304 PHE B N 1
ATOM 4952 C CA . PHE B 1 324 ? -59.100 -14.905 -35.708 1.00 35.77 304 PHE B CA 1
ATOM 4953 C C . PHE B 1 324 ? -59.596 -14.939 -37.158 1.00 35.30 304 PHE B C 1
ATOM 4954 O O . PHE B 1 324 ? -60.313 -15.890 -37.530 1.00 38.73 304 PHE B O 1
ATOM 4962 N N . ASP B 1 325 ? -59.229 -13.920 -37.940 1.00 34.93 305 ASP B N 1
ATOM 4963 C CA . ASP B 1 325 ? -59.614 -13.747 -39.367 1.00 34.40 305 ASP B CA 1
ATOM 4964 C C . ASP B 1 325 ? -58.367 -13.821 -40.260 1.00 31.45 305 ASP B C 1
ATOM 4965 O O . ASP B 1 325 ? -58.479 -13.483 -41.452 1.00 29.90 305 ASP B O 1
ATOM 4970 N N . GLY B 1 326 ? -57.216 -14.208 -39.694 1.00 29.10 306 GLY B N 1
ATOM 4971 C CA . GLY B 1 326 ? -55.924 -14.284 -40.404 1.00 27.19 306 GLY B CA 1
ATOM 4972 C C . GLY B 1 326 ? -55.179 -12.954 -40.450 1.00 25.04 306 GLY B C 1
ATOM 4973 O O . GLY B 1 326 ? -54.153 -12.882 -41.145 1.00 23.16 306 GLY B O 1
ATOM 4974 N N . THR B 1 327 ? -55.650 -11.918 -39.745 1.00 24.96 307 THR B N 1
ATOM 4975 C CA . THR B 1 327 ? -54.968 -10.595 -39.703 1.00 24.38 307 THR B CA 1
ATOM 4976 C C . THR B 1 327 ? -54.295 -10.374 -38.343 1.00 22.90 307 THR B C 1
ATOM 4977 O O . THR B 1 327 ? -53.693 -9.301 -38.182 1.00 23.76 307 THR B O 1
ATOM 4981 N N . ASP B 1 328 ? -54.361 -11.345 -37.423 1.00 19.94 308 ASP B N 1
ATOM 4982 C CA . ASP B 1 328 ? -53.902 -11.155 -36.021 1.00 17.96 308 ASP B CA 1
ATOM 4983 C C . ASP B 1 328 ? -52.375 -11.046 -35.939 1.00 15.97 308 ASP B C 1
ATOM 4984 O O . ASP B 1 328 ? -51.652 -11.476 -36.846 1.00 14.73 308 ASP B O 1
ATOM 4989 N N . ARG B 1 329 ? -51.929 -10.458 -34.841 1.00 14.94 309 ARG B N 1
ATOM 4990 C CA . ARG B 1 329 ? -50.507 -10.417 -34.428 1.00 13.67 309 ARG B CA 1
ATOM 4991 C C . ARG B 1 329 ? -49.848 -11.795 -34.569 1.00 12.54 309 ARG B C 1
ATOM 4992 O O . ARG B 1 329 ? -50.446 -12.812 -34.143 1.00 12.40 309 ARG B O 1
ATOM 5000 N N . TRP B 1 330 ? -48.637 -11.814 -35.115 1.00 10.68 310 TRP B N 1
ATOM 5001 C CA . TRP B 1 330 ? -47.863 -13.053 -35.358 1.00 10.34 310 TRP B CA 1
ATOM 5002 C C . TRP B 1 330 ? -46.388 -12.740 -35.155 1.00 10.01 310 TRP B C 1
ATOM 5003 O O . TRP B 1 330 ? -45.874 -11.850 -35.861 1.00 9.91 310 TRP B O 1
ATOM 5014 N N . LEU B 1 331 ? -45.758 -13.429 -34.211 1.00 10.10 311 LEU B N 1
ATOM 5015 C CA . LEU B 1 331 ? -44.294 -13.329 -33.999 1.00 10.52 311 LEU B CA 1
ATOM 5016 C C . LEU B 1 331 ? -43.679 -14.704 -34.222 1.00 9.89 311 LEU B C 1
ATOM 5017 O O . LEU B 1 331 ? -44.308 -15.715 -33.852 1.00 9.41 311 LEU B O 1
ATOM 5022 N N . LYS B 1 332 ? -42.473 -14.728 -34.770 1.00 8.90 312 LYS B N 1
ATOM 5023 C CA . LYS B 1 332 ? -41.548 -15.867 -34.597 1.00 8.99 312 LYS B CA 1
ATOM 5024 C C . LYS B 1 332 ? -40.788 -15.649 -33.291 1.00 8.78 312 LYS B C 1
ATOM 5025 O O . LYS B 1 332 ? -40.482 -14.498 -32.947 1.00 8.46 312 LYS B O 1
ATOM 5031 N N . ARG B 1 333 ? -40.489 -16.716 -32.578 1.00 8.96 313 ARG B N 1
ATOM 5032 C CA . ARG B 1 333 ? -39.876 -16.621 -31.237 1.00 9.56 313 ARG B CA 1
ATOM 5033 C C . ARG B 1 333 ? -38.757 -17.648 -31.138 1.00 9.09 313 ARG B C 1
ATOM 5034 O O . ARG B 1 333 ? -38.811 -18.703 -31.813 1.00 9.32 313 ARG B O 1
ATOM 5042 N N . ILE B 1 334 ? -37.734 -17.304 -30.375 1.00 8.46 314 ILE B N 1
ATOM 5043 C CA . ILE B 1 334 ? -36.564 -18.195 -30.199 1.00 8.53 314 ILE B CA 1
ATOM 5044 C C . ILE B 1 334 ? -36.004 -18.018 -28.790 1.00 8.47 314 ILE B C 1
ATOM 5045 O O . ILE B 1 334 ? -36.233 -16.967 -28.157 1.00 8.55 314 ILE B O 1
ATOM 5050 N N . ASN B 1 335 ? -35.299 -19.023 -28.301 1.00 7.91 315 ASN B N 1
ATOM 5051 C CA . ASN B 1 335 ? -34.494 -18.931 -27.065 1.00 8.07 315 ASN B CA 1
ATOM 5052 C C . ASN B 1 335 ? -33.018 -19.030 -27.427 1.00 7.43 315 ASN B C 1
ATOM 5053 O O . ASN B 1 335 ? -32.662 -19.760 -28.353 1.00 6.88 315 ASN B O 1
ATOM 5058 N N . VAL B 1 336 ? -32.190 -18.280 -26.720 1.00 6.92 316 VAL B N 1
ATOM 5059 C CA . VAL B 1 336 ? -30.731 -18.237 -26.970 1.00 7.15 316 VAL B CA 1
ATOM 5060 C C . VAL B 1 336 ? -29.996 -18.506 -25.662 1.00 6.92 316 VAL B C 1
ATOM 5061 O O . VAL B 1 336 ? -30.346 -17.914 -24.641 1.00 7.13 316 VAL B O 1
ATOM 5065 N N . THR B 1 337 ? -28.970 -19.341 -25.707 1.00 6.89 317 THR B N 1
ATOM 5066 C CA . THR B 1 337 ? -28.065 -19.577 -24.561 1.00 7.20 317 THR B CA 1
ATOM 5067 C C . THR B 1 337 ? -26.660 -19.075 -24.907 1.00 7.59 317 THR B C 1
ATOM 5068 O O . THR B 1 337 ? -26.178 -19.303 -26.029 1.00 7.46 317 THR B O 1
ATOM 5072 N N . ALA B 1 338 ? -26.022 -18.426 -23.950 1.00 8.20 318 ALA B N 1
ATOM 5073 C CA . ALA B 1 338 ? -24.609 -18.033 -24.078 1.00 9.14 318 ALA B CA 1
ATOM 5074 C C . ALA B 1 338 ? -23.715 -19.273 -24.019 1.00 9.58 318 ALA B C 1
ATOM 5075 O O . ALA B 1 338 ? -22.562 -19.152 -24.422 1.00 12.41 318 ALA B O 1
ATOM 5077 N N . ASP B 1 339 ? -24.197 -20.403 -23.498 1.00 8.93 319 ASP B N 1
ATOM 5078 C CA . ASP B 1 339 ? -23.344 -21.578 -23.182 1.00 9.22 319 ASP B CA 1
ATOM 5079 C C . ASP B 1 339 ? -24.138 -22.852 -23.482 1.00 8.66 319 ASP B C 1
ATOM 5080 O O . ASP B 1 339 ? -24.762 -23.420 -22.567 1.00 8.91 319 ASP B O 1
ATOM 5085 N N . LEU B 1 340 ? -24.102 -23.280 -24.737 1.00 8.46 320 LEU B N 1
ATOM 5086 C CA . LEU B 1 340 ? -24.844 -24.480 -25.171 1.00 8.22 320 LEU B CA 1
ATOM 5087 C C . LEU B 1 340 ? -24.292 -25.704 -24.435 1.00 7.97 320 LEU B C 1
ATOM 5088 O O . LEU B 1 340 ? -25.071 -26.588 -24.071 1.00 8.13 320 LEU B O 1
ATOM 5093 N N . ARG B 1 341 ? -22.981 -25.764 -24.237 1.00 8.16 321 ARG B N 1
ATOM 5094 C CA . ARG B 1 341 ? -22.330 -26.969 -23.688 1.00 8.35 321 ARG B CA 1
ATOM 5095 C C . ARG B 1 341 ? -22.900 -27.283 -22.301 1.00 8.52 321 ARG B C 1
ATOM 5096 O O . ARG B 1 341 ? -22.993 -28.463 -21.951 1.00 9.25 321 ARG B O 1
ATOM 5104 N N . LYS B 1 342 ? -23.269 -26.270 -21.509 1.00 8.95 322 LYS B N 1
ATOM 5105 C CA . LYS B 1 342 ? -23.650 -26.486 -20.091 1.00 9.52 322 LYS B CA 1
ATOM 5106 C C . LYS B 1 342 ? -24.917 -27.342 -19.984 1.00 10.11 322 LYS B C 1
ATOM 5107 O O . LYS B 1 342 ? -25.140 -27.910 -18.896 1.00 10.93 322 LYS B O 1
ATOM 5113 N N . SER B 1 343 ? -25.732 -27.428 -21.043 1.00 9.44 323 SER B N 1
ATOM 5114 C CA . SER B 1 343 ? -27.014 -28.182 -21.029 1.00 9.50 323 SER B CA 1
ATOM 5115 C C . SER B 1 343 ? -26.887 -29.551 -21.702 1.00 10.24 323 SER B C 1
ATOM 5116 O O . SER B 1 343 ? -27.920 -30.149 -22.008 1.00 10.42 323 SER B O 1
ATOM 5119 N N . ARG B 1 344 ? -25.676 -30.055 -21.905 1.00 10.84 324 ARG B N 1
ATOM 5120 C CA . ARG B 1 344 ? -25.479 -31.295 -22.690 1.00 11.28 324 ARG B CA 1
ATOM 5121 C C . ARG B 1 344 ? -26.221 -32.458 -22.025 1.00 11.84 324 ARG B C 1
ATOM 5122 O O . ARG B 1 344 ? -26.741 -33.279 -22.775 1.00 12.15 324 ARG B O 1
ATOM 5130 N N . ALA B 1 345 ? -26.305 -32.487 -20.689 1.00 13.01 325 ALA B N 1
ATOM 5131 C CA . ALA B 1 345 ? -26.989 -33.556 -19.917 1.00 13.91 325 ALA B CA 1
ATOM 5132 C C . ALA B 1 345 ? -28.471 -33.616 -20.293 1.00 14.79 325 ALA B C 1
ATOM 5133 O O . ALA B 1 345 ? -29.076 -34.710 -20.130 1.00 15.70 325 ALA B O 1
ATOM 5135 N N . ALA B 1 346 ? -29.040 -32.509 -20.779 1.00 13.61 326 ALA B N 1
ATOM 5136 C CA . ALA B 1 346 ? -30.487 -32.372 -21.066 1.00 12.65 326 ALA B CA 1
ATOM 5137 C C . ALA B 1 346 ? -30.768 -32.371 -22.571 1.00 12.80 326 ALA B C 1
ATOM 5138 O O . ALA B 1 346 ? -31.921 -32.116 -22.939 1.00 14.21 326 ALA B O 1
ATOM 5140 N N . ARG B 1 347 ? -29.783 -32.678 -23.418 1.00 12.00 327 ARG B N 1
ATOM 5141 C CA . ARG B 1 347 ? -29.929 -32.672 -24.893 1.00 12.16 327 ARG B CA 1
ATOM 5142 C C . ARG B 1 347 ? -29.578 -34.061 -25.438 1.00 13.32 327 ARG B C 1
ATOM 5143 O O . ARG B 1 347 ? -28.837 -34.800 -24.752 1.00 14.05 327 ARG B O 1
ATOM 5151 N N . ARG B 1 348 ? -30.134 -34.393 -26.604 1.00 15.02 328 ARG B N 1
ATOM 5152 C CA . ARG B 1 348 ? -30.137 -35.756 -27.212 1.00 17.24 328 ARG B CA 1
ATOM 5153 C C . ARG B 1 348 ? -28.714 -36.126 -27.636 1.00 16.32 328 ARG B C 1
ATOM 5154 O O . ARG B 1 348 ? -28.319 -37.300 -27.498 1.00 17.27 328 ARG B O 1
ATOM 5162 N N . ASP B 1 349 ? -27.961 -35.156 -28.140 1.00 14.72 329 ASP B N 1
ATOM 5163 C CA . ASP B 1 349 ? -26.594 -35.370 -28.656 1.00 14.70 329 ASP B CA 1
ATOM 5164 C C . ASP B 1 349 ? -25.937 -34.002 -28.707 1.00 13.99 329 ASP B C 1
ATOM 5165 O O . ASP B 1 349 ? -26.623 -33.018 -28.386 1.00 12.96 329 ASP B O 1
ATOM 5170 N N . ALA B 1 350 ? -24.678 -33.946 -29.113 1.00 13.08 330 ALA B N 1
ATOM 5171 C CA . ALA B 1 350 ? -23.875 -32.703 -29.094 1.00 12.87 330 ALA B CA 1
ATOM 5172 C C . ALA B 1 350 ? -24.605 -31.563 -29.806 1.00 12.17 330 ALA B C 1
ATOM 5173 O O . ALA B 1 350 ? -24.592 -30.429 -29.262 1.00 12.41 330 ALA B O 1
ATOM 5175 N N . GLN B 1 351 ? -25.117 -31.814 -31.013 1.00 12.35 331 GLN B N 1
ATOM 5176 C CA . GLN B 1 351 ? -25.631 -30.752 -31.915 1.00 12.58 331 GLN B CA 1
ATOM 5177 C C . GLN B 1 351 ? -27.113 -30.494 -31.636 1.00 12.06 331 GLN B C 1
ATOM 5178 O O . GLN B 1 351 ? -27.590 -29.425 -32.037 1.00 11.55 331 GLN B O 1
ATOM 5184 N N . ALA B 1 352 ? -27.826 -31.429 -31.010 1.00 11.55 332 ALA B N 1
ATOM 5185 C CA . ALA B 1 352 ? -29.280 -31.286 -30.795 1.00 11.28 332 ALA B CA 1
ATOM 5186 C C . ALA B 1 352 ? -29.525 -30.092 -29.874 1.00 10.17 332 ALA B C 1
ATOM 5187 O O . ALA B 1 352 ? -28.737 -29.885 -28.955 1.00 10.48 332 ALA B O 1
ATOM 5189 N N . ARG B 1 353 ? -30.569 -29.323 -30.156 1.00 9.70 333 ARG B N 1
ATOM 5190 C CA . ARG B 1 353 ? -30.822 -28.031 -29.484 1.00 9.56 333 ARG B CA 1
ATOM 5191 C C . ARG B 1 353 ? -32.067 -28.093 -28.598 1.00 9.76 333 ARG B C 1
ATOM 5192 O O . ARG B 1 353 ? -32.471 -27.028 -28.106 1.00 9.43 333 ARG B O 1
ATOM 5200 N N . VAL B 1 354 ? -32.666 -29.270 -28.385 1.00 9.75 334 VAL B N 1
ATOM 5201 C CA . VAL B 1 354 ? -33.990 -29.378 -27.717 1.00 10.66 334 VAL B CA 1
ATOM 5202 C C . VAL B 1 354 ? -33.796 -29.839 -26.271 1.00 11.28 334 VAL B C 1
ATOM 5203 O O . VAL B 1 354 ? -33.421 -31.008 -26.033 1.00 11.72 334 VAL B O 1
ATOM 5207 N N . LEU B 1 355 ? -34.014 -28.933 -25.322 1.00 12.02 335 LEU B N 1
ATOM 5208 C CA . LEU B 1 355 ? -33.832 -29.213 -23.883 1.00 12.70 335 LEU B CA 1
ATOM 5209 C C . LEU B 1 355 ? -34.922 -30.178 -23.406 1.00 14.70 335 LEU B C 1
ATOM 5210 O O . LEU B 1 355 ? -36.116 -29.923 -23.654 1.00 14.27 335 LEU B O 1
ATOM 5215 N N . GLY B 1 356 ? -34.501 -31.295 -22.816 1.00 17.33 336 GLY B N 1
ATOM 5216 C CA . GLY B 1 356 ? -35.395 -32.345 -22.287 1.00 19.37 336 GLY B CA 1
ATOM 5217 C C . GLY B 1 356 ? -35.695 -33.434 -23.306 1.00 23.31 336 GLY B C 1
ATOM 5218 O O . GLY B 1 356 ? -36.527 -34.311 -22.978 1.00 24.62 336 GLY B O 1
ATOM 5219 N N . GLU B 1 357 ? -35.074 -33.398 -24.494 1.00 27.16 337 GLU B N 1
ATOM 5220 C CA . GLU B 1 357 ? -35.200 -34.442 -25.551 1.00 32.22 337 GLU B CA 1
ATOM 5221 C C . GLU B 1 357 ? -34.380 -35.674 -25.131 1.00 38.25 337 GLU B C 1
ATOM 5222 O O . GLU B 1 357 ? -34.709 -36.787 -25.590 1.00 43.26 337 GLU B O 1
ATOM 5228 N N . ALA B 1 358 ? -33.345 -35.470 -24.305 1.00 42.22 338 ALA B N 1
ATOM 5229 C CA . ALA B 1 358 ? -32.662 -36.513 -23.500 1.00 45.06 338 ALA B CA 1
ATOM 5230 C C . ALA B 1 358 ? -31.509 -35.875 -22.714 1.00 44.95 338 ALA B C 1
ATOM 5231 O O . ALA B 1 358 ? -31.290 -36.173 -21.541 1.00 42.70 338 ALA B O 1
#

Secondary structure (DSSP, 8-state):
--SEEEEE--HHHHHHHHHHHHHHHHH-SSTT-HHHHHHHHHHHTTS-HHHHHHHHHHHT-TT--EEEEE-----HHHH-SPPSSGGG---GGGHHHHHHHHHHHTTTSEEEEETTSGGG-SSEEE---TT-TTSSSTT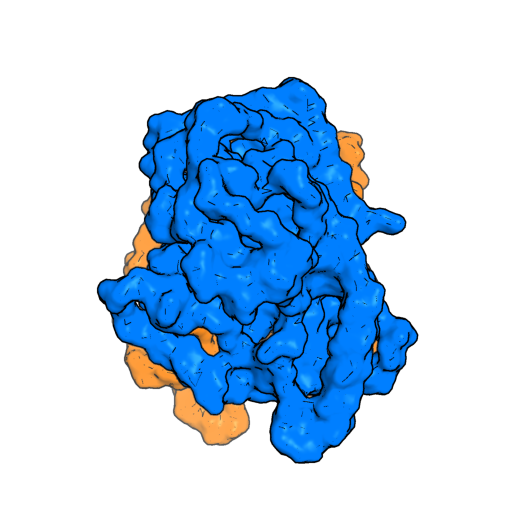--SS-EEEE-TTTT-TT--SEEEEEEEE-TT-PEEEEEE--GGGT-HHHHHHHTSS-EEEPPPGGGSGGGS-TTS-HHHHHHHHHHHHSPPEE-SEES-TTS-EE--BTTTEEEPTT-HHHHHHHHHHHHHHHHH-EEEE--TT-EEEEETTTEEEEE-------SS-S-EEEEEEEES-GGGGGGGSSSSS--EET--/---EEEEEEETTEEEEEEEEE--HHHHHHHHHHHHHHHHHSS-TTSHHHHHHHHHHGGGS-HHHHHHHHHHHT-TT-SEEEEE-----HHHH-SPPSSGGG---TTTHHHHHHHHHHHTTTSEEEEETTSGGG-SSEEE---TT-TT-SSTT--SS-EEEE-TTTT-TT--SEEEEEEEE-TT-PEEEEEE--GGGS-HHHHHHHHSS-EEEPPPTT--HHHHHHHHHHHSPPPB-SEES-TTS-EE--BTTTEEE-TT-HHHHHHHHHHHHHHHHH-EEEE--TT-EEEEETTTEEEEE-------SS-S-EEEEEEEES-GGGGGGGSSSSS--EET--

Nearest PDB structures (foldseek):
  7y5i-assembly1_A  TM=1.003E+00  e=2.820E-73  Saccharothrix mutabilis subsp. capreolus
  7yw9-assembly1_A  TM=1.002E+00  e=2.091E-70  Saccharothrix mutabilis subsp. capreolus
  7y5p-assembly1_B  TM=9.820E-01  e=3.705E-64  Saccharothrix mutabilis subsp. capreolus
  7yhe-assembly1_B  TM=9.825E-01  e=1.193E-63  Saccharothrix mutabilis subsp. capreolus
  6daw-assembly1_B  TM=9.171E-01  e=2.995E-38  Streptomyces lusitanus

Foldseek 3Di:
DVLEPEAEDDPVLLVQLLVLLVVLLVVDPALVDLVCLVCQLVSLVSRDPVLLVSLVVQLPPLSHFKYKYDDHDADLVQQFFDDQAQLPRRDSSCRSVSNSQSSSLSSNFGFFAACQAANLDQWTKQDAHVVCCCPLDSNHFQHWNFWFLAQLLDPQGFQKKKKAWQAAPPLWWKKKFFDDDVVLDVLLVVLLQFLFKQFAGGPSSPCVVYDVPRDPLLCPVNVCSLVPPGRGHQWDDDPVRIFGRDTLVGMATHPPPVSNNVSNVSVSVVGVVRIDTDGAHRRMMMMGRSRGMIIIIGHHDAPSPRRTIMIIMIGGHNCQPVQCVQAPDDSGRHGSPD/DDWDWDADDAVVLRRQETEIEDDPVLLVQLLVLLVVLLVVDDALQDLVCLVCLLVSLVSRDPVVLVSLVVQLPPLSYFKYKYADHDADLVQLFFADQDQLPHRDSSCRSVSNSQSSSLSSNFGFFFACLASNRDQWTKQDAHPVCCVPLDSNHAQAWNAWFLAQLLDPQGFQKKKKAWQAAPPQWWKKKFFDPVVVDDPLLVVLLQDLFKQAAGDPSAQVQVVVNVCSHVVNGRGHQWDDDPVRIFGRGGLVGMATHPPPVVSRVSNVRVSVVRVVSIDTDGGHRRMMMMGRSRGMIIITHHHDDPSPRNHIMITMHGGHNCQPVQCVQAPHDSGRYGNPD